Protein AF-A0A9W6LNI1-F1 (afdb_monomer)

Secondary structure (DSSP, 8-state):
-PPPHHHHHHHHHHHHTT--STHHHHHHHHHHHHHHHHHHHS-SS-HHHHHHHHHHHHHHHHHS--PPPP-PPPHHHHHHHHTTSSSPPEEEE-S-SSGGGGSS--HHHHTS--EEES-GGGGTTSEEEEEE--TT--HHHHHHHHHHHHHHHHHHHHHTT--GGGEEEEEEE--TTS-TT-HHHHHHHHHHHHHHHHHHHHHHHHHH--SEEEEEEETTHHHHHHHHHHHHHHHHHTTS----EEEEEEES--SBTTTTS--TT-TT--TTGGGGEEEEEEEEETT-HIIIIIIHHHHSS-BHHHH--TTSSEEPPPTTT-SPEEEEEEE--TT---TT--SPEEE-HHHHHHS--S-SEEEEEEE-S--TT-

Foldseek 3Di:
DDPPPLLVLVLVVVLVVPPDDPVVVVVVLLVLLVVLVVVVVDDPPPVPVSVVSVVVSVVVLVVFPLAQADAADDLVLQCVLQVPAPARAKEWELAAHDSVVRPAQDLVRSLATDDIHDDLLLLAQAEEEEEFEAAQAHNNNLSVSQSSSVRSVVVSCVVVVHDCSRYHYYYYDWSRNSGDVPVVRNLSRLLSNLNRVLVVVVCSCVPRVRPAYEYEYEACSVLSLLSSLLVQLVCCLVVNDVAAHAEYEYALYLDALALLADDPVDDRRRVQSQQRYQKYKAKAFLPPSCQQRVSCVVVVGHGCNNLNHPDFQWRDDDPSRDDTKGKKKWASFPFPPPPDDSDTDIDGGPVDVVDDDTHTIMMMMIGHDPPPPD

Solvent-accessible surface area (backbone atoms only — not comparable to full-atom values): 19863 Å² total; per-residue (Å²): 136,79,80,50,68,66,61,56,48,53,50,47,53,58,49,66,77,59,68,73,75,64,58,62,63,49,46,54,58,45,53,54,49,48,54,48,51,53,42,67,77,59,56,100,82,50,72,75,56,53,54,51,52,51,49,49,51,53,52,54,57,65,67,47,72,83,38,62,16,50,36,50,73,54,65,68,61,52,51,62,66,29,68,78,44,96,72,60,58,32,40,37,19,19,23,26,89,44,58,78,64,30,73,54,77,42,57,90,48,22,32,31,70,72,48,72,46,69,68,69,74,68,37,41,71,12,36,37,39,35,40,27,54,31,63,64,33,41,49,68,54,42,50,51,53,43,48,54,53,51,54,54,48,53,49,48,39,49,77,69,74,44,68,68,85,51,47,34,45,30,38,46,47,50,44,25,19,44,27,91,89,33,57,75,54,29,54,49,29,25,51,23,30,2,47,14,50,35,57,49,51,55,48,43,40,72,77,39,46,37,63,42,39,31,42,38,18,29,24,38,16,30,48,18,52,36,43,17,23,31,54,41,22,59,33,41,69,66,68,77,42,92,75,59,36,47,37,37,36,26,39,44,20,59,42,54,24,56,31,54,51,86,52,96,86,52,95,80,50,32,49,46,16,64,67,19,22,47,30,40,36,40,34,23,27,62,74,38,58,61,40,64,45,55,45,23,69,75,70,72,44,56,20,24,10,34,70,38,69,60,84,46,48,53,59,76,70,51,90,89,72,63,76,77,39,50,50,43,32,34,47,72,45,91,73,65,82,64,88,78,63,95,59,72,54,77,43,62,49,61,67,51,77,76,69,79,80,80,77,48,40,36,36,39,39,35,41,16,84,81,73,85,81,121

Radius of gyration: 20.65 Å; Cα contacts (8 Å, |Δi|>4): 738; chains: 1; bounding box: 55×48×66 Å

Nearest PDB structures (foldseek):
  3dea-assembly1_A  TM=6.936E-01  e=1.189E-02  Colletotrichum gloeosporioides
  3dd5-assembly1_A  TM=6.945E-01  e=2.404E-02  Colletotrichum gloeosporioides
  1cub-assembly1_A  TM=6.805E-01  e=2.703E-02  Fusarium vanettenii
  3dea-assembly2_B  TM=6.935E-01  e=4.582E-02  Colletotrichum gloeosporioides
  3qpd-assembly1_A  TM=6.472E-01  e=1.766E-01  Aspergillus oryzae

Mean predicted aligned error: 11.46 Å

pLDDT: mean 75.14, std 22.09, range [25.56, 98.81]

Organism: NCBI:txid1123000

InterPro domains:
  IPR010297 Protein of unknown function DUF900, hydrolase-like [PF05990] (116-305)
  IPR029058 Alpha/Beta hydrolase fold [G3DSA:3.40.50.1820] (69-240)
  IPR029058 Alpha/Beta hydrolase fold [SSF53474] (125-259)

Structure (mmCIF, N/CA/C/O backbone):
data_AF-A0A9W6LNI1-F1
#
_entry.id   AF-A0A9W6LNI1-F1
#
loop_
_atom_site.group_PDB
_atom_site.id
_atom_site.type_symbol
_atom_site.label_atom_id
_atom_site.label_alt_id
_atom_site.label_comp_id
_atom_site.label_asym_id
_atom_site.label_entity_id
_atom_site.label_seq_id
_atom_site.pdbx_PDB_ins_code
_atom_site.Cartn_x
_atom_site.Cartn_y
_atom_site.Cartn_z
_atom_site.occupancy
_atom_site.B_iso_or_equiv
_atom_site.auth_seq_id
_atom_site.auth_comp_id
_atom_site.auth_asym_id
_atom_site.auth_atom_id
_atom_site.pdbx_PDB_model_num
ATOM 1 N N . MET A 1 1 ? -19.158 -0.347 11.476 1.00 26.20 1 MET A N 1
ATOM 2 C CA . MET A 1 1 ? -19.691 0.850 10.803 1.00 26.20 1 MET A CA 1
ATOM 3 C C . MET A 1 1 ? -19.011 0.878 9.448 1.00 26.20 1 MET A C 1
ATOM 5 O O . MET A 1 1 ? -17.801 1.024 9.400 1.00 26.20 1 MET A O 1
ATOM 9 N N . VAL A 1 2 ? -19.739 0.483 8.408 1.00 25.56 2 VAL A N 1
ATOM 10 C CA . VAL A 1 2 ? -19.204 0.206 7.067 1.00 25.56 2 VAL A CA 1
ATOM 11 C C . VAL A 1 2 ? -19.043 1.550 6.361 1.00 25.56 2 VAL A C 1
ATOM 13 O O . VAL A 1 2 ? -20.018 2.292 6.275 1.00 25.56 2 VAL A O 1
ATOM 16 N N . VAL A 1 3 ? -17.831 1.894 5.918 1.00 33.31 3 VAL A N 1
ATOM 17 C CA . VAL A 1 3 ? -17.644 2.990 4.955 1.00 33.31 3 VAL A CA 1
ATOM 18 C C . VAL A 1 3 ? -18.510 2.639 3.751 1.00 33.31 3 VAL A C 1
ATOM 20 O O . VAL A 1 3 ? -18.363 1.560 3.180 1.00 33.31 3 VAL A O 1
ATOM 23 N N . ASN A 1 4 ? -19.493 3.483 3.450 1.00 42.66 4 ASN A N 1
ATOM 24 C CA . ASN A 1 4 ? -20.468 3.195 2.410 1.00 42.66 4 ASN A CA 1
ATOM 25 C C . ASN A 1 4 ? -19.714 3.092 1.076 1.00 42.66 4 ASN A C 1
ATOM 27 O O . ASN A 1 4 ? -18.913 3.964 0.754 1.00 42.66 4 ASN A O 1
ATOM 31 N N . LEU A 1 5 ? -19.951 2.023 0.312 1.00 37.00 5 LEU A N 1
ATOM 32 C CA . LEU A 1 5 ? -19.319 1.766 -0.986 1.00 37.00 5 LEU A CA 1
ATOM 33 C C . LEU A 1 5 ? -19.382 2.997 -1.912 1.00 37.00 5 LEU A C 1
ATOM 35 O O . LEU A 1 5 ? -18.454 3.249 -2.670 1.00 37.00 5 LEU A O 1
ATOM 39 N N . VAL A 1 6 ? -20.442 3.803 -1.792 1.00 38.72 6 VAL A N 1
ATOM 40 C CA . VAL A 1 6 ? -20.607 5.076 -2.509 1.00 38.72 6 VAL A CA 1
ATOM 41 C C . VAL A 1 6 ? -19.551 6.117 -2.102 1.00 38.72 6 VAL A C 1
ATOM 43 O O . VAL A 1 6 ? -18.940 6.723 -2.976 1.00 38.72 6 VAL A O 1
ATOM 46 N N . GLU A 1 7 ? -19.266 6.264 -0.804 1.00 45.53 7 GLU A N 1
ATOM 47 C CA . GLU A 1 7 ? -18.254 7.195 -0.266 1.00 45.53 7 GLU A CA 1
ATOM 48 C C . GLU A 1 7 ? -16.845 6.810 -0.751 1.00 45.53 7 GLU A C 1
ATOM 50 O O . GLU A 1 7 ? -16.066 7.663 -1.174 1.00 45.53 7 GLU A O 1
ATOM 55 N N . LEU A 1 8 ? -16.539 5.505 -0.764 1.00 42.41 8 LEU A N 1
ATOM 56 C CA . LEU A 1 8 ? -15.265 4.984 -1.264 1.00 42.41 8 LEU A CA 1
ATOM 57 C C . LEU A 1 8 ? -15.125 5.163 -2.784 1.00 42.41 8 LEU A C 1
ATOM 59 O O . LEU A 1 8 ? -14.048 5.482 -3.283 1.00 42.41 8 LEU A O 1
ATOM 63 N N . ILE A 1 9 ? -16.214 4.977 -3.530 1.00 42.62 9 ILE A N 1
ATOM 64 C CA . ILE A 1 9 ? -16.241 5.136 -4.985 1.00 42.62 9 ILE A CA 1
ATOM 65 C C . ILE A 1 9 ? -16.054 6.597 -5.395 1.00 42.62 9 ILE A C 1
ATOM 67 O O . ILE A 1 9 ? -15.298 6.864 -6.330 1.00 42.62 9 ILE A O 1
ATOM 71 N N . ASP A 1 10 ? -16.695 7.546 -4.716 1.00 44.91 10 ASP A N 1
ATOM 72 C CA . ASP A 1 10 ? -16.545 8.968 -5.039 1.00 44.91 10 ASP A CA 1
ATOM 73 C C . ASP A 1 10 ? -15.133 9.473 -4.693 1.00 44.91 10 ASP A C 1
ATOM 75 O O . ASP A 1 10 ? -14.497 10.157 -5.498 1.00 44.91 10 ASP A O 1
ATOM 79 N N . MET A 1 11 ? -14.559 8.984 -3.591 1.00 47.72 11 MET A N 1
ATOM 80 C CA . MET A 1 11 ? -13.149 9.167 -3.235 1.00 47.72 11 MET A CA 1
ATOM 81 C C . MET A 1 11 ? -12.182 8.603 -4.297 1.00 47.72 11 MET A C 1
ATOM 83 O O . MET A 1 11 ? -11.193 9.255 -4.652 1.00 47.72 11 MET A O 1
ATOM 87 N N . ILE A 1 12 ? -12.458 7.410 -4.838 1.00 43.66 12 ILE A N 1
ATOM 88 C CA . ILE A 1 12 ? -11.678 6.808 -5.932 1.00 43.66 12 ILE A CA 1
ATOM 89 C C . ILE A 1 12 ? -11.806 7.641 -7.211 1.00 43.66 12 ILE A C 1
ATOM 91 O O . ILE A 1 12 ? -10.791 7.931 -7.842 1.00 43.66 12 ILE A O 1
ATOM 95 N N . LYS A 1 13 ? -13.015 8.077 -7.585 1.00 42.38 13 LYS A N 1
ATOM 96 C CA . LYS A 1 13 ? -13.241 8.906 -8.782 1.00 42.38 13 LYS A CA 1
ATOM 97 C C . LYS A 1 13 ? -12.460 10.215 -8.726 1.00 42.38 13 LYS A C 1
ATOM 99 O O . LYS A 1 13 ? -11.850 10.597 -9.725 1.00 42.38 13 LYS A O 1
ATOM 104 N N . ASP A 1 14 ? -12.450 10.882 -7.578 1.00 42.53 14 ASP A N 1
ATOM 105 C CA . ASP A 1 14 ? -11.740 12.151 -7.419 1.00 42.53 14 ASP A CA 1
ATOM 106 C C . ASP A 1 14 ? -10.224 11.957 -7.365 1.00 42.53 14 ASP A C 1
ATOM 108 O O . ASP A 1 14 ? -9.484 12.761 -7.935 1.00 42.53 14 ASP A O 1
ATOM 112 N N . THR A 1 15 ? -9.750 10.853 -6.780 1.00 39.81 15 THR A N 1
ATOM 113 C CA . THR A 1 15 ? -8.327 10.478 -6.769 1.00 39.81 15 THR A CA 1
ATOM 114 C C . THR A 1 15 ? -7.826 10.126 -8.172 1.00 39.81 15 THR A C 1
ATOM 116 O O . THR A 1 15 ? -6.800 10.650 -8.597 1.00 39.81 15 THR A O 1
ATOM 119 N N . VAL A 1 16 ? -8.575 9.321 -8.936 1.00 39.25 16 VAL A N 1
ATOM 120 C CA . VAL A 1 16 ? -8.236 8.926 -10.318 1.00 39.25 16 VAL A CA 1
ATOM 121 C C . VAL A 1 16 ? -8.189 10.134 -11.257 1.00 39.25 16 VAL A C 1
ATOM 123 O O . VAL A 1 16 ? -7.257 10.258 -12.048 1.00 39.25 16 VAL A O 1
ATOM 126 N N . LYS A 1 17 ? -9.136 11.075 -11.144 1.00 38.41 17 LYS A N 1
ATOM 127 C CA . LYS A 1 17 ? -9.161 12.308 -11.960 1.00 38.41 17 LYS A CA 1
ATOM 128 C C . LYS A 1 17 ? -7.988 13.256 -11.702 1.00 38.41 17 LYS A C 1
ATOM 130 O O . LYS A 1 17 ? -7.781 14.190 -12.472 1.00 38.41 17 LYS A O 1
ATOM 135 N N . SER A 1 18 ? -7.264 13.068 -10.605 1.00 34.09 18 SER A N 1
ATOM 136 C CA . SER A 1 18 ? -6.296 14.034 -10.090 1.00 34.09 18 SER A CA 1
ATOM 137 C C . SER A 1 18 ? -4.874 13.477 -9.964 1.00 34.09 18 SER A C 1
ATOM 139 O O . SER A 1 18 ? -4.024 14.157 -9.387 1.00 34.09 18 SER A O 1
ATOM 141 N N . ILE A 1 19 ? -4.604 12.288 -10.523 1.00 35.25 19 ILE A N 1
ATOM 142 C CA . ILE A 1 19 ? -3.254 11.726 -10.685 1.00 35.25 19 ILE A CA 1
ATOM 143 C C . ILE A 1 19 ? -2.446 12.662 -11.614 1.00 35.25 19 ILE A C 1
ATOM 145 O O . ILE A 1 19 ? -2.776 12.782 -12.798 1.00 35.25 19 ILE A O 1
ATOM 149 N N . PRO A 1 20 ? -1.412 13.376 -11.123 1.00 29.78 20 PRO A N 1
ATOM 150 C CA . PRO A 1 20 ? -0.719 14.395 -11.907 1.00 29.78 20 PRO A CA 1
ATOM 151 C C . PRO A 1 20 ? 0.357 13.794 -12.822 1.00 29.78 20 PRO A C 1
ATOM 153 O O . PRO A 1 20 ? 1.243 13.106 -12.339 1.00 29.78 20 PRO A O 1
ATOM 156 N N . MET A 1 21 ? 0.314 14.152 -14.115 1.00 32.00 21 MET A N 1
ATOM 157 C CA . MET A 1 21 ? 1.396 14.435 -15.095 1.00 32.00 21 MET A CA 1
ATOM 158 C C . MET A 1 21 ? 2.729 13.637 -15.161 1.00 32.00 21 MET A C 1
ATOM 160 O O . MET A 1 21 ? 3.480 13.871 -16.109 1.00 32.00 21 MET A O 1
ATOM 164 N N . SER A 1 22 ? 3.045 12.687 -14.276 1.00 34.94 22 SER A N 1
ATOM 165 C CA . SER A 1 22 ? 4.176 11.747 -14.429 1.00 34.94 22 SER A CA 1
ATOM 166 C C . SER A 1 22 ? 3.947 10.751 -15.576 1.00 34.94 22 SER A C 1
ATOM 168 O O . SER A 1 22 ? 4.901 10.206 -16.135 1.00 34.94 22 SER A O 1
ATOM 170 N N . ILE A 1 23 ? 2.687 10.626 -16.005 1.00 37.28 23 ILE A N 1
ATOM 171 C CA . ILE A 1 23 ? 2.227 9.879 -17.177 1.00 37.28 23 ILE A CA 1
ATOM 172 C C . ILE A 1 23 ? 2.869 10.402 -18.471 1.00 37.28 23 ILE A C 1
ATOM 174 O O . ILE A 1 23 ? 3.239 9.586 -19.296 1.00 37.28 23 ILE A O 1
ATOM 178 N N . LYS A 1 24 ? 3.143 11.708 -18.639 1.00 32.41 24 LYS A N 1
ATOM 179 C CA . LYS A 1 24 ? 3.722 12.239 -19.900 1.00 32.41 24 LYS A CA 1
ATOM 180 C C . LYS A 1 24 ? 5.131 11.727 -20.219 1.00 32.41 24 LYS A C 1
ATOM 182 O O . LYS A 1 24 ? 5.530 11.657 -21.378 1.00 32.41 24 LYS A O 1
ATOM 187 N N . ILE A 1 25 ? 5.912 11.395 -19.190 1.00 35.72 25 ILE A N 1
ATOM 188 C CA . ILE A 1 25 ? 7.268 10.845 -19.354 1.00 35.72 25 ILE A CA 1
ATOM 189 C C . ILE A 1 25 ? 7.190 9.348 -19.670 1.00 35.72 25 ILE A C 1
ATOM 191 O O . ILE A 1 25 ? 7.970 8.852 -20.482 1.00 35.72 25 ILE A O 1
ATOM 195 N N . GLN A 1 26 ? 6.222 8.645 -19.074 1.00 35.78 26 GLN A N 1
ATOM 196 C CA . GLN A 1 26 ? 5.916 7.263 -19.423 1.00 35.78 26 GLN A CA 1
ATOM 197 C C . GLN A 1 26 ? 5.317 7.175 -20.833 1.00 35.78 26 GLN A C 1
ATOM 199 O O . GLN A 1 26 ? 5.770 6.338 -21.596 1.00 35.78 26 GLN A O 1
ATOM 204 N N . GLU A 1 27 ? 4.410 8.071 -21.227 1.00 37.44 27 GLU A N 1
ATOM 205 C CA . GLU A 1 27 ? 3.806 8.157 -22.564 1.00 37.44 27 GLU A CA 1
ATOM 206 C C . GLU A 1 27 ? 4.868 8.201 -23.656 1.00 37.44 27 GLU A C 1
ATOM 208 O O . GLU A 1 27 ? 4.798 7.384 -24.556 1.00 37.44 27 GLU A O 1
ATOM 213 N N . LYS A 1 28 ? 5.906 9.041 -23.543 1.00 37.19 28 LYS A N 1
ATOM 214 C CA . LYS A 1 28 ? 6.973 9.094 -24.558 1.00 37.19 28 LYS A CA 1
ATOM 215 C C . LYS A 1 28 ? 7.783 7.792 -24.637 1.00 37.19 28 LYS A C 1
ATOM 217 O O . LYS A 1 28 ? 8.030 7.276 -25.721 1.00 37.19 28 LYS A O 1
ATOM 222 N N . VAL A 1 29 ? 8.176 7.232 -23.488 1.00 38.41 29 VAL A N 1
ATOM 223 C CA . VAL A 1 29 ? 8.900 5.946 -23.436 1.00 38.41 29 VAL A CA 1
ATOM 224 C C . VAL A 1 29 ? 8.027 4.811 -23.976 1.00 38.41 29 VAL A C 1
ATOM 226 O O . VAL A 1 29 ? 8.526 3.896 -24.623 1.00 38.41 29 VAL A O 1
ATOM 229 N N . ILE A 1 30 ? 6.721 4.868 -23.735 1.00 38.88 30 ILE A N 1
ATOM 230 C CA . ILE A 1 30 ? 5.769 3.858 -24.173 1.00 38.88 30 ILE A CA 1
ATOM 231 C C . ILE A 1 30 ? 5.412 4.031 -25.649 1.00 38.88 30 ILE A C 1
ATOM 233 O O . ILE A 1 30 ? 5.334 3.024 -26.335 1.00 38.88 30 ILE A O 1
ATOM 237 N N . GLU A 1 31 ? 5.265 5.249 -26.167 1.00 40.62 31 GLU A N 1
ATOM 238 C CA . GLU A 1 31 ? 5.138 5.543 -27.601 1.00 40.62 31 GLU A CA 1
ATOM 239 C C . GLU A 1 31 ? 6.331 4.960 -28.364 1.00 40.62 31 GLU A C 1
ATOM 241 O O . GLU A 1 31 ? 6.144 4.210 -29.322 1.00 40.62 31 GLU A O 1
ATOM 246 N N . ASP A 1 32 ? 7.550 5.177 -27.864 1.00 39.34 32 ASP A N 1
ATOM 247 C CA . ASP A 1 32 ? 8.754 4.641 -28.495 1.00 39.34 32 ASP A CA 1
ATOM 248 C C . ASP A 1 32 ? 8.854 3.092 -28.385 1.00 39.34 32 ASP A C 1
ATOM 250 O O . ASP A 1 32 ? 9.387 2.423 -29.278 1.00 39.34 32 ASP A O 1
ATOM 254 N N . VAL A 1 33 ? 8.312 2.484 -27.318 1.00 38.66 33 VAL A N 1
ATOM 255 C CA . VAL A 1 33 ? 8.235 1.016 -27.132 1.00 38.66 33 VAL A CA 1
ATOM 256 C C . VAL A 1 33 ? 7.093 0.379 -27.947 1.00 38.66 33 VAL A C 1
ATOM 258 O O . VAL A 1 33 ? 7.228 -0.750 -28.433 1.00 38.66 33 VAL A O 1
ATOM 261 N N . ILE A 1 34 ? 5.977 1.086 -28.144 1.00 39.78 34 ILE A N 1
ATOM 262 C CA . ILE A 1 34 ? 4.875 0.693 -29.033 1.00 39.78 34 ILE A CA 1
ATOM 263 C C . ILE A 1 34 ? 5.377 0.663 -30.475 1.00 39.78 34 ILE A C 1
ATOM 265 O O . ILE A 1 34 ? 5.198 -0.356 -31.147 1.00 39.78 34 ILE A O 1
ATOM 269 N N . ASP A 1 35 ? 6.054 1.723 -30.924 1.00 38.62 35 ASP A N 1
ATOM 270 C CA . ASP A 1 35 ? 6.670 1.785 -32.254 1.00 38.62 35 ASP A CA 1
ATOM 271 C C . ASP A 1 35 ? 7.650 0.623 -32.459 1.00 38.62 35 ASP A C 1
ATOM 273 O O . ASP A 1 35 ? 7.667 -0.016 -33.516 1.00 38.62 35 ASP A O 1
ATOM 277 N N . PHE A 1 36 ? 8.410 0.259 -31.424 1.00 40.31 36 PHE A N 1
ATOM 278 C CA . PHE A 1 36 ? 9.285 -0.911 -31.443 1.00 40.31 36 PHE A CA 1
ATOM 279 C C . PHE A 1 36 ? 8.525 -2.240 -31.630 1.00 40.31 36 PHE A C 1
ATOM 281 O O . PHE A 1 36 ? 8.922 -3.050 -32.474 1.00 40.31 36 PHE A O 1
ATOM 288 N N . LYS A 1 37 ? 7.419 -2.474 -30.905 1.00 36.69 37 LYS A N 1
ATOM 289 C CA . LYS A 1 37 ? 6.613 -3.707 -31.033 1.00 36.69 37 LYS A CA 1
ATOM 290 C C . LYS A 1 37 ? 5.966 -3.811 -32.416 1.00 36.69 37 LYS A C 1
ATOM 292 O O . LYS A 1 37 ? 6.070 -4.871 -33.030 1.00 36.69 37 LYS A O 1
ATOM 297 N N . TYR A 1 38 ? 5.394 -2.722 -32.940 1.00 39.41 38 TYR A N 1
ATOM 298 C CA . TYR A 1 38 ? 4.815 -2.693 -34.291 1.00 39.41 38 TYR A CA 1
ATOM 299 C C . TYR A 1 38 ? 5.867 -2.948 -35.377 1.00 39.41 38 TYR A C 1
ATOM 301 O O . TYR A 1 38 ? 5.614 -3.733 -36.294 1.00 39.41 38 TYR A O 1
ATOM 309 N N . THR A 1 39 ? 7.072 -2.390 -35.222 1.00 38.78 39 THR A N 1
ATOM 310 C CA . THR A 1 39 ? 8.198 -2.617 -36.143 1.00 38.78 39 THR A CA 1
ATOM 311 C C . THR A 1 39 ? 8.737 -4.056 -36.079 1.00 38.78 39 THR A C 1
ATOM 313 O O . THR A 1 39 ? 9.192 -4.597 -37.083 1.00 38.78 39 THR A O 1
ATOM 316 N N . MET A 1 40 ? 8.666 -4.715 -34.919 1.00 33.97 40 MET A N 1
ATOM 317 C CA . MET A 1 40 ? 9.058 -6.123 -34.753 1.00 33.97 40 MET A CA 1
ATOM 318 C C . MET A 1 40 ? 8.008 -7.101 -35.300 1.00 33.97 40 MET A C 1
ATOM 320 O O . MET A 1 40 ? 8.370 -8.119 -35.889 1.00 33.97 40 MET A O 1
ATOM 324 N N . THR A 1 41 ? 6.713 -6.807 -35.132 1.00 40.00 41 THR A N 1
ATOM 325 C CA . THR A 1 41 ? 5.622 -7.646 -35.667 1.00 40.00 41 THR A CA 1
ATOM 326 C C . THR A 1 41 ? 5.388 -7.452 -37.160 1.00 40.00 41 THR A C 1
ATOM 328 O O . THR A 1 41 ? 4.885 -8.356 -37.822 1.00 40.00 41 THR A O 1
ATOM 331 N N . GLY A 1 42 ? 5.785 -6.311 -37.715 1.00 43.22 42 GLY A N 1
ATOM 332 C CA . GLY A 1 42 ? 5.776 -6.079 -39.147 1.00 43.22 42 GLY A CA 1
ATOM 333 C C . GLY A 1 42 ? 7.094 -5.483 -39.582 1.00 43.22 42 GLY A C 1
ATOM 334 O O . GLY A 1 42 ? 7.162 -4.270 -39.674 1.00 43.22 42 GLY A O 1
ATOM 335 N N . VAL A 1 43 ? 8.108 -6.321 -39.859 1.00 39.56 43 VAL A N 1
ATOM 336 C CA . VAL A 1 43 ? 9.166 -6.038 -40.847 1.00 39.56 43 VAL A CA 1
ATOM 337 C C . VAL A 1 43 ? 10.195 -7.184 -40.944 1.00 39.56 43 VAL A C 1
ATOM 339 O O . VAL A 1 43 ? 11.116 -7.339 -40.145 1.00 39.56 43 VAL A O 1
ATOM 342 N N . LEU A 1 44 ? 10.097 -7.919 -42.056 1.00 36.47 44 LEU A N 1
ATOM 343 C CA . LEU A 1 44 ? 11.243 -8.479 -42.784 1.00 36.47 44 LEU A CA 1
ATOM 344 C C . LEU A 1 44 ? 11.799 -7.475 -43.829 1.00 36.47 44 LEU A C 1
ATOM 346 O O . LEU A 1 44 ? 12.662 -7.838 -44.620 1.00 36.47 44 LEU A O 1
ATOM 350 N N . SER A 1 45 ? 11.365 -6.205 -43.840 1.00 40.31 45 SER A N 1
ATOM 351 C CA . SER A 1 45 ? 11.674 -5.231 -44.910 1.00 40.31 45 SER A CA 1
ATOM 352 C C . SER A 1 45 ? 12.235 -3.855 -44.480 1.00 40.31 45 SER A C 1
ATOM 354 O O . SER A 1 45 ? 12.207 -2.920 -45.269 1.00 40.31 45 SER A O 1
ATOM 356 N N . GLY A 1 46 ? 12.788 -3.689 -43.273 1.00 45.28 46 GLY A N 1
ATOM 357 C CA . GLY A 1 46 ? 13.098 -2.355 -42.717 1.00 45.28 46 GLY A CA 1
ATOM 358 C C . GLY A 1 46 ? 14.044 -2.344 -41.509 1.00 45.28 46 GLY A C 1
ATOM 359 O O . GLY A 1 46 ? 13.894 -1.538 -40.594 1.00 45.28 46 GLY A O 1
ATOM 360 N N . ARG A 1 47 ? 15.052 -3.230 -41.496 1.00 44.53 47 ARG A N 1
ATOM 361 C CA . ARG A 1 47 ? 16.034 -3.372 -40.395 1.00 44.53 47 ARG A CA 1
ATOM 362 C C . ARG A 1 47 ? 16.704 -2.055 -39.954 1.00 44.53 47 ARG A C 1
ATOM 364 O O . ARG A 1 47 ? 17.085 -1.942 -38.797 1.00 44.53 47 ARG A O 1
ATOM 371 N N . GLY A 1 48 ? 16.858 -1.066 -40.837 1.00 40.97 48 GLY A N 1
ATOM 372 C CA . GLY A 1 48 ? 17.582 0.180 -40.537 1.00 40.97 48 GLY A CA 1
ATOM 373 C C . GLY A 1 48 ? 16.796 1.244 -39.759 1.00 40.97 48 GLY A C 1
ATOM 374 O O . GLY A 1 48 ? 17.403 2.155 -39.196 1.00 40.97 48 GLY A O 1
ATOM 375 N N . GLU A 1 49 ? 15.467 1.168 -39.735 1.00 44.38 49 GLU A N 1
ATOM 376 C CA . GLU A 1 49 ? 14.617 2.130 -39.018 1.00 44.38 49 GLU A CA 1
ATOM 377 C C . GLU A 1 49 ? 14.298 1.616 -37.611 1.00 44.38 49 GLU A C 1
ATOM 379 O O . GLU A 1 49 ? 14.528 2.330 -36.636 1.00 44.38 49 GLU A O 1
ATOM 384 N N . ALA A 1 50 ? 14.000 0.316 -37.500 1.00 42.00 50 ALA A N 1
ATOM 385 C CA . ALA A 1 50 ? 13.916 -0.418 -36.236 1.00 42.00 50 ALA A CA 1
ATOM 386 C C . ALA A 1 50 ? 15.158 -0.204 -35.353 1.00 42.00 50 ALA A C 1
ATOM 388 O O . ALA A 1 50 ? 15.047 0.182 -34.195 1.00 42.00 50 ALA A O 1
ATOM 389 N N . LEU A 1 51 ? 16.361 -0.378 -35.917 1.00 41.50 51 LEU A N 1
ATOM 390 C CA . LEU A 1 51 ? 17.623 -0.196 -35.189 1.00 41.50 51 LEU A CA 1
ATOM 391 C C . LEU A 1 51 ? 17.856 1.254 -34.730 1.00 41.50 51 LEU A C 1
ATOM 393 O O . LEU A 1 51 ? 18.513 1.469 -33.713 1.00 41.50 51 LEU A O 1
ATOM 397 N N . ARG A 1 52 ? 17.303 2.251 -35.433 1.00 47.97 52 ARG A N 1
ATOM 398 C CA . ARG A 1 52 ? 17.403 3.670 -35.049 1.00 47.97 52 ARG A CA 1
ATOM 399 C C . ARG A 1 52 ? 16.413 4.054 -33.953 1.00 47.97 52 ARG A C 1
ATOM 401 O O . ARG A 1 52 ? 16.767 4.869 -33.103 1.00 47.97 52 ARG A O 1
ATOM 408 N N . THR A 1 53 ? 15.216 3.473 -33.948 1.00 46.88 53 THR A N 1
ATOM 409 C CA . THR A 1 53 ? 14.251 3.622 -32.845 1.00 46.88 53 THR A CA 1
ATOM 410 C C . THR A 1 53 ? 14.757 2.910 -31.592 1.00 46.88 53 THR A C 1
ATOM 412 O O . THR A 1 53 ? 14.803 3.524 -30.534 1.00 46.88 53 THR A O 1
ATOM 415 N N . ILE A 1 54 ? 15.295 1.689 -31.728 1.00 44.12 54 ILE A N 1
ATOM 416 C CA . ILE A 1 54 ? 15.997 0.976 -30.643 1.00 44.12 54 ILE A CA 1
ATOM 417 C C . ILE A 1 54 ? 17.150 1.823 -30.097 1.00 44.12 54 ILE A C 1
ATOM 419 O O . ILE A 1 54 ? 17.279 1.973 -28.888 1.00 44.12 54 ILE A O 1
ATOM 423 N N . GLY A 1 55 ? 17.970 2.412 -30.974 1.00 45.25 55 GLY A N 1
ATOM 424 C CA . GLY A 1 55 ? 19.059 3.299 -30.568 1.00 45.25 55 GLY A CA 1
ATOM 425 C C . GLY A 1 55 ? 18.573 4.498 -29.750 1.00 45.25 55 GLY A C 1
ATOM 426 O O . GLY A 1 55 ? 19.141 4.777 -28.701 1.00 45.25 55 GLY A O 1
ATOM 427 N N . ARG A 1 56 ? 17.483 5.154 -30.173 1.00 49.38 56 ARG A N 1
ATOM 428 C CA . ARG A 1 56 ? 16.888 6.296 -29.458 1.00 49.38 56 ARG A CA 1
ATOM 429 C C . ARG A 1 56 ? 16.257 5.914 -28.123 1.00 49.38 56 ARG A C 1
ATOM 431 O O . ARG A 1 56 ? 16.519 6.602 -27.145 1.00 49.38 56 ARG A O 1
ATOM 438 N N . VAL A 1 57 ? 15.507 4.814 -28.065 1.00 47.56 57 VAL A N 1
ATOM 439 C CA . VAL A 1 57 ? 14.944 4.271 -26.817 1.00 47.56 57 VAL A CA 1
ATOM 440 C C . VAL A 1 57 ? 16.059 3.933 -25.844 1.00 47.56 57 VAL A C 1
ATOM 442 O O . VAL A 1 57 ? 16.029 4.371 -24.702 1.00 47.56 57 VAL A O 1
ATOM 445 N N . LEU A 1 58 ? 17.089 3.216 -26.298 1.00 44.72 58 LEU A N 1
ATOM 446 C CA . LEU A 1 58 ? 18.234 2.874 -25.461 1.00 44.72 58 LEU A CA 1
ATOM 447 C C . LEU A 1 58 ? 19.014 4.117 -25.021 1.00 44.72 58 LEU A C 1
ATOM 449 O O . LEU A 1 58 ? 19.498 4.146 -23.895 1.00 44.72 58 LEU A O 1
ATOM 453 N N . ASP A 1 59 ? 19.138 5.145 -25.859 1.00 49.16 59 ASP A N 1
ATOM 454 C CA . ASP A 1 59 ? 19.818 6.391 -25.498 1.00 49.16 59 ASP A CA 1
ATOM 455 C C . ASP A 1 59 ? 18.991 7.272 -24.550 1.00 49.16 59 ASP A C 1
ATOM 457 O O . ASP A 1 59 ? 19.564 7.895 -23.658 1.00 49.16 59 ASP A O 1
ATOM 461 N N . ASP A 1 60 ? 17.662 7.292 -24.670 1.00 48.38 60 ASP A N 1
ATOM 462 C CA . ASP A 1 60 ? 16.779 7.952 -23.704 1.00 48.38 60 ASP A CA 1
ATOM 463 C C . ASP A 1 60 ? 16.732 7.158 -22.385 1.00 48.38 60 ASP A C 1
ATOM 465 O O . ASP A 1 60 ? 16.862 7.756 -21.319 1.00 48.38 60 ASP A O 1
ATOM 469 N N . MET A 1 61 ? 16.728 5.821 -22.429 1.00 45.06 61 MET A N 1
ATOM 470 C CA . MET A 1 61 ? 16.908 4.943 -21.262 1.00 45.06 61 MET A CA 1
ATOM 471 C C . MET A 1 61 ? 18.276 5.122 -20.589 1.00 45.06 61 MET A C 1
ATOM 473 O O . MET A 1 61 ? 18.358 5.054 -19.368 1.00 45.06 61 MET A O 1
ATOM 477 N N . LYS A 1 62 ? 19.344 5.415 -21.346 1.00 41.34 62 LYS A N 1
ATOM 478 C CA . LYS A 1 62 ? 20.669 5.759 -20.793 1.00 41.34 62 LYS A CA 1
ATOM 479 C C . LYS A 1 62 ? 20.710 7.126 -20.106 1.00 41.34 62 LYS A C 1
ATOM 481 O O . LYS A 1 62 ? 21.598 7.352 -19.287 1.00 41.34 62 LYS A O 1
ATOM 486 N N . LYS A 1 63 ? 19.798 8.046 -20.448 1.00 44.19 63 LYS A N 1
ATOM 487 C CA . LYS A 1 63 ? 19.666 9.357 -19.784 1.00 44.19 63 LYS A CA 1
ATOM 488 C C . LYS A 1 63 ? 18.891 9.269 -18.471 1.00 44.19 63 LYS A C 1
ATOM 490 O O . LYS A 1 63 ? 19.034 10.165 -17.638 1.00 44.19 63 LYS A O 1
ATOM 495 N N . PHE A 1 64 ? 18.096 8.217 -18.260 1.00 49.09 64 PHE A N 1
ATOM 496 C CA . PHE A 1 64 ? 17.545 7.936 -16.940 1.00 49.09 64 PHE A CA 1
ATOM 497 C C . PHE A 1 64 ? 18.695 7.560 -16.011 1.00 49.09 64 PHE A C 1
ATOM 499 O O . PHE A 1 64 ? 19.515 6.700 -16.331 1.00 49.09 64 PHE A O 1
ATOM 506 N N . LYS A 1 65 ? 18.782 8.226 -14.853 1.00 44.75 65 LYS A N 1
ATOM 507 C CA . LYS A 1 65 ? 19.724 7.816 -13.813 1.00 44.75 65 LYS A CA 1
ATOM 508 C C . LYS A 1 65 ? 19.458 6.341 -13.519 1.00 44.75 65 LYS A C 1
ATOM 510 O O . LYS A 1 65 ? 18.396 5.999 -13.004 1.00 44.75 65 LYS A O 1
ATOM 515 N N . PHE A 1 66 ? 20.436 5.489 -13.812 1.00 51.28 66 PHE A N 1
ATOM 516 C CA . PHE A 1 66 ? 20.558 4.162 -13.217 1.00 51.28 66 PHE A CA 1
ATOM 517 C C . PHE A 1 66 ? 20.877 4.367 -11.733 1.00 51.28 66 PHE A C 1
ATOM 519 O O . PHE A 1 66 ? 22.025 4.278 -11.298 1.00 51.28 66 PHE A O 1
ATOM 526 N N . GLY A 1 67 ? 19.872 4.821 -10.992 1.00 57.06 67 GLY A N 1
ATOM 527 C CA . GLY A 1 67 ? 19.976 5.131 -9.583 1.00 57.06 67 GLY A CA 1
ATOM 528 C C . GLY A 1 67 ? 19.932 3.845 -8.784 1.00 57.06 67 GLY A C 1
ATOM 529 O O . GLY A 1 67 ? 19.111 2.970 -9.042 1.00 57.06 67 GLY A O 1
ATOM 530 N N . LYS A 1 68 ? 20.830 3.734 -7.812 1.00 74.00 68 LYS A N 1
ATOM 531 C CA . LYS A 1 68 ? 20.606 2.847 -6.674 1.00 74.00 68 LYS A CA 1
ATOM 532 C C . LYS A 1 68 ? 19.364 3.370 -5.939 1.00 74.00 68 LYS A C 1
ATOM 534 O O . LYS A 1 68 ? 19.279 4.596 -5.810 1.00 74.00 68 LYS A O 1
ATOM 539 N N . PRO A 1 69 ? 18.450 2.501 -5.473 1.00 84.81 69 PRO A N 1
ATOM 540 C CA . PRO A 1 69 ? 17.318 2.934 -4.673 1.00 84.81 69 PRO A CA 1
ATOM 541 C C . PRO A 1 69 ? 17.754 3.874 -3.549 1.00 84.81 69 PRO A C 1
ATOM 543 O O . PRO A 1 69 ? 18.730 3.608 -2.836 1.00 84.81 69 PRO A O 1
ATOM 546 N N . ASP A 1 70 ? 17.035 4.979 -3.391 1.00 89.00 70 ASP A N 1
ATOM 547 C CA . ASP A 1 70 ? 17.336 5.965 -2.362 1.00 89.00 70 ASP A CA 1
ATOM 548 C C . ASP A 1 70 ? 17.087 5.396 -0.955 1.00 89.00 70 ASP A C 1
ATOM 550 O O . ASP A 1 70 ? 16.288 4.468 -0.781 1.00 89.00 70 ASP A O 1
ATOM 554 N N . THR A 1 71 ? 17.739 5.956 0.059 1.00 92.81 71 THR A N 1
ATOM 555 C CA . THR A 1 71 ? 17.558 5.550 1.459 1.00 92.81 71 THR A CA 1
ATOM 556 C C . THR A 1 71 ? 16.185 5.955 1.997 1.00 92.81 71 THR A C 1
ATOM 558 O O . THR A 1 71 ? 15.395 6.640 1.339 1.00 92.81 71 THR A O 1
ATOM 561 N N . SER A 1 72 ? 15.898 5.542 3.230 1.00 94.19 72 SER A N 1
ATOM 562 C CA . SER A 1 72 ? 14.746 6.011 4.003 1.00 94.19 72 SER A CA 1
ATOM 563 C C . SER A 1 72 ? 14.619 7.553 3.998 1.00 94.19 72 SER A C 1
ATOM 565 O O . SER A 1 72 ? 15.642 8.235 4.104 1.00 94.19 72 SER A O 1
ATOM 567 N N . PRO A 1 73 ? 13.393 8.117 3.898 1.00 94.44 73 PRO A N 1
ATOM 568 C CA . PRO A 1 73 ? 13.172 9.559 4.024 1.00 94.44 73 PRO A CA 1
ATOM 569 C C . PRO A 1 73 ? 13.745 10.121 5.333 1.00 94.44 73 PRO A C 1
ATOM 571 O O . PRO A 1 73 ? 13.723 9.435 6.358 1.00 94.44 73 PRO A O 1
ATOM 574 N N . THR A 1 74 ? 14.209 11.375 5.324 1.00 95.88 74 THR A N 1
ATOM 575 C CA . THR A 1 74 ? 14.648 12.055 6.554 1.00 95.88 74 THR A CA 1
ATOM 576 C C . THR A 1 74 ? 13.467 12.650 7.315 1.00 95.88 74 THR A C 1
ATOM 578 O O . THR A 1 74 ? 12.394 12.892 6.755 1.00 95.88 74 THR A O 1
ATOM 581 N N . ARG A 1 75 ? 13.666 12.916 8.610 1.00 96.94 75 ARG A N 1
ATOM 582 C CA . ARG A 1 75 ? 12.656 13.555 9.460 1.00 96.94 75 ARG A CA 1
ATOM 583 C C . ARG A 1 75 ? 12.254 14.924 8.920 1.00 96.94 75 ARG A C 1
ATOM 585 O O . ARG A 1 75 ? 11.068 15.214 8.848 1.00 96.94 75 ARG A O 1
ATOM 592 N N . GLU A 1 76 ? 13.231 15.715 8.497 1.00 97.56 76 GLU A N 1
ATOM 593 C CA . GLU A 1 76 ? 13.036 17.073 7.994 1.00 97.56 76 GLU A CA 1
ATOM 594 C C . GLU A 1 76 ? 12.167 17.068 6.733 1.00 97.56 76 GLU A C 1
ATOM 596 O O . GLU A 1 76 ? 11.236 17.861 6.635 1.00 97.56 76 GLU A O 1
ATOM 601 N N . ALA A 1 77 ? 12.402 16.130 5.807 1.00 96.69 77 ALA A N 1
ATOM 602 C CA . ALA A 1 77 ? 11.603 16.001 4.590 1.00 96.69 77 ALA A CA 1
ATOM 603 C C . ALA A 1 77 ? 10.143 15.608 4.888 1.00 96.69 77 ALA A C 1
ATOM 605 O O . ALA A 1 77 ? 9.212 16.135 4.274 1.00 96.69 77 ALA A O 1
ATOM 606 N N . VAL A 1 78 ? 9.928 14.698 5.847 1.00 97.75 78 VAL A N 1
ATOM 607 C CA . VAL A 1 78 ? 8.579 14.302 6.285 1.00 97.75 78 VAL A CA 1
ATOM 608 C C . VAL A 1 78 ? 7.870 15.462 6.988 1.00 97.75 78 VAL A C 1
ATOM 610 O O . VAL A 1 78 ? 6.699 15.725 6.720 1.00 97.75 78 VAL A O 1
ATOM 613 N N . GLU A 1 79 ? 8.553 16.180 7.876 1.00 97.06 79 GLU A N 1
ATOM 614 C CA . GLU A 1 79 ? 7.984 17.326 8.593 1.00 97.06 79 GLU A CA 1
ATOM 615 C C . GLU A 1 79 ? 7.653 18.475 7.632 1.00 97.06 79 GLU A C 1
ATOM 617 O O . GLU A 1 79 ? 6.557 19.031 7.697 1.00 97.06 79 GLU A O 1
ATOM 622 N N . GLU A 1 80 ? 8.536 18.773 6.674 1.00 97.00 80 GLU A N 1
ATOM 623 C CA . GLU A 1 80 ? 8.295 19.772 5.634 1.00 97.00 80 GLU A CA 1
ATOM 624 C C . GLU A 1 80 ? 7.022 19.447 4.846 1.00 97.00 80 GLU A C 1
ATOM 626 O O . GLU A 1 80 ? 6.125 20.291 4.735 1.00 97.00 80 GLU A O 1
ATOM 631 N N . ILE A 1 81 ? 6.905 18.216 4.338 1.00 96.50 81 ILE A N 1
ATOM 632 C CA . ILE A 1 81 ? 5.788 17.857 3.466 1.00 96.50 81 ILE A CA 1
ATOM 633 C C . ILE A 1 81 ? 4.464 17.727 4.225 1.00 96.50 81 ILE A C 1
ATOM 635 O O . ILE A 1 81 ? 3.404 18.075 3.703 1.00 96.50 81 ILE A O 1
ATOM 639 N N . THR A 1 82 ? 4.500 17.276 5.477 1.00 96.75 82 THR A N 1
ATOM 640 C CA . THR A 1 82 ? 3.283 17.092 6.277 1.00 96.75 82 THR A CA 1
ATOM 641 C C . THR A 1 82 ? 2.819 18.370 6.975 1.00 96.75 82 THR A C 1
ATOM 643 O O . THR A 1 82 ? 1.651 18.450 7.348 1.00 96.75 82 THR A O 1
ATOM 646 N N . SER A 1 83 ? 3.668 19.401 7.080 1.00 95.06 83 SER A N 1
ATOM 647 C CA . SER A 1 83 ? 3.368 20.668 7.776 1.00 95.06 83 SER A CA 1
ATOM 648 C C . SER A 1 83 ? 2.120 21.410 7.279 1.00 95.06 83 SER A C 1
ATOM 650 O O . SER A 1 83 ? 1.529 22.192 8.021 1.00 95.06 83 SER A O 1
ATOM 652 N N . ARG A 1 84 ? 1.720 21.186 6.022 1.00 90.38 84 ARG A N 1
ATOM 653 C CA . ARG A 1 84 ? 0.569 21.850 5.383 1.00 90.38 84 ARG A CA 1
ATOM 654 C C . ARG A 1 84 ? -0.698 20.999 5.366 1.00 90.38 84 ARG A C 1
ATOM 656 O O . ARG A 1 84 ? -1.717 21.441 4.843 1.00 90.38 84 ARG A O 1
ATOM 663 N N . MET A 1 85 ? -0.624 19.772 5.870 1.00 96.00 85 MET A N 1
ATOM 664 C CA . MET A 1 85 ? -1.757 18.856 5.889 1.00 96.00 85 MET A CA 1
ATOM 665 C C . MET A 1 85 ? -2.640 19.122 7.103 1.00 96.00 85 MET A C 1
ATOM 667 O O . MET A 1 85 ? -2.142 19.484 8.166 1.00 96.00 85 MET A O 1
ATOM 671 N N . VAL A 1 86 ? -3.946 18.885 6.955 1.00 95.88 86 VAL A N 1
ATOM 672 C CA . VAL A 1 86 ? -4.897 18.982 8.075 1.00 95.88 86 VAL A CA 1
ATOM 673 C C . VAL A 1 86 ? -4.511 17.987 9.167 1.00 95.88 86 VAL A C 1
ATOM 675 O O . VAL A 1 86 ? -4.399 18.357 10.333 1.00 95.88 86 VAL A O 1
ATOM 678 N N . LYS A 1 87 ? -4.231 16.737 8.776 1.00 97.00 87 LYS A N 1
ATOM 679 C CA . LYS A 1 87 ? -3.651 15.723 9.656 1.00 97.00 87 LYS A CA 1
ATOM 680 C C . LYS A 1 87 ? -2.348 15.175 9.053 1.00 97.00 87 LYS A C 1
ATOM 682 O O . LYS A 1 87 ? -2.388 14.601 7.963 1.00 97.00 87 LYS A O 1
ATOM 687 N N . PRO A 1 88 ? -1.189 15.325 9.722 1.00 97.69 88 PRO A N 1
ATOM 688 C CA . PRO A 1 88 ? 0.082 14.809 9.217 1.00 97.69 88 PRO A CA 1
ATOM 689 C C . PRO A 1 88 ? 0.116 13.276 9.273 1.00 97.69 88 PRO A C 1
ATOM 691 O O . PRO A 1 88 ? -0.423 12.681 10.214 1.00 97.69 88 PRO A O 1
ATOM 694 N N . PHE A 1 89 ? 0.779 12.639 8.305 1.00 98.31 89 PHE A N 1
ATOM 695 C CA . PHE A 1 89 ? 0.946 11.182 8.254 1.00 98.31 89 PHE A CA 1
ATOM 696 C C . PHE A 1 89 ? 2.256 10.710 8.901 1.00 98.31 89 PHE A C 1
ATOM 698 O O . PHE A 1 89 ? 3.234 11.450 8.997 1.00 98.31 89 PHE A O 1
ATOM 705 N N . ILE A 1 90 ? 2.271 9.452 9.336 1.00 98.62 90 ILE A N 1
ATOM 706 C CA . ILE A 1 90 ? 3.460 8.740 9.819 1.00 98.62 90 ILE A CA 1
ATOM 707 C C . ILE A 1 90 ? 4.182 8.129 8.616 1.00 98.62 90 ILE A C 1
ATOM 709 O O . ILE A 1 90 ? 3.540 7.635 7.696 1.00 98.62 90 ILE A O 1
ATOM 713 N N . THR A 1 91 ? 5.510 8.117 8.612 1.00 98.56 91 THR A N 1
ATOM 714 C CA . THR A 1 91 ? 6.285 7.408 7.585 1.00 98.56 91 THR A CA 1
ATOM 715 C C . THR A 1 91 ? 6.960 6.188 8.188 1.00 98.56 91 THR A C 1
ATOM 717 O O . THR A 1 91 ? 7.597 6.285 9.235 1.00 98.56 91 THR A O 1
ATOM 720 N N . VAL A 1 92 ? 6.833 5.046 7.522 1.00 98.44 92 VAL A N 1
ATOM 721 C CA . VAL A 1 92 ? 7.479 3.780 7.872 1.00 98.44 92 VAL A CA 1
ATOM 722 C C . VAL A 1 92 ? 8.260 3.308 6.656 1.00 98.44 92 VAL A C 1
ATOM 724 O O . VAL A 1 92 ? 7.724 3.296 5.554 1.00 98.44 92 VAL A O 1
ATOM 727 N N . SER A 1 93 ? 9.522 2.939 6.837 1.00 97.88 93 SER A N 1
ATOM 728 C CA . SER A 1 93 ? 10.421 2.590 5.737 1.00 97.88 93 SER A CA 1
ATOM 729 C C . SER A 1 93 ? 11.093 1.244 5.969 1.00 97.88 93 SER A C 1
ATOM 731 O O . SER A 1 93 ? 11.443 0.906 7.102 1.00 97.88 93 SER A O 1
ATOM 733 N N . CYS A 1 94 ? 11.278 0.501 4.880 1.00 97.06 94 CYS A N 1
ATOM 734 C CA . CYS A 1 94 ? 12.158 -0.670 4.783 1.00 97.06 94 CYS A CA 1
ATOM 735 C C . CYS A 1 94 ? 13.232 -0.477 3.690 1.00 97.06 94 CYS A C 1
ATOM 737 O O . CYS A 1 94 ? 13.726 -1.429 3.076 1.00 97.06 94 CYS A O 1
ATOM 739 N N . ARG A 1 95 ? 13.556 0.786 3.390 1.00 93.69 95 ARG A N 1
ATOM 740 C CA . ARG A 1 95 ? 14.453 1.179 2.302 1.00 93.69 95 ARG A CA 1
ATOM 741 C C . ARG A 1 95 ? 15.926 1.011 2.619 1.00 93.69 95 ARG A C 1
ATOM 743 O O . ARG A 1 95 ? 16.715 1.289 1.738 1.00 93.69 95 ARG A O 1
ATOM 750 N N . GLY A 1 96 ? 16.304 0.592 3.823 1.00 89.31 96 GLY A N 1
ATOM 751 C CA . GLY A 1 96 ? 17.707 0.602 4.232 1.00 89.31 96 GLY A CA 1
ATOM 752 C C . GLY A 1 96 ? 18.168 2.005 4.632 1.00 89.31 96 GLY A C 1
ATOM 753 O O . GLY A 1 96 ? 17.679 3.031 4.143 1.00 89.31 96 GLY A O 1
ATOM 754 N N . SER A 1 97 ? 19.119 2.047 5.560 1.00 87.50 97 SER A N 1
ATOM 755 C CA . SER A 1 97 ? 19.570 3.300 6.167 1.00 87.50 97 SER A CA 1
ATOM 756 C C . SER A 1 97 ? 20.788 3.885 5.449 1.00 87.50 97 SER A C 1
ATOM 758 O O . SER A 1 97 ? 21.103 5.057 5.642 1.00 87.50 97 SER A O 1
ATOM 760 N N . LEU A 1 98 ? 21.480 3.092 4.622 1.00 88.06 98 LEU A N 1
ATOM 761 C CA . LEU A 1 98 ? 22.676 3.506 3.883 1.00 88.06 98 LEU A CA 1
ATOM 762 C C . LEU A 1 98 ? 22.544 3.172 2.393 1.00 88.06 98 LEU A C 1
ATOM 764 O O . LEU A 1 98 ? 22.089 2.095 2.037 1.00 88.06 98 LEU A O 1
ATOM 768 N N . HIS A 1 99 ? 23.033 4.038 1.500 1.00 85.38 99 HIS A N 1
ATOM 769 C CA . HIS A 1 99 ? 22.881 3.825 0.049 1.00 85.38 99 HIS A CA 1
ATOM 770 C C . HIS A 1 99 ? 23.430 2.483 -0.462 1.00 85.38 99 HIS A C 1
ATOM 772 O O . HIS A 1 99 ? 22.855 1.901 -1.372 1.00 85.38 99 HIS A O 1
ATOM 778 N N . HIS A 1 100 ? 24.534 1.980 0.103 1.00 86.88 100 HIS A N 1
ATOM 779 C CA . HIS A 1 100 ? 25.129 0.713 -0.344 1.00 86.88 100 HIS A CA 1
ATOM 780 C C . HIS A 1 100 ? 24.311 -0.518 0.075 1.00 86.88 100 HIS A C 1
ATOM 782 O O . HIS A 1 100 ? 24.458 -1.585 -0.515 1.00 86.88 100 HIS A O 1
ATOM 788 N N . GLU A 1 101 ? 23.443 -0.383 1.082 1.00 88.38 101 GLU A N 1
ATOM 789 C CA . GLU A 1 101 ? 22.499 -1.434 1.474 1.00 88.38 101 GLU A CA 1
ATOM 790 C C . GLU A 1 101 ? 21.451 -1.686 0.385 1.00 88.38 101 GLU A C 1
ATOM 792 O O . GLU A 1 101 ? 20.856 -2.760 0.341 1.00 88.38 101 GLU A O 1
ATOM 797 N N . ASN A 1 102 ? 21.290 -0.722 -0.524 1.00 89.81 102 ASN A N 1
ATOM 798 C CA . ASN A 1 102 ? 20.328 -0.745 -1.614 1.00 89.81 102 ASN A CA 1
ATOM 799 C C . ASN A 1 102 ? 20.952 -1.139 -2.948 1.00 89.81 102 ASN A C 1
ATOM 801 O O . ASN A 1 102 ? 20.286 -1.053 -3.970 1.00 89.81 102 ASN A O 1
ATOM 805 N N . ASP A 1 103 ? 22.206 -1.589 -2.970 1.00 87.75 103 ASP A N 1
ATOM 806 C CA . ASP A 1 103 ? 22.858 -1.990 -4.219 1.00 87.75 103 ASP A CA 1
ATOM 807 C C . ASP A 1 103 ? 22.150 -3.187 -4.874 1.00 87.75 103 ASP A C 1
ATOM 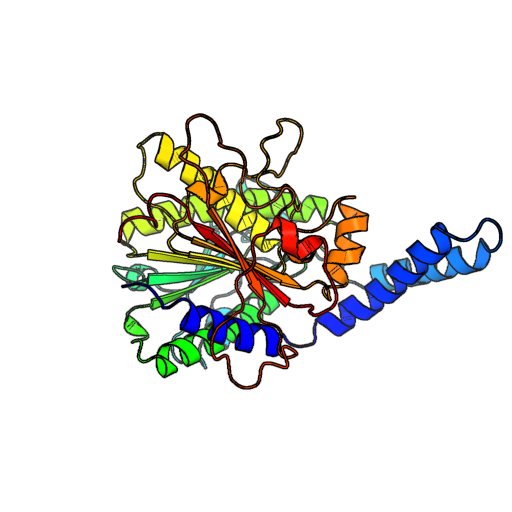809 O O . ASP A 1 103 ? 22.103 -3.277 -6.104 1.00 87.75 103 ASP A O 1
ATOM 813 N N . HIS A 1 104 ? 21.574 -4.076 -4.053 1.00 90.19 104 HIS A N 1
ATOM 814 C CA . HIS A 1 104 ? 20.823 -5.257 -4.476 1.00 90.19 104 HIS A CA 1
ATOM 815 C C . HIS A 1 104 ? 19.704 -5.604 -3.479 1.00 90.19 104 HIS A C 1
ATOM 817 O O . HIS A 1 104 ? 19.854 -5.333 -2.285 1.00 90.19 104 HIS A O 1
ATOM 823 N N . PRO A 1 105 ? 18.623 -6.284 -3.913 1.00 92.25 105 PRO A N 1
ATOM 824 C CA . PRO A 1 105 ? 17.591 -6.765 -3.002 1.00 92.25 105 PRO A CA 1
ATOM 825 C C . PRO A 1 105 ? 18.157 -7.707 -1.933 1.00 92.25 105 PRO A C 1
ATOM 827 O O . PRO A 1 105 ? 18.646 -8.799 -2.230 1.00 92.25 105 PRO A O 1
ATOM 830 N N . SER A 1 106 ? 18.023 -7.322 -0.667 1.00 95.38 106 SER A N 1
ATOM 831 C CA . SER A 1 106 ? 18.429 -8.120 0.490 1.00 95.38 106 SER A CA 1
ATOM 832 C C . SER A 1 106 ? 17.281 -8.320 1.475 1.00 95.38 106 SER A C 1
ATOM 834 O O . SER A 1 106 ? 16.791 -7.365 2.075 1.00 95.38 106 SER A O 1
ATOM 836 N N . PHE A 1 107 ? 16.896 -9.576 1.725 1.00 95.88 107 PHE A N 1
ATOM 837 C CA . PHE A 1 107 ? 15.878 -9.897 2.732 1.00 95.88 107 PHE A CA 1
ATOM 838 C C . PHE A 1 107 ? 16.284 -9.418 4.132 1.00 95.88 107 PHE A C 1
ATOM 840 O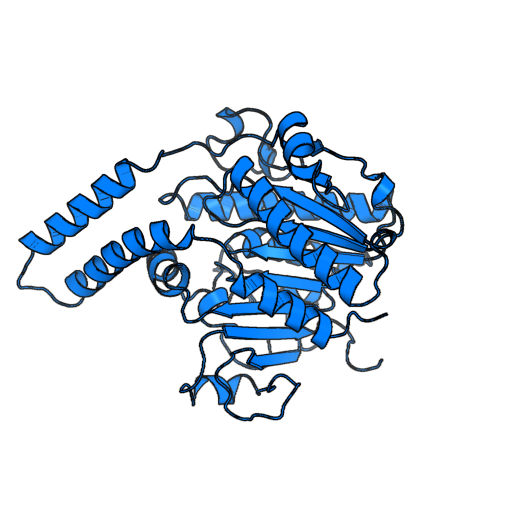 O . PHE A 1 107 ? 15.457 -8.934 4.895 1.00 95.88 107 PHE A O 1
ATOM 847 N N . LYS A 1 108 ? 17.580 -9.490 4.465 1.00 96.00 108 LYS A N 1
ATOM 848 C CA . LYS A 1 108 ? 18.098 -9.021 5.759 1.00 96.00 108 LYS A CA 1
ATOM 849 C C . LYS A 1 108 ? 17.876 -7.519 5.962 1.00 96.00 108 LYS A C 1
ATOM 851 O O . LYS A 1 108 ? 17.827 -7.078 7.105 1.00 96.00 108 LYS A O 1
ATOM 856 N N . ILE A 1 109 ? 17.797 -6.748 4.881 1.00 94.75 109 ILE A N 1
ATOM 857 C CA . ILE A 1 109 ? 17.705 -5.288 4.918 1.00 94.75 109 ILE A CA 1
ATOM 858 C C . ILE A 1 109 ? 16.251 -4.874 4.706 1.00 94.75 109 ILE A C 1
ATOM 860 O O . ILE A 1 109 ? 15.647 -4.336 5.625 1.00 94.75 109 ILE A O 1
ATOM 864 N N . HIS A 1 110 ? 15.665 -5.212 3.557 1.00 97.06 110 HIS A N 1
ATOM 865 C CA . HIS A 1 110 ? 14.325 -4.753 3.163 1.00 97.06 110 HIS A CA 1
ATOM 866 C C . HIS A 1 110 ? 13.194 -5.648 3.668 1.00 97.06 110 HIS A C 1
ATOM 868 O O . HIS A 1 110 ? 12.031 -5.298 3.521 1.00 97.06 110 HIS A O 1
ATOM 874 N N . GLY A 1 111 ? 13.520 -6.797 4.268 1.00 97.31 111 GLY A N 1
ATOM 875 C CA . GLY A 1 111 ? 12.560 -7.674 4.944 1.00 97.31 111 GLY A CA 1
ATOM 876 C C . GLY A 1 111 ? 12.148 -7.194 6.334 1.00 97.31 111 GLY A C 1
ATOM 877 O O . GLY A 1 111 ? 11.430 -7.907 7.024 1.00 97.31 111 GLY A O 1
ATOM 878 N N . ARG A 1 112 ? 12.601 -6.010 6.764 1.00 96.88 112 ARG A N 1
ATOM 879 C CA . ARG A 1 112 ? 12.274 -5.404 8.058 1.00 96.88 112 ARG A CA 1
ATOM 880 C C . ARG A 1 112 ? 12.172 -3.887 7.942 1.00 96.88 112 ARG A C 1
ATOM 882 O O . ARG A 1 112 ? 12.817 -3.283 7.093 1.00 96.88 112 ARG A O 1
ATOM 889 N N . VAL A 1 113 ? 11.391 -3.282 8.829 1.00 97.62 113 VAL A N 1
ATOM 890 C CA . VAL A 1 113 ? 11.340 -1.822 8.978 1.00 97.62 113 VAL A CA 1
ATOM 891 C C . VAL A 1 113 ? 12.653 -1.315 9.577 1.00 97.62 113 VAL A C 1
ATOM 893 O O . VAL A 1 113 ? 13.091 -1.825 10.611 1.00 97.62 113 VAL A O 1
ATOM 896 N N . ASP A 1 114 ? 13.265 -0.317 8.939 1.00 94.69 114 ASP A N 1
ATOM 897 C CA . ASP A 1 114 ? 14.515 0.319 9.373 1.00 94.69 114 ASP A CA 1
ATOM 898 C C . ASP A 1 114 ? 14.315 1.745 9.910 1.00 94.69 114 ASP A C 1
ATOM 900 O O . ASP A 1 114 ? 15.094 2.195 10.748 1.00 94.69 114 ASP A O 1
ATOM 904 N N . SER A 1 115 ? 13.249 2.438 9.495 1.00 96.75 115 SER A N 1
ATOM 905 C CA . SER A 1 115 ? 12.961 3.805 9.943 1.00 96.75 115 SER A CA 1
ATOM 906 C C . SER A 1 115 ? 11.468 4.038 10.160 1.00 96.75 115 SER A C 1
ATOM 908 O O . SER A 1 115 ? 10.630 3.577 9.384 1.00 96.75 115 SER A O 1
ATOM 910 N N . ILE A 1 116 ? 11.141 4.767 11.229 1.00 98.00 116 ILE A N 1
ATOM 911 C CA . ILE A 1 116 ? 9.792 5.242 11.547 1.00 98.00 116 ILE A CA 1
ATOM 912 C C . ILE A 1 116 ? 9.896 6.723 11.919 1.00 98.00 116 ILE A C 1
ATOM 914 O O . ILE A 1 116 ? 10.603 7.087 12.860 1.00 98.00 116 ILE A O 1
ATOM 918 N N . ILE A 1 117 ? 9.167 7.577 11.204 1.00 98.12 117 ILE A N 1
ATOM 919 C CA . ILE A 1 117 ? 9.078 9.016 11.460 1.00 98.12 117 ILE A CA 1
ATOM 920 C C . ILE A 1 117 ? 7.624 9.360 11.773 1.00 98.12 117 ILE A C 1
ATOM 922 O O . ILE A 1 117 ? 6.752 9.299 10.909 1.00 98.12 117 ILE A O 1
ATOM 926 N N . GLY A 1 118 ? 7.372 9.709 13.033 1.00 96.50 118 GLY A N 1
ATOM 927 C CA . GLY A 1 118 ? 6.043 9.968 13.585 1.00 96.50 118 GLY A CA 1
ATOM 928 C C . GLY A 1 118 ? 5.844 9.234 14.912 1.00 96.50 118 GLY A C 1
ATOM 929 O O . GLY A 1 118 ? 6.716 8.481 15.346 1.00 96.50 118 GLY A O 1
ATOM 930 N N . ASP A 1 119 ? 4.710 9.467 15.573 1.00 96.25 119 ASP A N 1
ATOM 931 C CA . ASP A 1 119 ? 4.374 8.811 16.842 1.00 96.25 119 ASP A CA 1
ATOM 932 C C . ASP A 1 119 ? 3.350 7.688 16.628 1.00 96.25 119 ASP A C 1
ATOM 934 O O . ASP A 1 119 ? 2.171 7.949 16.386 1.00 96.25 119 ASP A O 1
ATOM 938 N N . LEU A 1 120 ? 3.793 6.432 16.759 1.00 96.94 120 LEU A N 1
ATOM 939 C CA . LEU A 1 120 ? 2.929 5.254 16.624 1.00 96.94 120 LEU A CA 1
ATOM 940 C C . LEU A 1 120 ? 1.839 5.172 17.702 1.00 96.94 120 LEU A C 1
ATOM 942 O O . LEU A 1 120 ? 0.828 4.511 17.473 1.00 96.94 120 LEU A O 1
ATOM 946 N N . LYS A 1 121 ? 1.980 5.873 18.839 1.00 95.81 121 LYS A N 1
ATOM 947 C CA . LYS A 1 121 ? 0.928 5.937 19.871 1.00 95.81 121 LYS A CA 1
ATOM 948 C C . LYS A 1 121 ? -0.385 6.477 19.324 1.00 95.81 121 LYS A C 1
ATOM 950 O O . LYS A 1 121 ? -1.441 6.080 19.807 1.00 95.81 121 LYS A O 1
ATOM 955 N N . ARG A 1 122 ? -0.318 7.338 18.304 1.00 95.31 122 ARG A N 1
ATOM 956 C CA . ARG A 1 122 ? -1.492 7.893 17.623 1.00 95.31 122 ARG A CA 1
ATOM 957 C C . ARG A 1 122 ? -2.374 6.816 16.990 1.00 95.31 122 ARG A C 1
ATOM 959 O O . ARG A 1 122 ? -3.572 7.019 16.883 1.00 95.31 122 ARG A O 1
ATOM 966 N N . CYS A 1 123 ? -1.803 5.669 16.614 1.00 96.19 123 CYS A N 1
ATOM 967 C CA . CYS A 1 123 ? -2.535 4.576 15.966 1.00 96.19 123 CYS A CA 1
ATOM 968 C C . CYS A 1 123 ? -3.441 3.792 16.931 1.00 96.19 123 CYS A C 1
ATOM 970 O O . CYS A 1 123 ? -4.217 2.948 16.484 1.00 96.19 123 CYS A O 1
ATOM 972 N N . ARG A 1 124 ? -3.334 4.025 18.245 1.00 96.50 124 ARG A N 1
ATOM 973 C CA . ARG A 1 124 ? -4.086 3.279 19.256 1.00 96.50 124 ARG A CA 1
ATOM 974 C C . ARG A 1 124 ? -5.585 3.520 19.131 1.00 96.50 124 ARG A C 1
ATOM 976 O O . ARG A 1 124 ? -6.020 4.666 19.152 1.00 96.50 124 ARG A O 1
ATOM 983 N N . ASP A 1 125 ? -6.346 2.432 19.020 1.00 95.12 125 ASP A N 1
ATOM 984 C CA . ASP A 1 125 ? -7.808 2.433 18.884 1.00 95.12 125 ASP A CA 1
ATOM 985 C C . ASP A 1 125 ? -8.332 3.236 17.668 1.00 95.12 125 ASP A C 1
ATOM 987 O O . ASP A 1 125 ? -9.517 3.562 17.596 1.00 95.12 125 ASP A O 1
ATOM 991 N N . ARG A 1 126 ? -7.465 3.537 16.687 1.00 95.94 126 ARG A N 1
ATOM 992 C CA . ARG A 1 126 ? -7.802 4.261 15.447 1.00 95.94 126 ARG A CA 1
ATOM 993 C C . ARG A 1 126 ? -7.838 3.338 14.236 1.00 95.94 126 ARG A C 1
ATOM 995 O O . ARG A 1 126 ? -7.239 2.260 14.242 1.00 95.94 126 ARG A O 1
ATOM 1002 N N . GLU A 1 127 ? -8.532 3.770 13.190 1.00 96.25 127 GLU A N 1
ATOM 1003 C CA . GLU A 1 127 ? -8.477 3.148 11.869 1.00 96.25 127 GLU A CA 1
ATOM 1004 C C . GLU A 1 127 ? -7.221 3.624 11.140 1.00 96.25 127 GLU A C 1
ATOM 1006 O O . GLU A 1 127 ? -7.012 4.814 10.925 1.00 96.25 127 GLU A O 1
ATOM 1011 N N . LEU A 1 128 ? -6.348 2.700 10.766 1.00 98.25 128 LEU A N 1
ATOM 1012 C CA . LEU A 1 128 ? -5.109 3.024 10.081 1.00 98.25 128 LEU A CA 1
ATOM 1013 C C . LEU A 1 128 ? -5.310 2.949 8.570 1.00 98.25 128 LEU A C 1
ATOM 1015 O O . LEU A 1 128 ? -5.803 1.948 8.057 1.00 98.25 128 LEU A O 1
ATOM 1019 N N . ILE A 1 129 ? -4.890 3.989 7.859 1.00 98.38 129 ILE A N 1
ATOM 1020 C CA . ILE A 1 129 ? -4.897 4.063 6.403 1.00 98.38 129 ILE A CA 1
ATOM 1021 C C . ILE A 1 129 ? -3.458 4.157 5.912 1.00 98.38 129 ILE A C 1
ATOM 1023 O O . ILE A 1 129 ? -2.758 5.130 6.197 1.00 98.38 129 ILE A O 1
ATOM 1027 N N . ILE A 1 130 ? -3.022 3.150 5.161 1.00 98.81 130 ILE A N 1
ATOM 1028 C CA . ILE A 1 130 ? -1.637 3.021 4.713 1.00 98.81 130 ILE A CA 1
ATOM 1029 C C . ILE A 1 130 ? -1.562 3.148 3.202 1.00 98.81 130 ILE A C 1
ATOM 1031 O O . ILE A 1 130 ? -2.241 2.408 2.498 1.00 98.81 130 ILE A O 1
ATOM 1035 N N . TYR A 1 131 ? -0.705 4.035 2.707 1.00 98.69 131 TYR A N 1
ATOM 1036 C CA . TYR A 1 131 ? -0.365 4.121 1.291 1.00 98.69 131 TYR A CA 1
ATOM 1037 C C . TYR A 1 131 ? 0.977 3.434 1.015 1.00 98.69 131 TYR A C 1
ATOM 1039 O O . TYR A 1 131 ? 1.966 3.686 1.708 1.00 98.69 131 TYR A O 1
ATOM 1047 N N . VAL A 1 132 ? 1.001 2.584 -0.011 1.00 98.69 132 VAL A N 1
ATOM 1048 C CA . VAL A 1 132 ? 2.179 1.888 -0.532 1.00 98.69 132 VAL A CA 1
ATOM 1049 C C . VAL A 1 132 ? 2.396 2.316 -1.982 1.00 98.69 132 VAL A C 1
ATOM 1051 O O . VAL A 1 132 ? 1.584 2.022 -2.863 1.00 98.69 132 VAL A O 1
ATOM 1054 N N . HIS A 1 133 ? 3.498 3.023 -2.227 1.00 96.75 133 HIS A N 1
ATOM 1055 C CA . HIS A 1 133 ? 3.813 3.575 -3.544 1.00 96.75 133 HIS A CA 1
ATOM 1056 C C . HIS A 1 133 ? 4.220 2.504 -4.570 1.00 96.75 133 HIS A C 1
ATOM 1058 O O . HIS A 1 133 ? 4.491 1.350 -4.226 1.00 96.75 133 HIS A O 1
ATOM 1064 N N . GLY A 1 134 ? 4.293 2.911 -5.839 1.00 92.88 134 GLY A N 1
ATOM 1065 C CA . GLY A 1 134 ? 4.598 2.042 -6.974 1.00 92.88 134 GLY A CA 1
ATOM 1066 C C . GLY A 1 134 ? 6.082 1.883 -7.314 1.00 92.88 134 GLY A C 1
ATOM 1067 O O . GLY A 1 134 ? 6.976 2.211 -6.531 1.00 92.88 134 GLY A O 1
ATOM 1068 N N . TYR A 1 135 ? 6.318 1.359 -8.519 1.00 87.81 135 TYR A N 1
ATOM 1069 C CA . TYR A 1 135 ? 7.639 1.192 -9.126 1.00 87.81 135 TYR A CA 1
ATOM 1070 C C . TYR A 1 135 ? 8.193 2.512 -9.672 1.00 87.81 135 TYR A C 1
ATOM 1072 O O . TYR A 1 135 ? 7.451 3.361 -10.158 1.00 87.81 135 TYR A O 1
ATOM 1080 N N . ASN A 1 136 ? 9.517 2.634 -9.651 1.00 87.62 136 ASN A N 1
ATOM 1081 C CA . ASN A 1 136 ? 10.290 3.797 -10.060 1.00 87.62 136 ASN A CA 1
ATOM 1082 C C . ASN A 1 136 ? 9.947 5.068 -9.260 1.00 87.62 136 ASN A C 1
ATOM 1084 O O . ASN A 1 136 ? 9.919 6.169 -9.810 1.00 87.62 136 ASN A O 1
ATOM 1088 N N . VAL A 1 137 ? 9.685 4.890 -7.961 1.00 88.06 137 VAL A N 1
ATOM 1089 C CA . VAL A 1 137 ? 9.339 5.955 -7.013 1.00 88.06 137 VAL A CA 1
ATOM 1090 C C . VAL A 1 137 ? 10.410 6.051 -5.922 1.00 88.06 137 VAL A C 1
ATOM 1092 O O . VAL A 1 137 ? 10.583 5.138 -5.106 1.00 88.06 137 VAL A O 1
ATOM 1095 N N . ASP A 1 138 ? 11.150 7.162 -5.934 1.00 91.12 138 ASP A N 1
ATOM 1096 C CA . ASP A 1 138 ? 12.121 7.506 -4.891 1.00 91.12 138 ASP A CA 1
ATOM 1097 C C . ASP A 1 138 ? 11.426 8.003 -3.613 1.00 91.12 138 ASP A C 1
ATOM 1099 O O . ASP A 1 138 ? 10.203 8.164 -3.559 1.00 91.12 138 ASP A O 1
ATOM 1103 N N . ASN A 1 139 ? 12.199 8.225 -2.549 1.00 91.44 139 ASN A N 1
ATOM 1104 C CA . ASN A 1 139 ? 11.639 8.595 -1.251 1.00 91.44 139 ASN A CA 1
ATOM 1105 C C . ASN A 1 139 ? 10.871 9.936 -1.282 1.00 91.44 139 ASN A C 1
ATOM 1107 O O . ASN A 1 139 ? 9.851 10.076 -0.609 1.00 91.44 139 ASN A O 1
ATOM 1111 N N . HIS A 1 140 ? 11.296 10.898 -2.097 1.00 92.75 140 HIS A N 1
ATOM 1112 C CA . HIS A 1 140 ? 10.707 12.228 -2.171 1.00 92.75 140 HIS A CA 1
ATOM 1113 C C . HIS A 1 140 ? 9.425 12.202 -3.007 1.00 92.75 140 HIS A C 1
ATOM 1115 O O . HIS A 1 140 ? 8.432 12.838 -2.643 1.00 92.75 140 HIS A O 1
ATOM 1121 N N . LEU A 1 141 ? 9.408 11.438 -4.101 1.00 91.12 141 LEU A N 1
ATOM 1122 C CA . LEU A 1 141 ? 8.196 11.208 -4.872 1.00 91.12 141 LEU A CA 1
ATOM 1123 C C . LEU A 1 141 ? 7.175 10.403 -4.059 1.00 91.12 141 LEU A C 1
ATOM 1125 O O . LEU A 1 141 ? 6.008 10.786 -4.043 1.00 91.12 141 LEU A O 1
ATOM 1129 N N . ALA A 1 142 ? 7.605 9.387 -3.301 1.00 95.19 142 ALA A N 1
ATOM 1130 C CA . ALA A 1 142 ? 6.730 8.642 -2.393 1.00 95.19 142 ALA A CA 1
ATOM 1131 C C . ALA A 1 142 ? 6.051 9.568 -1.371 1.00 95.19 142 ALA A C 1
ATOM 1133 O O . ALA A 1 142 ? 4.845 9.465 -1.145 1.00 95.19 142 ALA A O 1
ATOM 1134 N N . LEU A 1 143 ? 6.807 10.506 -0.788 1.00 97.12 143 LEU A N 1
ATOM 1135 C CA . LEU A 1 143 ? 6.264 11.517 0.118 1.00 97.12 143 LEU A CA 1
ATOM 1136 C C . LEU A 1 143 ? 5.219 12.404 -0.575 1.00 97.12 143 LEU A C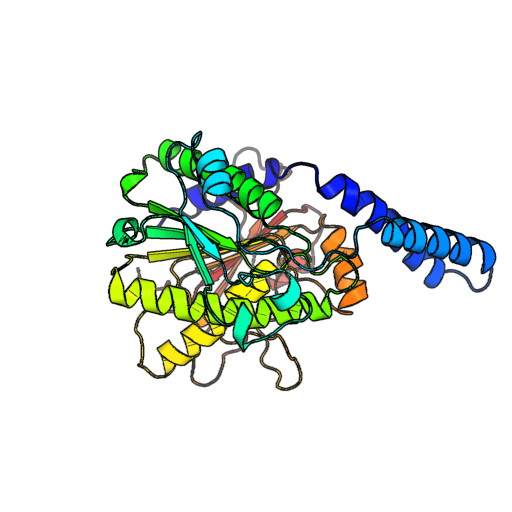 1
ATOM 1138 O O . LEU A 1 143 ? 4.150 12.640 -0.009 1.00 97.12 143 LEU A O 1
ATOM 1142 N N . LYS A 1 144 ? 5.502 12.884 -1.793 1.00 94.50 144 LYS A N 1
ATOM 1143 C CA . LYS A 1 144 ? 4.573 13.728 -2.565 1.00 94.50 144 LYS A CA 1
ATOM 1144 C C . LYS A 1 144 ? 3.288 13.002 -2.941 1.00 94.50 144 LYS A C 1
ATOM 1146 O O . LYS A 1 144 ? 2.212 13.567 -2.771 1.00 94.50 144 LYS A O 1
ATOM 1151 N N . GLU A 1 145 ? 3.391 11.765 -3.413 1.00 92.38 145 GLU A N 1
ATOM 1152 C CA . GLU A 1 145 ? 2.225 10.932 -3.720 1.00 92.38 145 GLU A CA 1
ATOM 1153 C C . GLU A 1 145 ? 1.371 10.698 -2.469 1.00 92.38 145 GLU A C 1
ATOM 1155 O O . GLU A 1 145 ? 0.153 10.869 -2.513 1.00 92.38 145 GLU A O 1
ATOM 1160 N N . ALA A 1 146 ? 2.002 10.386 -1.332 1.00 95.94 146 ALA A N 1
ATOM 1161 C CA . ALA A 1 146 ? 1.298 10.207 -0.067 1.00 95.94 146 ALA A CA 1
ATOM 1162 C C . ALA A 1 146 ? 0.584 11.487 0.385 1.00 95.94 146 ALA A C 1
ATOM 1164 O O . ALA A 1 146 ? -0.580 11.432 0.778 1.00 95.94 146 ALA A O 1
ATOM 1165 N N . GLN A 1 147 ? 1.252 12.644 0.306 1.00 96.56 147 GLN A N 1
ATOM 1166 C CA . GLN A 1 147 ? 0.650 13.937 0.635 1.00 96.56 147 GLN A CA 1
ATOM 1167 C C . GLN A 1 147 ? -0.599 14.194 -0.215 1.00 96.56 147 GLN A C 1
ATOM 1169 O O . GLN A 1 147 ? -1.636 14.585 0.323 1.00 96.56 147 GLN A O 1
ATOM 1174 N N . ASP A 1 148 ? -0.506 13.973 -1.523 1.00 89.81 148 ASP A N 1
ATOM 1175 C CA . ASP A 1 148 ? -1.593 14.210 -2.468 1.00 89.81 148 ASP A CA 1
ATOM 1176 C C . ASP A 1 148 ? -2.794 13.286 -2.203 1.00 89.81 148 ASP A C 1
ATOM 1178 O O . ASP A 1 148 ? -3.918 13.761 -2.010 1.00 89.81 148 ASP A O 1
ATOM 1182 N N . ILE A 1 149 ? -2.547 11.977 -2.083 1.00 88.62 149 ILE A N 1
ATOM 1183 C CA . ILE A 1 149 ? -3.577 10.972 -1.787 1.00 88.62 149 ILE A CA 1
ATOM 1184 C C . ILE A 1 149 ? -4.241 11.254 -0.439 1.00 88.62 149 ILE A C 1
ATOM 1186 O O . ILE A 1 149 ? -5.467 11.326 -0.354 1.00 88.62 149 ILE A O 1
ATOM 1190 N N . PHE A 1 150 ? -3.460 11.463 0.623 1.00 94.44 150 PHE A N 1
ATOM 1191 C CA . PHE A 1 150 ? -4.019 11.688 1.953 1.00 94.44 150 PHE A CA 1
ATOM 1192 C C . PHE A 1 150 ? -4.736 13.029 2.080 1.00 94.44 150 PHE A C 1
ATOM 1194 O O . PHE A 1 150 ? -5.731 13.101 2.792 1.00 94.44 150 PHE A O 1
ATOM 1201 N N . THR A 1 151 ? -4.307 14.077 1.373 1.00 89.75 151 THR A N 1
ATOM 1202 C CA . THR A 1 151 ? -5.032 15.359 1.366 1.00 89.75 151 THR A CA 1
ATOM 1203 C C . THR A 1 151 ? -6.421 15.206 0.747 1.00 89.75 151 THR A C 1
ATOM 1205 O O . THR A 1 151 ? -7.402 15.719 1.289 1.00 89.75 151 THR A O 1
ATOM 1208 N N . LYS A 1 152 ? -6.522 14.481 -0.373 1.00 86.00 152 LYS A N 1
ATOM 1209 C CA . LYS A 1 152 ? -7.805 14.190 -1.033 1.00 86.00 152 LYS A CA 1
ATOM 1210 C C . LYS A 1 152 ? -8.685 13.303 -0.160 1.00 86.00 152 LYS A C 1
ATOM 1212 O O . LYS A 1 152 ? -9.866 13.589 0.013 1.00 86.00 152 LYS A O 1
ATOM 1217 N N . LEU A 1 153 ? -8.087 12.289 0.457 1.00 85.56 153 LEU A N 1
ATOM 1218 C CA . LEU A 1 153 ? -8.783 11.381 1.356 1.00 85.56 153 LEU A CA 1
ATOM 1219 C C . LEU A 1 153 ? -9.327 12.088 2.600 1.00 85.56 153 LEU A C 1
ATOM 1221 O O . LEU A 1 153 ? -10.493 11.925 2.933 1.00 85.56 153 LEU A O 1
ATOM 1225 N N . GLN A 1 154 ? -8.511 12.908 3.264 1.00 91.62 154 GLN A N 1
ATOM 1226 C CA . GLN A 1 154 ? -8.934 13.686 4.430 1.00 91.62 154 GLN A CA 1
ATOM 1227 C C . GLN A 1 154 ? -10.099 14.610 4.087 1.00 91.62 154 GLN A C 1
ATOM 1229 O O . GLN A 1 154 ? -11.061 14.686 4.844 1.00 91.62 154 GLN A O 1
ATOM 1234 N N . ARG A 1 155 ? -10.040 15.272 2.925 1.00 87.38 155 ARG A N 1
ATOM 1235 C CA . ARG A 1 155 ? -11.142 16.103 2.438 1.00 87.38 155 ARG A CA 1
ATOM 1236 C C . ARG A 1 155 ? -12.416 15.286 2.242 1.00 87.38 155 ARG A C 1
ATOM 1238 O O . ARG A 1 155 ? -13.446 15.666 2.779 1.00 87.38 155 ARG A O 1
ATOM 1245 N N . SER A 1 156 ? -12.320 14.156 1.545 1.00 81.75 156 SER A N 1
ATOM 1246 C CA . SER A 1 156 ? -13.460 13.269 1.313 1.00 81.75 156 SER A CA 1
ATOM 1247 C C . SER A 1 156 ? -14.060 12.754 2.629 1.00 81.75 156 SER A C 1
ATOM 1249 O O . SER A 1 156 ? -15.276 12.767 2.795 1.00 81.75 156 SER A O 1
ATOM 1251 N N . LEU A 1 157 ? -13.232 12.372 3.606 1.00 84.56 157 LEU A N 1
ATOM 1252 C CA . LEU A 1 157 ? -13.694 11.947 4.932 1.00 84.56 157 LEU A CA 1
ATOM 1253 C C . LEU A 1 157 ? -14.459 13.065 5.657 1.00 84.56 157 LEU A C 1
ATOM 1255 O O . LEU A 1 157 ? -15.558 12.817 6.151 1.00 84.56 157 LEU A O 1
ATOM 1259 N N . ILE A 1 158 ? -13.921 14.290 5.666 1.00 89.06 158 ILE A N 1
ATOM 1260 C CA . ILE A 1 158 ? -14.581 15.460 6.270 1.00 89.06 158 ILE A CA 1
ATOM 1261 C C . ILE A 1 158 ? -15.914 15.758 5.570 1.00 89.06 158 ILE A C 1
ATOM 1263 O O . ILE A 1 158 ? -16.930 15.957 6.233 1.00 89.06 158 ILE A O 1
ATOM 1267 N N . GLU A 1 159 ? -15.930 15.776 4.236 1.00 85.00 159 GLU A N 1
ATOM 1268 C CA . GLU A 1 159 ? -17.133 16.048 3.437 1.00 85.00 159 GLU A CA 1
ATOM 1269 C C . GLU A 1 159 ? -18.233 14.999 3.665 1.00 85.00 159 GLU A C 1
ATOM 1271 O O . GLU A 1 159 ? -19.417 15.327 3.608 1.00 85.00 159 GLU A O 1
ATOM 1276 N N . ASN A 1 160 ? -17.852 13.766 4.012 1.00 79.56 160 ASN A N 1
ATOM 1277 C CA . ASN A 1 160 ? -18.763 12.681 4.381 1.00 79.56 160 ASN A CA 1
ATOM 1278 C C . ASN A 1 160 ? -19.050 12.600 5.895 1.00 79.56 160 ASN A C 1
ATOM 1280 O O . ASN A 1 160 ? -19.531 11.576 6.389 1.00 79.56 160 ASN A O 1
ATOM 1284 N N . GLY A 1 161 ? -18.759 13.666 6.649 1.00 89.25 161 GLY A N 1
ATOM 1285 C CA . GLY A 1 161 ? -19.088 13.779 8.071 1.00 89.25 161 GLY A CA 1
ATOM 1286 C C . GLY A 1 161 ? -18.322 12.811 8.975 1.00 89.25 161 GLY A C 1
ATOM 1287 O O . GLY A 1 161 ? -18.842 12.419 10.019 1.00 89.25 161 GLY A O 1
ATOM 1288 N N . LYS A 1 162 ? -17.123 12.372 8.568 1.00 90.19 162 LYS A N 1
ATOM 1289 C CA . LYS A 1 162 ? -16.229 11.572 9.413 1.00 90.19 162 LYS A CA 1
ATOM 1290 C C . LYS A 1 162 ? -15.266 12.481 10.177 1.00 90.19 162 LYS A C 1
ATOM 1292 O O . LYS A 1 162 ? -14.716 13.425 9.613 1.00 90.19 162 LYS A O 1
ATOM 1297 N N . GLU A 1 163 ? -14.991 12.124 11.425 1.00 94.19 163 GLU A N 1
ATOM 1298 C CA . GLU A 1 163 ? -13.995 12.799 12.261 1.00 94.19 163 GLU A CA 1
ATOM 1299 C C . GLU A 1 163 ? -12.588 12.289 11.912 1.00 94.19 163 GLU A C 1
ATOM 1301 O O . GLU A 1 163 ? -12.327 11.084 11.947 1.00 94.19 163 GLU A O 1
ATOM 1306 N N . LEU A 1 164 ? -11.653 13.184 11.573 1.00 95.12 164 LEU A N 1
ATOM 1307 C CA . LEU A 1 164 ? -10.285 12.784 11.206 1.00 95.12 164 LEU A CA 1
ATOM 1308 C C . LEU A 1 164 ? -9.514 12.173 12.380 1.00 95.12 164 LEU A C 1
ATOM 1310 O O . LEU A 1 164 ? -8.529 11.460 12.181 1.00 95.12 164 LEU A O 1
ATOM 1314 N N . GLU A 1 165 ? -9.941 12.446 13.605 1.00 95.50 165 GLU A N 1
ATOM 1315 C CA . GLU A 1 165 ? -9.409 11.899 14.844 1.00 95.50 165 GLU A CA 1
ATOM 1316 C C . GLU A 1 165 ? -9.506 10.376 14.864 1.00 95.50 165 GLU A C 1
ATOM 1318 O O . GLU A 1 165 ? -8.604 9.744 15.405 1.00 95.50 165 GLU A O 1
ATOM 1323 N N . ASP A 1 166 ? -10.523 9.792 14.225 1.00 96.00 166 ASP A N 1
ATOM 1324 C CA . ASP A 1 166 ? -10.738 8.344 14.164 1.00 96.00 166 ASP A CA 1
ATOM 1325 C C . ASP A 1 166 ? -9.757 7.609 13.247 1.00 96.00 166 ASP A C 1
ATOM 1327 O O . ASP A 1 166 ? -9.642 6.385 13.342 1.00 96.00 166 ASP A O 1
ATOM 1331 N N . TYR A 1 167 ? -9.006 8.343 12.421 1.00 97.06 167 TYR A N 1
ATOM 1332 C CA . TYR A 1 167 ? -8.111 7.782 11.414 1.00 97.06 167 TYR A CA 1
ATOM 1333 C C . TYR A 1 167 ? -6.664 8.185 11.642 1.00 97.06 167 TYR A C 1
ATOM 1335 O O . TYR A 1 167 ? -6.368 9.341 11.917 1.00 97.06 167 TYR A O 1
ATOM 1343 N N . GLU A 1 168 ? -5.726 7.278 11.416 1.00 98.31 168 GLU A N 1
ATOM 1344 C CA . GLU A 1 168 ? -4.316 7.621 11.259 1.00 98.31 168 GLU A CA 1
ATOM 1345 C C . GLU A 1 168 ? -3.851 7.318 9.841 1.00 98.31 168 GLU A C 1
ATOM 1347 O O . GLU A 1 168 ? -4.247 6.322 9.244 1.00 98.31 168 GLU A O 1
ATOM 1352 N N . PHE A 1 169 ? -2.997 8.184 9.299 1.00 98.56 169 PHE A N 1
ATOM 1353 C CA . PHE A 1 169 ? -2.475 8.064 7.939 1.00 98.56 169 PHE A CA 1
ATOM 1354 C C . PHE A 1 169 ? -1.009 7.661 7.987 1.00 98.56 169 PHE A C 1
ATOM 1356 O O . PHE A 1 169 ? -0.243 8.196 8.796 1.00 98.56 169 PHE A O 1
ATOM 1363 N N . MET A 1 170 ? -0.609 6.741 7.116 1.00 98.75 170 MET A N 1
ATOM 1364 C CA . MET A 1 170 ? 0.747 6.215 7.100 1.00 98.75 170 MET A CA 1
ATOM 1365 C C . MET A 1 170 ? 1.260 5.961 5.687 1.00 98.75 170 MET A C 1
ATOM 1367 O O . MET A 1 170 ? 0.653 5.235 4.913 1.00 98.75 170 MET A O 1
ATOM 1371 N N . LEU A 1 171 ? 2.427 6.497 5.361 1.00 98.75 171 LEU A N 1
ATOM 1372 C CA . LEU A 1 171 ? 3.170 6.099 4.174 1.00 98.75 171 LEU A CA 1
ATOM 1373 C C . LEU A 1 171 ? 4.089 4.926 4.524 1.00 98.75 171 LEU A C 1
ATOM 1375 O O . LEU A 1 171 ? 4.928 5.054 5.416 1.00 98.75 171 LEU A O 1
ATOM 1379 N N . PHE A 1 172 ? 3.972 3.817 3.797 1.00 98.75 172 PHE A N 1
ATOM 1380 C CA . PHE A 1 172 ? 4.966 2.748 3.808 1.00 98.75 172 PHE A CA 1
ATOM 1381 C C . PHE A 1 172 ? 5.872 2.870 2.579 1.00 98.75 172 PHE A C 1
ATOM 1383 O O . PHE A 1 172 ? 5.419 2.708 1.442 1.00 98.75 172 PHE A O 1
ATOM 1390 N N . THR A 1 173 ? 7.154 3.163 2.797 1.00 97.56 173 THR A N 1
ATOM 1391 C CA . THR A 1 173 ? 8.143 3.302 1.725 1.00 97.56 173 THR A CA 1
ATOM 1392 C C . THR A 1 173 ? 9.031 2.068 1.606 1.00 97.56 173 THR A C 1
ATOM 1394 O O . THR A 1 173 ? 9.447 1.444 2.588 1.00 97.56 173 THR A O 1
ATOM 1397 N N . TRP A 1 174 ? 9.329 1.712 0.362 1.00 97.62 174 TRP A N 1
ATOM 1398 C CA . TRP A 1 174 ? 10.133 0.550 -0.004 1.00 97.62 174 TRP A CA 1
ATOM 1399 C C . TRP A 1 174 ? 11.057 0.892 -1.184 1.00 97.62 174 TRP A C 1
ATOM 1401 O O . TRP A 1 174 ? 10.838 1.933 -1.801 1.00 97.62 174 TRP A O 1
ATOM 1411 N N . PRO A 1 175 ? 12.105 0.100 -1.496 1.00 95.06 175 PRO A N 1
ATOM 1412 C CA . PRO A 1 175 ? 13.070 0.393 -2.572 1.00 95.06 175 PRO A CA 1
ATOM 1413 C C . PRO A 1 175 ? 12.486 0.247 -3.997 1.00 95.06 175 PRO A C 1
ATOM 1415 O O . PRO A 1 175 ? 12.964 -0.537 -4.816 1.00 95.06 175 PRO A O 1
ATOM 1418 N N . GLY A 1 176 ? 11.412 0.977 -4.301 1.00 89.19 176 GLY A N 1
ATOM 1419 C CA . GLY A 1 176 ? 10.689 0.896 -5.573 1.00 89.19 176 GLY A CA 1
ATOM 1420 C C . GLY A 1 176 ? 11.423 1.519 -6.760 1.00 89.19 176 GLY A C 1
ATOM 1421 O O . GLY A 1 176 ? 11.054 1.276 -7.900 1.00 89.19 176 GLY A O 1
ATOM 1422 N N . ASP A 1 177 ? 12.476 2.287 -6.524 1.00 88.69 177 ASP A N 1
ATOM 1423 C CA . ASP A 1 177 ? 13.291 3.047 -7.477 1.00 88.69 177 ASP A CA 1
ATOM 1424 C C . ASP A 1 177 ? 14.588 2.338 -7.889 1.00 88.69 177 ASP A C 1
ATOM 1426 O O . ASP A 1 177 ? 15.610 2.975 -8.125 1.00 88.69 177 ASP A O 1
ATOM 1430 N N . ALA A 1 178 ? 14.540 1.015 -8.069 1.00 80.44 178 ALA A N 1
ATOM 1431 C CA . ALA A 1 178 ? 15.650 0.235 -8.636 1.00 80.44 178 ALA A CA 1
ATOM 1432 C C . ALA A 1 178 ? 16.025 0.628 -10.086 1.00 80.44 178 ALA A C 1
ATOM 1434 O O . ALA A 1 178 ? 17.019 0.141 -10.628 1.00 80.44 178 ALA A O 1
ATOM 1435 N N . GLY A 1 179 ? 15.246 1.516 -10.711 1.00 70.06 179 GLY A N 1
ATOM 1436 C CA . GLY A 1 179 ? 15.444 2.030 -12.061 1.00 70.06 179 GLY A CA 1
ATOM 1437 C C . GLY A 1 179 ? 14.728 1.201 -13.126 1.00 70.06 179 GLY A C 1
ATOM 1438 O O . GLY A 1 179 ? 14.619 -0.015 -13.019 1.00 70.06 179 GLY A O 1
ATOM 1439 N N . VAL A 1 180 ? 14.284 1.875 -14.191 1.00 63.22 180 VAL A N 1
ATOM 1440 C CA . VAL A 1 180 ? 13.300 1.397 -15.189 1.00 63.22 180 VAL A CA 1
ATOM 1441 C C . VAL A 1 180 ? 13.625 0.036 -15.830 1.00 63.22 180 VAL A C 1
ATOM 1443 O O . VAL A 1 180 ? 12.704 -0.704 -16.164 1.00 63.22 180 VAL A O 1
ATOM 1446 N N . VAL A 1 181 ? 14.901 -0.339 -15.958 1.00 62.91 181 VAL A N 1
ATOM 1447 C CA . VAL A 1 181 ? 15.332 -1.614 -16.576 1.00 62.91 181 VAL A CA 1
ATOM 1448 C C . VAL A 1 181 ? 15.401 -2.803 -15.617 1.00 62.91 181 VAL A C 1
ATOM 1450 O O . VAL A 1 181 ? 15.625 -3.925 -16.063 1.00 62.91 181 VAL A O 1
ATOM 1453 N N . LYS A 1 182 ? 15.230 -2.583 -14.310 1.00 77.50 182 LYS A N 1
ATOM 1454 C CA . LYS A 1 182 ? 15.457 -3.585 -13.258 1.00 77.50 182 LYS A CA 1
ATOM 1455 C C . LYS A 1 182 ? 14.151 -4.081 -12.638 1.00 77.50 182 LYS A C 1
ATOM 1457 O O . LYS A 1 182 ? 14.068 -4.288 -11.430 1.00 77.50 182 LYS A O 1
ATOM 1462 N N . PHE A 1 183 ? 13.129 -4.301 -13.461 1.00 82.31 183 PHE A N 1
ATOM 1463 C CA . PHE A 1 183 ? 11.798 -4.675 -12.978 1.00 82.31 183 PHE A CA 1
ATOM 1464 C C . PHE A 1 183 ? 11.797 -5.977 -12.159 1.00 82.31 183 PHE A C 1
ATOM 1466 O O . PHE A 1 183 ? 11.222 -6.015 -11.075 1.00 82.31 183 PHE A O 1
ATOM 1473 N N . SER A 1 184 ? 12.554 -6.996 -12.577 1.00 84.62 184 SER A N 1
ATOM 1474 C CA . SER A 1 184 ? 12.695 -8.242 -11.810 1.00 84.62 184 SER A CA 1
ATOM 1475 C C . SER A 1 184 ? 13.378 -8.048 -10.447 1.00 84.62 184 SER A C 1
ATOM 1477 O O . SER A 1 184 ? 13.069 -8.753 -9.486 1.00 84.62 184 SER A O 1
ATOM 1479 N N . GLU A 1 185 ? 14.324 -7.103 -10.337 1.00 88.50 185 GLU A N 1
ATOM 1480 C CA . GLU A 1 185 ? 14.910 -6.737 -9.039 1.00 88.50 185 GLU A CA 1
ATOM 1481 C C . GLU A 1 185 ? 13.886 -5.979 -8.188 1.00 88.50 185 GLU A C 1
ATOM 1483 O O . GLU A 1 185 ? 13.784 -6.241 -6.992 1.00 88.50 185 GLU A O 1
ATOM 1488 N N . ALA A 1 186 ? 13.086 -5.096 -8.792 1.00 90.56 186 ALA A N 1
ATOM 1489 C CA . ALA A 1 186 ? 12.018 -4.379 -8.103 1.00 90.56 186 ALA A CA 1
ATOM 1490 C C . ALA A 1 186 ? 10.923 -5.311 -7.569 1.00 90.56 186 ALA A C 1
ATOM 1492 O O . ALA A 1 186 ? 10.488 -5.124 -6.437 1.00 90.56 186 ALA A O 1
ATOM 1493 N N . GLN A 1 187 ? 10.539 -6.359 -8.304 1.00 92.50 187 GLN A N 1
ATOM 1494 C CA . GLN A 1 187 ? 9.660 -7.416 -7.785 1.00 92.50 187 GLN A CA 1
ATOM 1495 C C . GLN A 1 187 ? 10.276 -8.111 -6.562 1.00 92.50 187 GLN A C 1
ATOM 1497 O O . GLN A 1 187 ? 9.580 -8.425 -5.598 1.00 92.50 187 GLN A O 1
ATOM 1502 N N . LEU A 1 188 ? 11.596 -8.329 -6.559 1.00 93.94 188 LEU A N 1
ATOM 1503 C CA . LEU A 1 188 ? 12.278 -8.946 -5.422 1.00 93.94 188 LEU A CA 1
ATOM 1504 C C . LEU A 1 188 ? 12.369 -8.002 -4.212 1.00 93.94 188 LEU A C 1
ATOM 1506 O O . LEU A 1 188 ? 12.177 -8.449 -3.080 1.00 93.94 188 LEU A O 1
ATOM 1510 N N . TYR A 1 189 ? 12.605 -6.704 -4.432 1.00 95.62 189 TYR A N 1
ATOM 1511 C CA . TYR A 1 189 ? 12.455 -5.689 -3.387 1.00 95.62 189 TYR A CA 1
ATOM 1512 C C . TYR A 1 189 ? 11.032 -5.694 -2.831 1.00 95.62 189 TYR A C 1
ATOM 1514 O O . TYR A 1 189 ? 10.871 -5.822 -1.623 1.00 95.62 189 TYR A O 1
ATOM 1522 N N . ALA A 1 190 ? 10.015 -5.650 -3.695 1.00 96.88 190 ALA A N 1
ATOM 1523 C CA . ALA A 1 190 ? 8.612 -5.661 -3.294 1.00 96.88 190 ALA A CA 1
ATOM 1524 C C . ALA A 1 190 ? 8.260 -6.909 -2.469 1.00 96.88 190 ALA A C 1
ATOM 1526 O O . ALA A 1 190 ? 7.605 -6.814 -1.430 1.00 96.88 190 ALA A O 1
ATOM 1527 N N . GLN A 1 191 ? 8.768 -8.075 -2.877 1.00 96.38 191 GLN A N 1
ATOM 1528 C CA . GLN A 1 191 ? 8.615 -9.331 -2.151 1.00 96.38 191 GLN A CA 1
ATOM 1529 C C . GLN A 1 191 ? 9.180 -9.250 -0.726 1.00 96.38 191 GLN A C 1
ATOM 1531 O O . GLN A 1 191 ? 8.532 -9.694 0.223 1.00 96.38 191 GLN A O 1
ATOM 1536 N N . TYR A 1 192 ? 10.388 -8.709 -0.552 1.00 97.69 192 TYR A N 1
ATOM 1537 C CA . TYR A 1 192 ? 10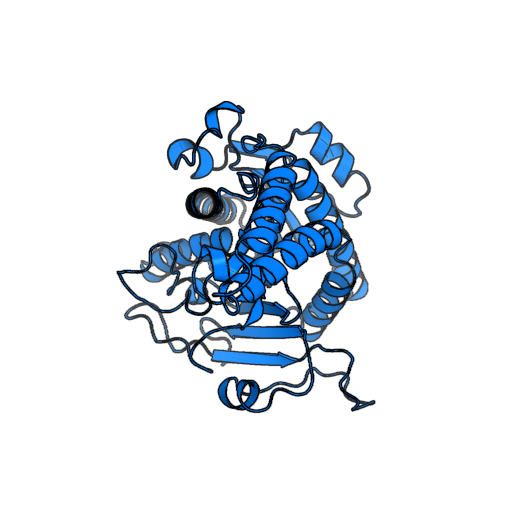.989 -8.554 0.776 1.00 97.69 192 TYR A CA 1
ATOM 1538 C C . TYR A 1 192 ? 10.276 -7.474 1.591 1.00 97.69 192 TYR A C 1
ATOM 1540 O O . TYR A 1 192 ? 9.956 -7.692 2.754 1.00 97.69 192 TYR A O 1
ATOM 1548 N N . SER A 1 193 ? 9.924 -6.355 0.974 1.00 98.44 193 SER A N 1
ATOM 1549 C CA . SER A 1 193 ? 9.185 -5.278 1.626 1.00 98.44 193 SER A CA 1
ATOM 1550 C C . SER A 1 193 ? 7.787 -5.705 2.075 1.00 98.44 193 SER A C 1
ATOM 1552 O O . SER A 1 193 ? 7.317 -5.240 3.109 1.00 98.44 193 SER A O 1
ATOM 1554 N N . GLY A 1 194 ? 7.141 -6.647 1.380 1.00 98.31 194 GLY A N 1
ATOM 1555 C CA . GLY A 1 194 ? 5.879 -7.240 1.831 1.00 98.31 194 GLY A CA 1
ATOM 1556 C C . GLY A 1 194 ? 6.026 -8.044 3.127 1.00 98.31 194 GLY A C 1
ATOM 1557 O O . GLY A 1 194 ? 5.138 -8.017 3.974 1.00 98.31 194 GLY A O 1
ATOM 1558 N N . ASN A 1 195 ? 7.174 -8.701 3.333 1.00 97.81 195 ASN A N 1
ATOM 1559 C CA . ASN A 1 195 ? 7.511 -9.312 4.621 1.00 97.81 195 ASN A CA 1
ATOM 1560 C C . ASN A 1 195 ? 7.690 -8.250 5.723 1.00 97.81 195 ASN A C 1
ATOM 1562 O O . ASN A 1 195 ? 7.155 -8.420 6.816 1.00 97.81 195 ASN A O 1
ATOM 1566 N N . ALA A 1 196 ? 8.378 -7.142 5.425 1.00 98.44 196 ALA A N 1
ATOM 1567 C CA . ALA A 1 196 ? 8.561 -6.046 6.378 1.00 98.44 196 ALA A CA 1
ATOM 1568 C C . ALA A 1 196 ? 7.231 -5.398 6.787 1.00 98.44 196 ALA A C 1
ATOM 1570 O O . ALA A 1 196 ? 7.014 -5.133 7.970 1.00 98.44 196 ALA A O 1
ATOM 1571 N N . LEU A 1 197 ? 6.348 -5.157 5.811 1.00 98.62 197 LEU A N 1
ATOM 1572 C CA . LEU A 1 197 ? 5.010 -4.622 6.041 1.00 98.62 197 LEU A CA 1
ATOM 1573 C C . LEU A 1 197 ? 4.213 -5.562 6.947 1.00 98.62 197 LEU A C 1
ATOM 1575 O O . LEU A 1 197 ? 3.675 -5.119 7.957 1.00 98.62 197 LEU A O 1
ATOM 1579 N N . TYR A 1 198 ? 4.200 -6.858 6.638 1.00 97.56 198 TYR A N 1
ATOM 1580 C CA . TYR A 1 198 ? 3.513 -7.863 7.443 1.00 97.56 198 TYR A CA 1
ATOM 1581 C C . TYR A 1 198 ? 3.969 -7.850 8.910 1.00 97.56 198 TYR A C 1
ATOM 1583 O O . TYR A 1 198 ? 3.142 -7.667 9.810 1.00 97.56 198 TYR A O 1
ATOM 1591 N N . ASP A 1 199 ? 5.277 -7.980 9.152 1.00 96.75 199 ASP A N 1
ATOM 1592 C CA . ASP A 1 199 ? 5.835 -8.026 10.507 1.00 96.75 199 ASP A CA 1
ATOM 1593 C C . ASP A 1 199 ? 5.547 -6.726 11.274 1.00 96.75 199 ASP A C 1
ATOM 1595 O O . ASP A 1 199 ? 5.214 -6.747 12.465 1.00 96.75 199 ASP A O 1
ATOM 1599 N N . PHE A 1 200 ? 5.626 -5.584 10.585 1.00 97.88 200 PHE A N 1
ATOM 1600 C CA . PHE A 1 200 ? 5.318 -4.283 11.163 1.00 97.88 200 PHE A CA 1
ATOM 1601 C C . PHE A 1 200 ? 3.845 -4.150 11.557 1.00 97.88 200 PHE A C 1
ATOM 1603 O O . PHE A 1 200 ? 3.559 -3.744 12.682 1.00 97.88 200 PHE A O 1
ATOM 1610 N N . LEU A 1 201 ? 2.908 -4.510 10.677 1.00 97.00 201 LEU A N 1
ATOM 1611 C CA . LEU A 1 201 ? 1.474 -4.397 10.963 1.00 97.00 201 LEU A CA 1
ATOM 1612 C C . LEU A 1 201 ? 1.033 -5.355 12.063 1.00 97.00 201 LEU A C 1
ATOM 1614 O O . LEU A 1 201 ? 0.234 -4.976 12.921 1.00 97.00 201 LEU A O 1
ATOM 1618 N N . LEU A 1 202 ? 1.599 -6.562 12.088 1.00 94.19 202 LEU A N 1
ATOM 1619 C CA . LEU A 1 202 ? 1.361 -7.514 13.163 1.00 94.19 202 LEU A CA 1
ATOM 1620 C C . LEU A 1 202 ? 1.821 -6.950 14.513 1.00 94.19 202 LEU A C 1
ATOM 1622 O O . LEU A 1 202 ? 1.080 -6.989 15.499 1.00 94.19 202 LEU A O 1
ATOM 1626 N N . LYS A 1 203 ? 3.030 -6.377 14.555 1.00 94.00 203 LYS A N 1
ATOM 1627 C CA . LYS A 1 203 ? 3.553 -5.698 15.744 1.00 94.00 203 LYS A CA 1
ATOM 1628 C C . LYS A 1 203 ? 2.661 -4.525 16.149 1.00 94.00 203 LYS A C 1
ATOM 1630 O O . LYS A 1 203 ? 2.318 -4.394 17.321 1.00 94.00 203 LYS A O 1
ATOM 1635 N N . LEU A 1 204 ? 2.250 -3.705 15.185 1.00 94.25 204 LEU A N 1
ATOM 1636 C CA . LEU A 1 204 ? 1.431 -2.525 15.426 1.00 94.25 204 LEU A CA 1
ATOM 1637 C C . LEU A 1 204 ? 0.070 -2.898 16.031 1.00 94.25 204 LEU A C 1
ATOM 1639 O O . LEU A 1 204 ? -0.336 -2.305 17.029 1.00 94.25 204 LEU A O 1
ATOM 1643 N N . LYS A 1 205 ? -0.599 -3.929 15.498 1.00 92.75 205 LYS A N 1
ATOM 1644 C CA . LYS A 1 205 ? -1.857 -4.452 16.049 1.00 92.75 205 LYS A CA 1
ATOM 1645 C C . LYS A 1 205 ? -1.680 -4.949 17.487 1.00 92.75 205 LYS A C 1
ATOM 1647 O O . LYS A 1 205 ? -2.485 -4.600 18.346 1.00 92.75 205 LYS A O 1
ATOM 1652 N N . ARG A 1 206 ? -0.618 -5.716 17.761 1.00 91.81 206 ARG A N 1
ATOM 1653 C CA . ARG A 1 206 ? -0.353 -6.316 19.082 1.00 91.81 206 ARG A CA 1
ATOM 1654 C C . ARG A 1 206 ? 0.049 -5.294 20.150 1.00 91.81 206 ARG A C 1
ATOM 1656 O O . ARG A 1 206 ? -0.380 -5.415 21.291 1.00 91.81 206 ARG A O 1
ATOM 1663 N N . GLU A 1 207 ? 0.866 -4.301 19.805 1.00 93.31 207 GLU A N 1
ATOM 1664 C CA . GLU A 1 207 ? 1.389 -3.320 20.771 1.00 93.31 207 GLU A CA 1
ATOM 1665 C C . GLU A 1 207 ? 0.460 -2.114 20.965 1.00 93.31 207 GLU A C 1
ATOM 1667 O O . GLU A 1 207 ? 0.322 -1.586 22.076 1.00 93.31 207 GLU A O 1
ATOM 1672 N N . TRP A 1 208 ? -0.182 -1.666 19.884 1.00 93.31 208 TRP A N 1
ATOM 1673 C CA . TRP A 1 208 ? -0.952 -0.425 19.875 1.00 93.31 208 TRP A CA 1
ATOM 1674 C C . TRP A 1 208 ? -2.455 -0.637 19.787 1.00 93.31 208 TRP A C 1
ATOM 1676 O O . TRP A 1 208 ? -3.175 0.320 20.020 1.00 93.31 208 TRP A O 1
ATOM 1686 N N . GLY A 1 209 ? -2.949 -1.851 19.530 1.00 92.69 209 GLY A N 1
ATOM 1687 C CA . GLY A 1 209 ? -4.392 -2.100 19.490 1.00 92.69 209 GLY A CA 1
ATOM 1688 C C . GLY A 1 209 ? -5.091 -1.315 18.379 1.00 92.69 209 GLY A C 1
ATOM 1689 O O . GLY A 1 209 ? -6.195 -0.824 18.574 1.00 92.69 209 GLY A O 1
ATOM 1690 N N . VAL A 1 210 ? -4.434 -1.150 17.223 1.00 95.06 210 VAL A N 1
ATOM 1691 C CA . VAL A 1 210 ? -5.035 -0.498 16.045 1.00 95.06 210 VAL A CA 1
ATOM 1692 C C . VAL A 1 210 ? -6.388 -1.138 15.755 1.00 95.06 210 VAL A C 1
ATOM 1694 O O . VAL A 1 210 ? -6.484 -2.367 15.739 1.00 95.06 210 VAL A O 1
ATOM 1697 N N . LYS A 1 211 ? -7.430 -0.335 15.539 1.00 94.00 211 LYS A N 1
ATOM 1698 C CA . LYS A 1 211 ? -8.800 -0.833 15.381 1.00 94.00 211 LYS A CA 1
ATOM 1699 C C . LYS A 1 211 ? -8.929 -1.639 14.090 1.00 94.00 211 LYS A C 1
ATOM 1701 O O . LYS A 1 211 ? -9.110 -2.854 14.146 1.00 94.00 211 LYS A O 1
ATOM 1706 N N . ASP A 1 212 ? -8.700 -0.977 12.961 1.00 94.62 212 ASP A N 1
ATOM 1707 C CA . ASP A 1 212 ? -8.795 -1.527 11.608 1.00 94.62 212 ASP A CA 1
ATOM 1708 C C . ASP A 1 212 ? -7.585 -1.082 10.775 1.00 94.62 212 ASP A C 1
ATOM 1710 O O . ASP A 1 212 ? -7.019 -0.018 11.032 1.00 94.62 212 ASP A O 1
ATOM 1714 N N . ILE A 1 213 ? -7.175 -1.880 9.783 1.00 96.94 213 ILE A N 1
ATOM 1715 C CA . ILE A 1 213 ? -6.096 -1.516 8.847 1.00 96.94 213 ILE A CA 1
ATOM 1716 C C . ILE A 1 213 ? -6.632 -1.529 7.419 1.00 96.94 213 ILE A C 1
ATOM 1718 O O . ILE A 1 213 ? -7.111 -2.555 6.938 1.00 96.94 213 ILE A O 1
ATOM 1722 N N . ASN A 1 214 ? -6.506 -0.389 6.749 1.00 97.00 214 ASN A N 1
ATOM 1723 C CA . ASN A 1 214 ? -6.876 -0.159 5.364 1.00 97.00 214 ASN A CA 1
ATOM 1724 C C . ASN A 1 214 ? -5.604 0.089 4.545 1.00 97.00 214 ASN A C 1
ATOM 1726 O O . ASN A 1 214 ? -4.789 0.936 4.911 1.00 97.00 214 ASN A O 1
ATOM 1730 N N . LEU A 1 215 ? -5.425 -0.637 3.445 1.00 98.19 215 LEU A N 1
ATOM 1731 C CA . LEU A 1 215 ? -4.241 -0.550 2.591 1.00 98.19 215 LEU A CA 1
ATOM 1732 C C . LEU A 1 215 ? -4.621 0.025 1.228 1.00 98.19 215 LEU A C 1
ATOM 1734 O O . LEU A 1 215 ? -5.563 -0.442 0.599 1.00 98.19 215 LEU A O 1
ATOM 1738 N N . LEU A 1 216 ? -3.860 1.004 0.756 1.00 97.12 216 LEU A N 1
ATOM 1739 C CA . LEU A 1 216 ? -3.918 1.544 -0.595 1.00 97.12 216 LEU A CA 1
ATO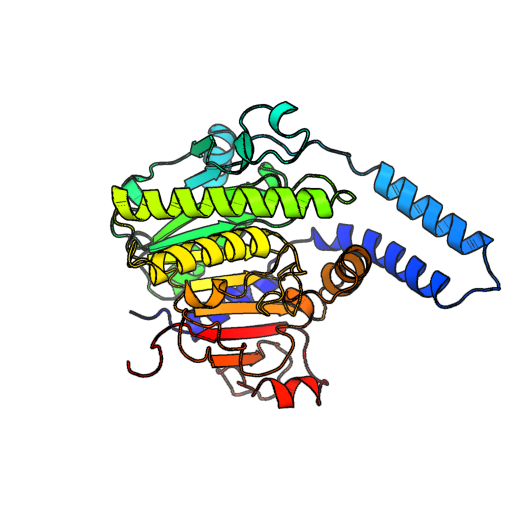M 1740 C C . LEU A 1 216 ? -2.571 1.280 -1.252 1.00 97.12 216 LEU A C 1
ATOM 1742 O O . LEU A 1 216 ? -1.538 1.690 -0.730 1.00 97.12 216 LEU A O 1
ATOM 1746 N N . ALA A 1 217 ? -2.573 0.618 -2.398 1.00 97.69 217 ALA A N 1
ATOM 1747 C CA . ALA A 1 217 ? -1.361 0.273 -3.117 1.00 97.69 217 ALA A CA 1
ATOM 1748 C C . ALA A 1 217 ? -1.447 0.731 -4.565 1.00 97.69 217 ALA A C 1
ATOM 1750 O O . ALA A 1 217 ? -2.435 0.458 -5.242 1.00 97.69 217 ALA A O 1
ATOM 1751 N N . HIS A 1 218 ? -0.403 1.393 -5.049 1.00 94.25 218 HIS A N 1
ATOM 1752 C CA . HIS A 1 218 ? -0.300 1.812 -6.443 1.00 94.25 218 HIS A CA 1
ATOM 1753 C C . HIS A 1 218 ? 0.684 0.924 -7.212 1.00 94.25 218 HIS A C 1
ATOM 1755 O O . HIS A 1 218 ? 1.771 0.632 -6.711 1.00 94.25 218 HIS A O 1
ATOM 1761 N N . SER A 1 219 ? 0.349 0.535 -8.447 1.00 93.62 219 SER A N 1
ATOM 1762 C CA . SER A 1 219 ? 1.267 -0.160 -9.360 1.00 93.62 219 SER A CA 1
ATOM 1763 C C . SER A 1 219 ? 1.919 -1.392 -8.711 1.00 93.62 219 SER A C 1
ATOM 1765 O O . SER A 1 219 ? 1.211 -2.251 -8.182 1.00 93.62 219 SER A O 1
ATOM 1767 N N . LEU A 1 220 ? 3.252 -1.504 -8.730 1.00 94.50 220 LEU A N 1
ATOM 1768 C CA . LEU A 1 220 ? 3.993 -2.622 -8.132 1.00 94.50 220 LEU A CA 1
ATOM 1769 C C . LEU A 1 220 ? 3.923 -2.645 -6.592 1.00 94.50 220 LEU A C 1
ATOM 1771 O O . LEU A 1 220 ? 4.201 -3.671 -5.979 1.00 94.50 220 LEU A O 1
ATOM 1775 N N . GLY A 1 221 ? 3.465 -1.567 -5.946 1.00 97.56 221 GLY A N 1
ATOM 1776 C CA . GLY A 1 221 ? 3.119 -1.581 -4.522 1.00 97.56 221 GLY A CA 1
ATOM 1777 C C . GLY A 1 221 ? 2.030 -2.609 -4.192 1.00 97.56 221 GLY A C 1
ATOM 1778 O O . GLY A 1 221 ? 1.958 -3.091 -3.061 1.00 97.56 221 GLY A O 1
ATOM 1779 N N . ALA A 1 222 ? 1.219 -3.013 -5.180 1.00 97.38 222 ALA A N 1
ATOM 1780 C CA . ALA A 1 222 ? 0.265 -4.108 -5.029 1.00 97.38 222 ALA A CA 1
ATOM 1781 C C . ALA A 1 222 ? 0.962 -5.424 -4.652 1.00 97.38 222 ALA A C 1
ATOM 1783 O O . ALA A 1 222 ? 0.464 -6.146 -3.794 1.00 97.38 222 ALA A O 1
ATOM 1784 N N . HIS A 1 223 ? 2.145 -5.702 -5.207 1.00 97.44 223 HIS A N 1
ATOM 1785 C CA . HIS A 1 223 ? 2.950 -6.877 -4.855 1.00 97.44 223 HIS A CA 1
ATOM 1786 C C . HIS A 1 223 ? 3.321 -6.858 -3.368 1.00 97.44 223 HIS A C 1
ATOM 1788 O O . HIS A 1 223 ? 3.108 -7.850 -2.675 1.00 97.44 223 HIS A O 1
ATOM 1794 N N . VAL A 1 224 ? 3.790 -5.720 -2.842 1.00 98.56 224 VAL A N 1
ATOM 1795 C CA . VAL A 1 224 ? 4.123 -5.550 -1.411 1.00 98.56 224 VAL A CA 1
ATOM 1796 C C . VAL A 1 224 ? 2.924 -5.906 -0.527 1.00 98.56 224 VAL A C 1
ATOM 1798 O O . VAL A 1 224 ? 3.045 -6.704 0.407 1.00 98.56 224 VAL A O 1
ATOM 1801 N N . VAL A 1 225 ? 1.753 -5.344 -0.838 1.00 98.50 225 VAL A N 1
ATOM 1802 C CA . VAL A 1 225 ? 0.525 -5.561 -0.063 1.00 98.50 225 VAL A CA 1
ATOM 1803 C C . VAL A 1 225 ? 0.017 -6.996 -0.179 1.00 98.50 225 VAL A C 1
ATOM 1805 O O . VAL A 1 225 ? -0.288 -7.614 0.840 1.00 98.50 225 VAL A O 1
ATOM 1808 N N . LEU A 1 226 ? -0.036 -7.558 -1.387 1.00 97.12 226 LEU A N 1
ATOM 1809 C CA . LEU A 1 226 ? -0.501 -8.928 -1.605 1.00 97.12 226 LEU A CA 1
ATOM 1810 C C . LEU A 1 226 ? 0.433 -9.953 -0.958 1.00 97.12 226 LEU A C 1
ATOM 1812 O O . LEU A 1 226 ? -0.035 -10.915 -0.349 1.00 97.12 226 LEU A O 1
ATOM 1816 N N . ARG A 1 227 ? 1.746 -9.713 -0.980 1.00 97.12 227 ARG A N 1
ATOM 1817 C CA . ARG A 1 227 ? 2.707 -10.524 -0.233 1.00 97.12 227 ARG A CA 1
ATOM 1818 C C . ARG A 1 227 ? 2.451 -10.465 1.274 1.00 97.12 227 ARG A C 1
ATOM 1820 O O . ARG A 1 227 ? 2.461 -11.504 1.933 1.00 97.12 227 ARG A O 1
ATOM 1827 N N . SER A 1 228 ? 2.221 -9.270 1.813 1.00 97.69 228 SER A N 1
ATOM 1828 C CA . SER A 1 228 ? 1.889 -9.081 3.229 1.00 97.69 228 SER A CA 1
ATOM 1829 C C . SER A 1 228 ? 0.599 -9.821 3.612 1.00 97.69 228 SER A C 1
ATOM 1831 O O . SER A 1 228 ? 0.545 -10.500 4.638 1.00 97.69 228 SER A O 1
ATOM 1833 N N . ALA A 1 229 ? -0.417 -9.764 2.748 1.00 95.31 229 ALA A N 1
ATOM 1834 C CA . ALA A 1 229 ? -1.688 -10.460 2.921 1.00 95.31 229 ALA A CA 1
ATOM 1835 C C . ALA A 1 229 ? -1.544 -11.992 2.856 1.00 95.31 229 ALA A C 1
ATOM 1837 O O . ALA A 1 229 ? -2.090 -12.689 3.705 1.00 95.31 229 ALA A O 1
ATOM 1838 N N . ASP A 1 230 ? -0.759 -12.536 1.921 1.00 92.81 230 ASP A N 1
ATOM 1839 C CA . ASP A 1 230 ? -0.490 -13.983 1.840 1.00 92.81 230 ASP A CA 1
ATOM 1840 C C . ASP A 1 230 ? 0.199 -14.524 3.108 1.00 92.81 230 ASP A C 1
ATOM 1842 O O . ASP A 1 230 ? -0.040 -15.658 3.528 1.00 92.81 230 ASP A O 1
ATOM 1846 N N . LEU A 1 231 ? 1.052 -13.716 3.750 1.00 93.38 231 LEU A N 1
ATOM 1847 C CA . LEU A 1 231 ? 1.660 -14.060 5.040 1.00 93.38 231 LEU A CA 1
ATOM 1848 C C . LEU A 1 231 ? 0.652 -13.987 6.192 1.00 93.38 231 LEU A C 1
ATOM 1850 O O . LEU A 1 231 ? 0.641 -14.884 7.039 1.00 93.38 231 LEU A O 1
ATOM 1854 N N . MET A 1 232 ? -0.200 -12.959 6.199 1.00 92.12 232 MET A N 1
ATOM 1855 C CA . MET A 1 232 ? -1.257 -12.794 7.195 1.00 92.12 232 MET A CA 1
ATOM 1856 C C . MET A 1 232 ? -2.251 -13.953 7.165 1.00 92.12 232 MET A C 1
ATOM 1858 O O . MET A 1 232 ? -2.548 -14.527 8.210 1.00 92.12 232 MET A O 1
ATOM 1862 N N . GLU A 1 233 ? -2.697 -14.373 5.979 1.00 89.75 233 GLU A N 1
ATOM 1863 C CA . GLU A 1 233 ? -3.594 -15.523 5.843 1.00 89.75 233 GLU A CA 1
ATOM 1864 C C . GLU A 1 233 ? -2.980 -16.781 6.468 1.00 89.75 233 GLU A C 1
ATOM 1866 O O . GLU A 1 233 ? -3.634 -17.454 7.266 1.00 89.75 233 GLU A O 1
ATOM 1871 N N . LYS A 1 234 ? -1.702 -17.074 6.190 1.00 85.19 234 LYS A N 1
ATOM 1872 C CA . LYS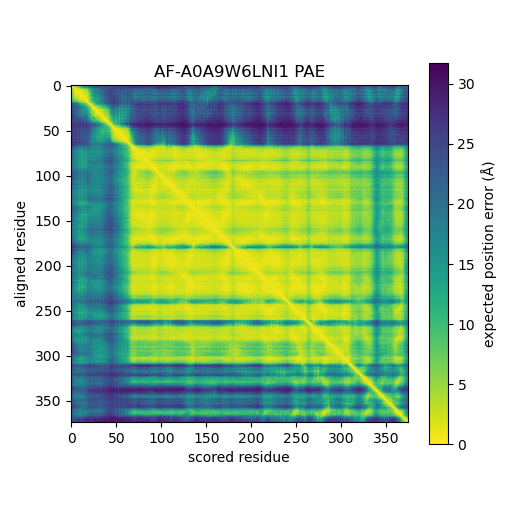 A 1 234 ? -1.033 -18.261 6.753 1.00 85.19 234 LYS A CA 1
ATOM 1873 C C . LYS A 1 234 ? -1.048 -18.255 8.277 1.00 85.19 234 LYS A C 1
ATOM 1875 O O . LYS A 1 234 ? -1.040 -19.317 8.902 1.00 85.19 234 LYS A O 1
ATOM 1880 N N . HIS A 1 235 ? -1.020 -17.073 8.882 1.00 83.44 235 HIS A N 1
ATOM 1881 C CA . HIS A 1 235 ? -1.129 -16.905 10.323 1.00 83.44 235 HIS A CA 1
ATOM 1882 C C . HIS A 1 235 ? -2.562 -17.079 10.827 1.00 83.44 235 HIS A C 1
ATOM 1884 O O . HIS A 1 235 ? -2.757 -17.858 11.768 1.00 83.44 235 HIS A O 1
ATOM 1890 N N . LEU A 1 236 ? -3.542 -16.467 10.157 1.00 83.81 236 LEU A N 1
ATOM 1891 C CA . LEU A 1 236 ? -4.972 -16.624 10.443 1.00 83.81 236 LEU A CA 1
ATOM 1892 C C . LEU A 1 236 ? -5.397 -18.098 10.422 1.00 83.81 236 LEU A C 1
ATOM 1894 O O . LEU A 1 236 ? -5.977 -18.600 11.382 1.00 83.81 236 LEU A O 1
ATOM 1898 N N . THR A 1 237 ? -5.046 -18.830 9.365 1.00 81.62 237 THR A N 1
ATOM 1899 C CA . THR A 1 237 ? -5.408 -20.249 9.208 1.00 81.62 237 THR A CA 1
ATOM 1900 C C . THR A 1 237 ? -4.688 -21.155 10.205 1.00 81.62 237 THR A C 1
ATOM 1902 O O . THR A 1 237 ? -5.216 -22.190 10.606 1.00 81.62 237 THR A O 1
ATOM 1905 N N . SER A 1 238 ? -3.505 -20.754 10.680 1.00 80.88 238 SER A N 1
ATOM 1906 C CA . SER A 1 238 ? -2.812 -21.463 11.764 1.00 80.88 238 SER A CA 1
ATOM 1907 C C . SER A 1 238 ? -3.363 -21.165 13.167 1.00 80.88 238 SER A C 1
ATOM 1909 O O . SER A 1 238 ? -2.851 -21.724 14.135 1.00 80.88 238 SER A O 1
ATOM 1911 N N . GLY A 1 239 ? -4.355 -20.272 13.298 1.00 76.75 239 GLY A N 1
ATOM 1912 C CA . GLY A 1 239 ? -4.914 -19.842 14.585 1.00 76.75 239 GLY A CA 1
ATOM 1913 C C . GLY A 1 239 ? -3.937 -19.046 15.455 1.00 76.75 239 GLY A C 1
ATOM 1914 O O . GLY A 1 239 ? -4.137 -18.935 16.661 1.00 76.75 239 GLY A O 1
ATOM 1915 N N . ARG A 1 240 ? -2.848 -18.526 14.870 1.00 75.12 240 ARG A N 1
ATOM 1916 C CA . ARG A 1 240 ? -1.831 -17.750 15.601 1.00 75.12 240 ARG A CA 1
ATOM 1917 C C . ARG A 1 240 ? -2.228 -16.291 15.797 1.00 75.12 240 ARG A C 1
ATOM 1919 O O . ARG A 1 240 ? -1.686 -15.646 16.688 1.00 75.12 240 ARG A O 1
ATOM 1926 N N . ASP A 1 241 ? -3.138 -15.799 14.964 1.00 75.81 241 ASP A N 1
ATOM 1927 C CA . ASP A 1 241 ? -3.615 -14.423 14.937 1.00 75.81 241 ASP A CA 1
ATOM 1928 C C . ASP A 1 241 ? -5.093 -14.405 14.512 1.00 75.81 241 ASP A C 1
ATOM 1930 O O . ASP A 1 241 ? -5.531 -15.273 13.760 1.00 75.81 241 ASP A O 1
ATOM 1934 N N . GLU A 1 242 ? -5.856 -13.414 14.979 1.00 78.69 242 GLU A N 1
ATOM 1935 C CA . GLU A 1 242 ? -7.272 -13.192 14.609 1.00 78.69 242 GLU A CA 1
ATOM 1936 C C . GLU A 1 242 ? -7.454 -11.929 13.747 1.00 78.69 242 GLU A C 1
ATOM 1938 O O . GLU A 1 242 ? -8.565 -11.473 13.491 1.00 78.69 242 GLU A O 1
ATOM 1943 N N . PHE A 1 243 ? -6.346 -11.322 13.327 1.00 84.38 243 PHE A N 1
ATOM 1944 C CA . PHE A 1 243 ? -6.325 -10.024 12.670 1.00 84.38 243 PHE A CA 1
ATOM 1945 C C . PHE A 1 243 ? -6.328 -10.151 11.137 1.00 84.38 243 PHE A C 1
ATOM 1947 O O . PHE A 1 243 ? -5.407 -10.728 10.565 1.00 84.38 243 PHE A O 1
ATOM 1954 N N . SER A 1 244 ? -7.334 -9.569 10.480 1.00 89.75 244 SER A N 1
ATOM 1955 C CA . SER A 1 244 ? -7.415 -9.378 9.025 1.00 89.75 244 SER A CA 1
ATOM 1956 C C . SER A 1 244 ? -7.269 -7.898 8.649 1.00 89.75 244 SER A C 1
ATOM 1958 O O . SER A 1 244 ? -7.452 -6.998 9.474 1.00 89.75 244 SER A O 1
ATOM 1960 N N . TYR A 1 245 ? -6.949 -7.624 7.386 1.00 93.94 245 TYR A N 1
ATOM 1961 C CA . TYR A 1 245 ? -7.064 -6.279 6.829 1.00 93.94 245 TYR A CA 1
ATOM 1962 C C . TYR A 1 245 ? -8.530 -5.935 6.574 1.00 93.94 245 TYR A C 1
ATOM 1964 O O . TYR A 1 245 ? -9.296 -6.751 6.071 1.00 93.94 245 TYR A O 1
ATOM 1972 N N . LYS A 1 246 ? -8.927 -4.701 6.882 1.00 92.00 246 LYS A N 1
ATOM 1973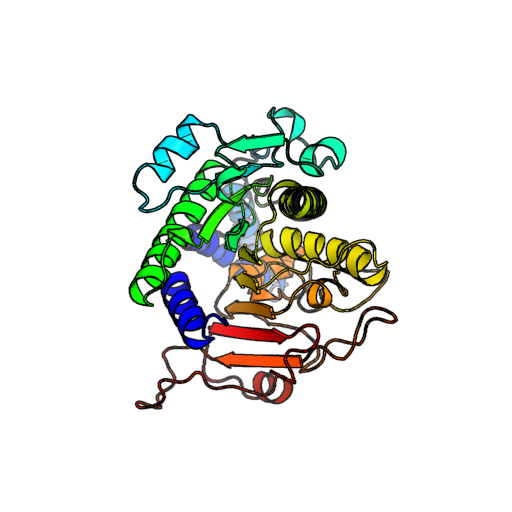 C CA . LYS A 1 246 ? -10.308 -4.260 6.694 1.00 92.00 246 LYS A CA 1
ATOM 1974 C C . LYS A 1 246 ? -10.612 -4.066 5.214 1.00 92.00 246 LYS A C 1
ATOM 1976 O O . LYS A 1 246 ? -11.483 -4.724 4.661 1.00 92.00 246 LYS A O 1
ATOM 1981 N N . ASN A 1 247 ? -9.865 -3.175 4.571 1.00 91.19 247 ASN A N 1
ATOM 1982 C CA . ASN A 1 247 ? -9.993 -2.897 3.147 1.00 91.19 247 ASN A CA 1
ATOM 1983 C C . ASN A 1 247 ? -8.609 -2.882 2.503 1.00 91.19 247 ASN A C 1
ATOM 1985 O O . ASN A 1 247 ? -7.674 -2.298 3.049 1.00 91.19 247 ASN A O 1
ATOM 1989 N N . VAL A 1 248 ? -8.486 -3.467 1.320 1.00 95.06 248 VAL A N 1
ATOM 1990 C CA . VAL A 1 248 ? -7.300 -3.339 0.472 1.00 95.06 248 VAL A CA 1
ATOM 1991 C C . VAL A 1 248 ? -7.727 -2.780 -0.870 1.00 95.06 248 VAL A C 1
ATOM 1993 O O . VAL A 1 248 ? -8.643 -3.302 -1.488 1.00 95.06 248 VAL A O 1
ATOM 1996 N N . ILE A 1 249 ? -7.065 -1.726 -1.326 1.00 90.81 249 ILE A N 1
ATOM 1997 C CA . ILE A 1 249 ? -7.361 -1.035 -2.576 1.00 90.81 249 ILE A CA 1
ATOM 1998 C C . ILE A 1 249 ? -6.106 -1.066 -3.438 1.00 90.81 249 ILE A C 1
ATOM 2000 O O . ILE A 1 249 ? -5.085 -0.478 -3.085 1.00 90.81 249 ILE A O 1
ATOM 2004 N N . LEU A 1 250 ? -6.179 -1.749 -4.574 1.00 94.12 250 LEU A N 1
ATOM 2005 C CA . LEU A 1 250 ? -5.112 -1.831 -5.561 1.00 94.12 250 LEU A CA 1
ATOM 2006 C C . LEU A 1 250 ? -5.440 -0.894 -6.725 1.00 94.12 250 LEU A C 1
ATOM 2008 O O . LEU A 1 250 ? -6.439 -1.081 -7.412 1.00 94.12 250 LEU A O 1
ATOM 2012 N N . MET A 1 251 ? -4.603 0.110 -6.951 1.00 89.19 251 MET A N 1
ATOM 2013 C CA . MET A 1 251 ? -4.744 1.105 -8.013 1.00 89.19 251 MET A CA 1
ATOM 2014 C C . MET A 1 251 ? -3.744 0.805 -9.122 1.00 89.19 251 MET A C 1
ATOM 2016 O O . MET A 1 251 ? -2.536 0.896 -8.894 1.00 89.19 251 MET A O 1
ATOM 2020 N N . GLY A 1 252 ? -4.231 0.433 -10.311 1.00 88.12 252 GLY A N 1
ATOM 2021 C CA . GLY A 1 252 ? -3.357 0.151 -11.454 1.00 88.12 252 GLY A CA 1
ATOM 2022 C C . GLY A 1 252 ? -2.324 -0.933 -11.137 1.00 88.12 252 GLY A C 1
ATOM 2023 O O . GLY A 1 252 ? -1.146 -0.765 -11.422 1.00 88.12 252 GLY A O 1
ATOM 2024 N N . ALA A 1 253 ? -2.745 -2.013 -10.472 1.00 93.56 253 ALA A N 1
ATOM 2025 C CA . ALA A 1 253 ? -1.860 -3.057 -9.962 1.00 93.56 253 ALA A CA 1
ATOM 2026 C C . ALA A 1 253 ? -0.938 -3.647 -11.051 1.00 93.56 253 ALA A C 1
ATOM 2028 O O . ALA A 1 253 ? -1.409 -4.274 -12.002 1.00 93.56 253 ALA A O 1
ATOM 2029 N N . ALA A 1 254 ? 0.378 -3.487 -10.881 1.00 92.19 254 ALA A N 1
ATOM 2030 C CA . ALA A 1 254 ? 1.401 -4.053 -11.764 1.00 92.19 254 ALA A CA 1
ATOM 2031 C C . ALA A 1 254 ? 1.817 -5.445 -11.267 1.00 92.19 254 ALA A C 1
ATOM 2033 O O . ALA A 1 254 ? 2.953 -5.659 -10.852 1.00 92.19 254 ALA A O 1
ATOM 2034 N N . VAL A 1 255 ? 0.845 -6.352 -11.247 1.00 92.50 255 VAL A N 1
ATOM 2035 C CA . VAL A 1 255 ? 0.990 -7.781 -10.940 1.00 92.50 255 VAL A CA 1
ATOM 2036 C C . VAL A 1 255 ? 0.210 -8.573 -11.984 1.00 92.50 255 VAL A C 1
ATOM 2038 O O . VAL A 1 255 ? -0.621 -8.004 -12.691 1.00 92.50 255 VAL A O 1
ATOM 2041 N N . GLU A 1 256 ? 0.477 -9.863 -12.086 1.00 90.25 256 GLU A N 1
ATOM 2042 C CA . GLU A 1 256 ? -0.132 -10.779 -13.043 1.00 90.25 256 GLU A CA 1
ATOM 2043 C C . GLU A 1 256 ? -1.668 -10.847 -12.874 1.00 90.25 256 GLU A C 1
ATOM 2045 O O . GLU A 1 256 ? -2.198 -10.786 -11.764 1.00 90.25 256 GLU A O 1
ATOM 2050 N N . GLU A 1 257 ? -2.434 -10.951 -13.965 1.00 86.75 257 GLU A N 1
ATOM 2051 C CA . GLU A 1 257 ? -3.908 -11.049 -13.899 1.00 86.75 257 GLU A CA 1
ATOM 2052 C C . GLU A 1 257 ? -4.414 -12.337 -13.226 1.00 86.75 257 GLU A C 1
ATOM 2054 O O . GLU A 1 257 ? -5.546 -12.384 -12.739 1.00 86.75 257 GLU A O 1
ATOM 2059 N N . ASP A 1 258 ? -3.572 -13.369 -13.161 1.00 85.81 258 ASP A N 1
ATOM 2060 C CA . ASP A 1 258 ? -3.833 -14.645 -12.499 1.00 85.81 258 ASP A CA 1
ATOM 2061 C C . ASP A 1 258 ? -3.095 -14.774 -11.153 1.00 85.81 258 ASP A C 1
ATOM 2063 O O . ASP A 1 258 ? -2.962 -15.874 -10.622 1.00 85.81 258 ASP A O 1
ATOM 2067 N N . ILE A 1 259 ? -2.669 -13.654 -10.549 1.00 88.94 259 ILE A N 1
ATOM 2068 C CA . ILE A 1 259 ? -1.913 -13.586 -9.281 1.00 88.94 259 ILE A CA 1
ATOM 2069 C C . ILE A 1 259 ? -2.508 -14.425 -8.139 1.00 88.94 259 ILE A C 1
ATOM 2071 O O . ILE A 1 259 ? -1.798 -14.860 -7.228 1.00 88.94 259 ILE A O 1
ATOM 2075 N N . PHE A 1 260 ? -3.822 -14.645 -8.162 1.00 87.12 260 PHE A N 1
ATOM 2076 C CA . PHE A 1 260 ? -4.556 -15.393 -7.146 1.00 87.12 260 PHE A CA 1
ATOM 2077 C C . PHE A 1 260 ? -4.711 -16.886 -7.465 1.00 87.12 260 PHE A C 1
ATOM 2079 O O . PHE A 1 260 ? -5.261 -17.640 -6.662 1.00 87.12 260 PHE A O 1
ATOM 2086 N N . GLU A 1 261 ? -4.225 -17.342 -8.614 1.00 82.88 261 GLU A N 1
ATOM 2087 C CA . GLU A 1 261 ? -4.226 -18.749 -8.983 1.00 82.88 261 GLU A CA 1
ATOM 2088 C C . GLU A 1 261 ? -3.047 -19.475 -8.324 1.00 82.88 261 GLU A C 1
ATOM 2090 O O . GLU A 1 261 ? -1.895 -19.032 -8.346 1.00 82.88 261 GLU A O 1
ATOM 2095 N N . GLY A 1 262 ? -3.335 -20.620 -7.701 1.00 67.31 262 GLY A N 1
ATOM 2096 C CA . GLY A 1 262 ? -2.326 -21.433 -7.034 1.00 67.31 262 GLY A CA 1
ATOM 2097 C C . GLY A 1 262 ? -1.562 -22.307 -8.022 1.00 67.31 262 GLY A C 1
ATOM 2098 O O . GLY A 1 262 ? -2.014 -23.407 -8.328 1.00 67.31 262 GLY A O 1
ATOM 2099 N N . SER A 1 263 ? -0.375 -21.872 -8.454 1.00 64.44 263 SER A N 1
ATOM 2100 C CA . SER A 1 263 ? 0.572 -22.732 -9.175 1.00 64.44 263 SER A CA 1
ATOM 2101 C C . SER A 1 263 ? 1.949 -22.752 -8.497 1.00 64.44 263 SER A C 1
ATOM 2103 O O . SER A 1 263 ? 2.537 -21.690 -8.287 1.00 64.44 263 SER A O 1
ATOM 2105 N N . PRO A 1 264 ? 2.526 -23.935 -8.198 1.00 55.34 264 PRO A N 1
ATOM 2106 C CA . PRO A 1 264 ? 3.872 -24.053 -7.630 1.00 55.34 264 PRO A CA 1
ATOM 2107 C C . PRO A 1 264 ? 4.985 -23.458 -8.506 1.00 55.34 264 PRO A C 1
ATOM 2109 O O . PRO A 1 264 ? 6.080 -23.207 -8.007 1.00 55.34 264 PRO A O 1
ATOM 2112 N N . SER A 1 265 ? 4.741 -23.271 -9.808 1.00 58.44 265 SER A N 1
ATOM 2113 C CA . SER A 1 265 ? 5.746 -22.779 -10.756 1.00 58.44 265 SER A CA 1
ATOM 2114 C C . SER A 1 265 ? 5.848 -21.255 -10.822 1.00 58.44 265 SER A C 1
ATOM 2116 O O . SER A 1 265 ? 6.794 -20.752 -11.427 1.00 58.44 265 SER A O 1
ATOM 2118 N N . LYS A 1 266 ? 4.902 -20.515 -10.230 1.00 72.88 266 LYS A N 1
ATOM 2119 C CA . LYS A 1 266 ? 4.844 -19.054 -10.338 1.00 72.88 266 LYS A CA 1
ATOM 2120 C C . LYS A 1 266 ? 5.368 -18.383 -9.066 1.00 72.88 266 LYS A C 1
ATOM 2122 O O . LYS A 1 266 ? 4.855 -18.582 -7.968 1.00 72.88 266 LYS A O 1
ATOM 2127 N N . ARG A 1 267 ? 6.454 -17.614 -9.218 1.00 70.50 267 ARG A N 1
ATOM 2128 C CA . ARG A 1 267 ? 7.306 -17.128 -8.113 1.00 70.50 267 ARG A CA 1
ATOM 2129 C C . ARG A 1 267 ? 6.678 -15.998 -7.288 1.00 70.50 267 ARG A C 1
ATOM 2131 O O . ARG A 1 267 ? 7.082 -15.817 -6.139 1.00 70.50 267 ARG A O 1
ATOM 2138 N N . TYR A 1 268 ? 5.697 -15.289 -7.841 1.00 85.12 268 TYR A N 1
ATOM 2139 C CA . TYR A 1 268 ? 5.077 -14.120 -7.213 1.00 85.12 268 TYR A CA 1
ATOM 2140 C C . TYR A 1 268 ? 3.561 -14.219 -7.079 1.00 85.12 268 TYR A C 1
ATOM 2142 O O . TYR A 1 268 ? 2.906 -13.209 -6.911 1.00 85.12 268 TYR A O 1
ATOM 2150 N N . HIS A 1 269 ? 3.003 -15.429 -7.068 1.00 89.44 269 HIS A N 1
ATOM 2151 C CA . HIS A 1 269 ? 1.571 -15.618 -6.847 1.00 89.44 269 HIS A CA 1
ATOM 2152 C C . HIS A 1 269 ? 1.191 -15.602 -5.367 1.00 89.44 269 HIS A C 1
ATOM 2154 O O . HIS A 1 269 ? 1.901 -16.136 -4.508 1.00 89.44 269 HIS A O 1
ATOM 2160 N N . PHE A 1 270 ? 0.022 -15.028 -5.089 1.00 90.88 270 PHE A N 1
ATOM 2161 C CA . PHE A 1 270 ? -0.529 -14.821 -3.752 1.00 90.88 270 PHE A CA 1
ATOM 2162 C C . PHE A 1 270 ? -1.958 -15.366 -3.646 1.00 90.88 270 PHE A C 1
ATOM 2164 O O . PHE A 1 270 ? -2.878 -14.624 -3.298 1.00 90.88 270 PHE A O 1
ATOM 2171 N N . PRO A 1 271 ? -2.178 -16.671 -3.898 1.00 86.94 271 PRO A N 1
ATOM 2172 C CA . PRO A 1 271 ? -3.521 -17.255 -3.939 1.00 86.94 271 PRO A CA 1
ATOM 2173 C C . PRO A 1 271 ? -4.287 -17.124 -2.621 1.00 86.94 271 PRO A C 1
ATOM 2175 O O . PRO A 1 271 ? -5.510 -17.228 -2.594 1.00 86.94 271 PRO A O 1
ATOM 2178 N N . ARG A 1 272 ? -3.579 -16.897 -1.510 1.00 87.25 272 ARG A N 1
ATOM 2179 C CA . ARG A 1 272 ? -4.179 -16.789 -0.179 1.00 87.25 272 ARG A CA 1
ATOM 2180 C C . ARG A 1 272 ? -4.430 -15.353 0.260 1.00 87.25 272 ARG A C 1
ATOM 2182 O O . ARG A 1 272 ? -5.186 -15.142 1.201 1.00 87.25 272 ARG A O 1
ATOM 2189 N N . ALA A 1 273 ? -3.848 -14.370 -0.427 1.00 90.88 273 ALA A N 1
ATOM 2190 C CA . ALA A 1 273 ? -3.981 -12.966 -0.058 1.00 90.88 273 ALA A CA 1
ATOM 2191 C C . ALA A 1 273 ? -5.441 -12.501 0.098 1.00 90.88 273 ALA A C 1
ATOM 2193 O O . ALA A 1 273 ? -5.719 -11.871 1.120 1.00 90.88 273 ALA A O 1
ATOM 2194 N N . PRO A 1 274 ? -6.392 -12.838 -0.805 1.00 89.00 274 PRO A N 1
ATOM 2195 C CA . PRO A 1 274 ? -7.786 -12.397 -0.670 1.00 89.00 274 PRO A CA 1
ATOM 2196 C C . PRO A 1 274 ? -8.465 -12.832 0.635 1.00 89.00 274 PRO A C 1
ATOM 2198 O O . PRO A 1 274 ? -9.406 -12.191 1.081 1.00 89.00 274 PRO A O 1
ATOM 2201 N N . TYR A 1 275 ? -7.980 -13.896 1.275 1.00 86.75 275 TYR A N 1
ATOM 2202 C CA . TYR A 1 275 ? -8.560 -14.434 2.506 1.00 86.75 275 TYR A CA 1
ATOM 2203 C C . TYR A 1 275 ? -8.018 -13.766 3.779 1.00 86.75 275 TYR A C 1
ATOM 2205 O O . TYR A 1 275 ? -8.516 -14.038 4.870 1.00 86.75 275 TYR A O 1
ATOM 2213 N N . ALA A 1 276 ? -7.015 -12.890 3.660 1.00 90.62 276 ALA A N 1
ATOM 2214 C CA . ALA A 1 276 ? -6.499 -12.084 4.766 1.00 90.62 276 ALA A CA 1
ATOM 2215 C C . ALA A 1 276 ? -7.202 -10.731 4.918 1.00 90.62 276 ALA A C 1
ATOM 2217 O O . ALA A 1 276 ? -6.744 -9.898 5.704 1.00 90.62 276 ALA A O 1
ATOM 2218 N N . MET A 1 277 ? -8.262 -10.475 4.152 1.00 90.62 277 MET A N 1
ATOM 2219 C CA . MET A 1 277 ? -8.941 -9.188 4.140 1.00 90.62 277 MET A CA 1
ATOM 2220 C C . MET A 1 277 ? -10.456 -9.331 4.032 1.00 90.62 277 MET A C 1
ATOM 2222 O O . MET A 1 277 ? -10.942 -10.274 3.413 1.00 90.62 277 MET A O 1
ATOM 2226 N N . ASP A 1 278 ? -11.197 -8.383 4.605 1.00 86.38 278 ASP A N 1
ATOM 2227 C CA . ASP A 1 278 ? -12.660 -8.381 4.503 1.00 86.38 278 ASP A CA 1
ATOM 2228 C C . ASP A 1 278 ? -13.099 -7.934 3.098 1.00 86.38 278 ASP A C 1
ATOM 2230 O O . ASP A 1 278 ? -14.073 -8.442 2.542 1.00 86.38 278 ASP A O 1
ATOM 2234 N N . SER A 1 279 ? -12.389 -6.969 2.503 1.00 83.69 279 SER A N 1
ATOM 2235 C CA . SER A 1 279 ? -12.695 -6.451 1.165 1.00 83.69 279 SER A CA 1
ATOM 2236 C C . SER A 1 279 ? -11.440 -6.089 0.371 1.00 83.69 279 SER A C 1
ATOM 2238 O O . SER A 1 279 ? -10.560 -5.382 0.867 1.00 83.69 279 SER A O 1
ATOM 2240 N N . LEU A 1 280 ? -11.391 -6.537 -0.884 1.00 88.75 280 LEU A N 1
ATOM 2241 C CA . LEU A 1 280 ? -10.363 -6.210 -1.872 1.00 88.75 280 LEU A CA 1
ATOM 2242 C C . LEU A 1 280 ? -10.989 -5.436 -3.030 1.00 88.75 280 LEU A C 1
ATOM 2244 O O . LEU A 1 280 ? -11.855 -5.954 -3.725 1.00 88.75 280 LEU A O 1
ATOM 2248 N N . TYR A 1 281 ? -10.510 -4.228 -3.278 1.00 85.69 281 TYR A N 1
ATOM 2249 C CA . TYR A 1 281 ? -10.898 -3.381 -4.395 1.00 85.69 281 TYR A CA 1
ATOM 2250 C C . TYR A 1 281 ? -9.737 -3.327 -5.384 1.00 85.69 281 TYR A C 1
ATOM 2252 O O . TYR A 1 281 ? -8.621 -2.976 -5.012 1.00 85.69 281 TYR A O 1
ATOM 2260 N N . ILE A 1 282 ? -9.983 -3.644 -6.647 1.00 87.19 282 ILE A N 1
ATOM 2261 C CA . ILE A 1 282 ? -8.988 -3.599 -7.719 1.00 87.19 282 ILE A CA 1
ATOM 2262 C C . ILE A 1 282 ? -9.477 -2.584 -8.739 1.00 87.19 282 ILE A C 1
ATOM 2264 O O . ILE A 1 282 ? -10.385 -2.851 -9.525 1.00 87.19 282 ILE A O 1
ATOM 2268 N N . ILE A 1 283 ? -8.882 -1.401 -8.697 1.00 83.25 283 ILE A N 1
ATOM 2269 C CA . ILE A 1 283 ? -9.164 -0.317 -9.623 1.00 83.25 283 ILE A CA 1
ATOM 2270 C C . ILE A 1 283 ? -8.308 -0.541 -10.863 1.00 83.25 283 ILE A C 1
ATOM 2272 O O . ILE A 1 283 ? -7.073 -0.534 -10.795 1.00 83.25 283 ILE A O 1
ATOM 2276 N N . THR A 1 284 ? -8.978 -0.737 -11.990 1.00 82.12 284 THR A N 1
ATOM 2277 C CA . THR A 1 284 ? -8.347 -1.019 -13.275 1.00 82.12 284 THR A CA 1
ATOM 2278 C C . THR A 1 284 ? -8.562 0.119 -14.259 1.00 82.12 284 THR A C 1
ATOM 2280 O O . THR A 1 284 ? -9.582 0.814 -14.220 1.00 82.12 284 THR A O 1
ATOM 2283 N N . SER A 1 285 ? -7.585 0.304 -15.145 1.00 79.56 285 SER A N 1
ATOM 2284 C CA . SER A 1 285 ? -7.659 1.232 -16.266 1.00 79.56 285 SER A CA 1
ATOM 2285 C C . SER A 1 285 ? -7.175 0.545 -17.541 1.00 79.56 285 SER A C 1
ATOM 2287 O O . SER A 1 285 ? -6.005 0.182 -17.666 1.00 79.56 285 SER A O 1
ATOM 2289 N N . ARG A 1 286 ? -8.058 0.379 -18.529 1.00 75.50 286 ARG A N 1
ATOM 2290 C CA . ARG A 1 286 ? -7.683 -0.169 -19.850 1.00 75.50 286 ARG A CA 1
ATOM 2291 C C . ARG A 1 286 ? -6.899 0.830 -20.700 1.00 75.50 286 ARG A C 1
ATOM 2293 O O . ARG A 1 286 ? -6.182 0.425 -21.618 1.00 75.50 286 ARG A O 1
ATOM 2300 N N . ALA A 1 287 ? -7.025 2.113 -20.370 1.00 73.50 287 ALA A N 1
ATOM 2301 C CA . ALA A 1 287 ? -6.234 3.194 -20.937 1.00 73.50 287 ALA A CA 1
ATOM 2302 C C . ALA A 1 287 ? -4.822 3.282 -20.325 1.00 73.50 287 ALA A C 1
ATOM 2304 O O . ALA A 1 287 ? -4.019 4.092 -20.783 1.00 73.50 287 ALA A O 1
ATOM 2305 N N . ASP A 1 288 ? -4.496 2.457 -19.320 1.00 73.75 288 ASP A N 1
ATOM 2306 C CA . ASP A 1 288 ? -3.157 2.383 -18.732 1.00 73.75 288 ASP A CA 1
ATOM 2307 C C . ASP A 1 288 ? -2.167 1.751 -19.721 1.00 73.75 288 ASP A C 1
ATOM 2309 O O . ASP A 1 288 ? -1.925 0.541 -19.758 1.00 73.75 288 ASP A O 1
ATOM 2313 N N . LEU A 1 289 ? -1.629 2.605 -20.589 1.00 70.56 289 LEU A N 1
ATOM 2314 C CA . LEU A 1 289 ? -0.640 2.260 -21.596 1.00 70.56 289 LEU A CA 1
ATOM 2315 C C . LEU A 1 289 ? 0.633 1.633 -20.986 1.00 70.56 289 LEU A C 1
ATOM 2317 O O . LEU A 1 289 ? 1.104 0.638 -21.554 1.00 70.56 289 LEU A O 1
ATOM 2321 N N . PRO A 1 290 ? 1.170 2.124 -19.840 1.00 73.75 290 PRO A N 1
ATOM 2322 C CA . PRO A 1 290 ? 2.285 1.463 -19.163 1.00 73.75 290 PRO A CA 1
ATOM 2323 C C . PRO A 1 290 ? 2.002 -0.004 -18.836 1.00 73.75 290 PRO A C 1
ATOM 2325 O O . PRO A 1 290 ? 2.790 -0.879 -19.200 1.00 73.75 290 PRO A O 1
ATOM 2328 N N . LEU A 1 291 ? 0.865 -0.302 -18.209 1.00 76.88 291 LEU A N 1
ATOM 2329 C CA . LEU A 1 291 ? 0.499 -1.677 -17.871 1.00 76.88 291 LEU A CA 1
ATOM 2330 C C . LEU A 1 291 ? 0.172 -2.515 -19.112 1.00 76.88 291 LEU A C 1
ATOM 2332 O O . LEU A 1 291 ? 0.522 -3.692 -19.188 1.00 76.88 291 LEU A O 1
ATOM 2336 N N . LYS A 1 292 ? -0.468 -1.919 -20.119 1.00 71.44 292 LYS A N 1
ATOM 2337 C CA . LYS A 1 292 ? -0.848 -2.624 -21.348 1.00 71.44 292 LYS A CA 1
ATOM 2338 C C . LYS A 1 292 ? 0.358 -3.073 -22.175 1.00 71.44 292 LYS A C 1
ATOM 2340 O O . LYS A 1 292 ? 0.293 -4.108 -22.838 1.00 71.44 292 LYS A O 1
ATOM 2345 N N . ILE A 1 293 ? 1.433 -2.285 -22.188 1.00 66.56 293 ILE A N 1
ATOM 2346 C CA . ILE A 1 293 ? 2.587 -2.521 -23.066 1.00 66.56 293 ILE A CA 1
ATOM 2347 C C . ILE A 1 293 ? 3.845 -2.859 -22.286 1.00 66.56 293 ILE A C 1
ATOM 2349 O O . ILE A 1 293 ? 4.421 -3.913 -22.538 1.00 66.56 293 ILE A O 1
ATOM 2353 N N . ALA A 1 294 ? 4.286 -2.002 -21.365 1.00 70.19 294 ALA A N 1
ATOM 2354 C CA . ALA A 1 294 ? 5.569 -2.192 -20.696 1.00 70.19 294 ALA A CA 1
ATOM 2355 C C . ALA A 1 294 ? 5.546 -3.440 -19.805 1.00 70.19 294 ALA A C 1
ATOM 2357 O O . ALA A 1 294 ? 6.411 -4.300 -19.954 1.00 70.19 294 ALA A O 1
ATOM 2358 N N . PHE A 1 295 ? 4.513 -3.595 -18.968 1.00 77.50 295 PHE A N 1
ATOM 2359 C CA . PHE A 1 295 ? 4.357 -4.798 -18.140 1.00 77.50 295 PHE A CA 1
ATOM 2360 C C . PHE A 1 295 ? 4.239 -6.058 -19.005 1.00 77.50 295 PHE A C 1
ATOM 2362 O O . PHE A 1 295 ? 4.947 -7.030 -18.774 1.00 77.50 295 PHE A O 1
ATOM 2369 N N . ASN A 1 296 ? 3.430 -6.018 -20.070 1.00 74.06 296 ASN A N 1
ATOM 2370 C CA . ASN A 1 296 ? 3.287 -7.155 -20.981 1.00 74.06 296 ASN A CA 1
ATOM 2371 C C . ASN A 1 296 ? 4.595 -7.548 -21.680 1.00 74.06 296 ASN A C 1
ATOM 2373 O O . ASN A 1 296 ? 4.829 -8.724 -21.925 1.00 74.06 296 ASN A O 1
ATOM 2377 N N . ILE A 1 297 ? 5.458 -6.588 -22.007 1.00 71.56 297 ILE A N 1
ATOM 2378 C CA . ILE A 1 297 ? 6.771 -6.883 -22.590 1.00 71.56 297 ILE A CA 1
ATOM 2379 C C . ILE A 1 297 ? 7.710 -7.499 -21.548 1.00 71.56 297 ILE A C 1
ATOM 2381 O O . ILE A 1 297 ? 8.462 -8.412 -21.885 1.00 71.56 297 ILE A O 1
ATOM 2385 N N . MET A 1 298 ? 7.682 -7.000 -20.310 1.00 75.12 298 MET A N 1
ATOM 2386 C CA . MET A 1 298 ? 8.578 -7.446 -19.239 1.00 75.12 298 MET A CA 1
ATOM 2387 C C . MET A 1 298 ? 8.191 -8.821 -18.691 1.00 75.12 298 MET A C 1
ATOM 2389 O O . MET A 1 298 ? 9.049 -9.694 -18.595 1.00 75.12 298 MET A O 1
ATOM 2393 N N . GLU A 1 299 ? 6.906 -9.030 -18.412 1.00 79.94 299 GLU A N 1
ATOM 2394 C CA . GLU A 1 299 ? 6.394 -10.238 -17.756 1.00 79.94 299 GLU A CA 1
ATOM 2395 C C . GLU A 1 299 ? 5.789 -11.250 -18.736 1.00 79.94 299 GLU A C 1
ATOM 2397 O O . GLU A 1 299 ? 5.536 -12.386 -18.360 1.00 79.94 299 GLU A O 1
ATOM 2402 N N . GLN A 1 300 ? 5.556 -10.871 -20.000 1.00 81.69 300 GLN A N 1
ATOM 2403 C CA . GLN A 1 300 ? 4.865 -11.705 -21.002 1.00 81.69 300 GLN A CA 1
ATOM 2404 C C . GLN A 1 300 ? 3.432 -12.103 -20.606 1.00 81.69 300 GLN A C 1
ATOM 2406 O O . GLN A 1 300 ? 2.834 -12.986 -21.218 1.00 81.69 300 GLN A O 1
ATOM 2411 N N . GLU A 1 301 ? 2.852 -11.392 -19.641 1.00 82.56 301 GLU A N 1
ATOM 2412 C CA . GLU A 1 301 ? 1.502 -11.597 -19.121 1.00 82.56 301 GLU A CA 1
ATOM 2413 C C . GLU A 1 301 ? 0.714 -10.279 -19.135 1.00 82.56 301 GLU A C 1
ATOM 2415 O O . GLU A 1 301 ? 1.232 -9.223 -19.509 1.00 82.56 301 GLU A O 1
ATOM 2420 N N . ASN A 1 302 ? -0.574 -10.319 -18.800 1.00 86.31 302 ASN A N 1
ATOM 2421 C CA . ASN A 1 302 ? -1.349 -9.091 -18.647 1.00 86.31 302 ASN A CA 1
ATOM 2422 C C . ASN A 1 302 ? -1.326 -8.628 -17.191 1.00 86.31 302 ASN A C 1
ATOM 2424 O O . ASN A 1 302 ? -1.340 -9.443 -16.271 1.00 86.31 302 ASN A O 1
ATOM 2428 N N . ALA A 1 303 ? -1.344 -7.312 -16.994 1.00 88.00 303 ALA A N 1
ATOM 2429 C CA . ALA A 1 303 ? -1.425 -6.735 -15.664 1.00 88.00 303 ALA A CA 1
ATOM 2430 C C . ALA A 1 303 ? -2.862 -6.765 -15.125 1.00 88.00 303 ALA A C 1
ATOM 2432 O O . ALA A 1 303 ? -3.798 -6.314 -15.800 1.00 88.00 303 ALA A O 1
ATOM 2433 N N . LEU A 1 304 ? -3.009 -7.163 -13.863 1.00 89.62 304 LEU A N 1
ATOM 2434 C CA . LEU A 1 304 ? -4.245 -7.103 -13.085 1.00 89.62 304 LEU A CA 1
ATOM 2435 C C . LEU A 1 304 ? -4.873 -5.701 -13.118 1.00 89.62 304 LEU A C 1
ATOM 2437 O O . LEU A 1 304 ? -6.074 -5.557 -13.321 1.00 89.62 304 LEU A O 1
ATOM 2441 N N . GLY A 1 305 ? -4.059 -4.651 -12.989 1.00 86.38 305 GLY A N 1
ATOM 2442 C CA . GLY A 1 305 ? -4.494 -3.253 -13.048 1.00 86.38 305 GLY A CA 1
ATOM 2443 C C . GLY A 1 305 ? -4.983 -2.777 -14.418 1.00 86.38 305 GLY A C 1
ATOM 2444 O O . GLY A 1 305 ? -5.550 -1.693 -14.509 1.00 86.38 305 GLY A O 1
ATOM 2445 N N . CYS A 1 306 ? -4.786 -3.564 -15.477 1.00 83.88 306 CYS A N 1
ATOM 2446 C CA . CYS A 1 306 ? -5.252 -3.245 -16.826 1.00 83.88 306 CYS A CA 1
ATOM 2447 C C . CYS A 1 306 ? -6.445 -4.117 -17.239 1.00 83.88 306 CYS A C 1
ATOM 2449 O O . CYS A 1 306 ? -7.418 -3.613 -17.804 1.00 83.88 306 CYS A O 1
ATOM 2451 N N . ARG A 1 307 ? -6.383 -5.425 -16.958 1.00 80.12 307 ARG A N 1
ATOM 2452 C CA . ARG A 1 307 ? -7.377 -6.406 -17.423 1.00 80.12 307 ARG A CA 1
ATOM 2453 C C . ARG A 1 307 ? -8.298 -6.955 -16.341 1.00 80.12 307 ARG A C 1
ATOM 2455 O O . ARG A 1 307 ? -9.251 -7.641 -16.689 1.00 80.12 307 ARG A O 1
ATOM 2462 N N . GLY A 1 308 ? -8.065 -6.641 -15.071 1.00 78.81 308 GLY A N 1
ATOM 2463 C CA . GLY A 1 308 ? -8.786 -7.288 -13.981 1.00 78.81 308 GLY A CA 1
ATOM 2464 C C . GLY A 1 308 ? -8.356 -8.743 -13.800 1.00 78.81 308 GLY A C 1
ATOM 2465 O O . GLY A 1 308 ? -7.319 -9.163 -14.309 1.00 78.81 308 GLY A O 1
ATOM 2466 N N . ILE A 1 309 ? -9.125 -9.491 -13.012 1.00 78.56 309 ILE A N 1
ATOM 2467 C CA . ILE A 1 309 ? -8.805 -10.875 -12.639 1.00 78.56 309 ILE A CA 1
ATOM 2468 C C . ILE A 1 309 ? -9.075 -11.810 -13.824 1.00 78.56 309 ILE A C 1
ATOM 2470 O O . ILE A 1 309 ? -10.137 -11.743 -14.447 1.00 78.56 309 ILE A O 1
ATOM 2474 N N . ASN A 1 310 ? -8.149 -12.720 -14.118 1.00 70.81 310 ASN A N 1
ATOM 2475 C CA . ASN A 1 310 ? -8.378 -13.778 -15.098 1.00 70.81 310 ASN A CA 1
ATOM 2476 C C . ASN A 1 310 ? -9.327 -14.859 -14.531 1.00 70.81 310 ASN A C 1
ATOM 2478 O O . ASN A 1 310 ? -9.251 -15.197 -13.355 1.00 70.81 310 ASN A O 1
ATOM 2482 N N . GLY A 1 311 ? -10.232 -15.414 -15.348 1.00 55.38 311 GLY A N 1
ATOM 2483 C CA . GLY A 1 311 ? -10.996 -16.620 -14.969 1.00 55.38 311 GLY A CA 1
ATOM 2484 C C . GLY A 1 311 ? -12.427 -16.459 -14.415 1.00 55.38 311 GLY A C 1
ATOM 2485 O O . GLY A 1 311 ? -13.074 -17.471 -14.151 1.00 55.38 311 GLY A O 1
ATOM 2486 N N . GLY A 1 312 ? -12.996 -15.251 -14.327 1.00 52.88 312 GLY A N 1
ATOM 2487 C CA . GLY A 1 312 ? -14.428 -15.066 -14.013 1.00 52.88 312 GLY A CA 1
ATOM 2488 C C . GLY A 1 312 ? -14.759 -14.829 -12.532 1.00 52.88 312 GLY A C 1
ATOM 2489 O O . GLY A 1 312 ? -13.890 -14.504 -11.736 1.00 52.88 312 GLY A O 1
ATOM 2490 N N . GLU A 1 313 ? -16.045 -14.950 -12.167 1.00 51.47 313 GLU A N 1
ATOM 2491 C CA . GLU A 1 313 ? -16.627 -14.457 -10.895 1.00 51.47 313 GLU A CA 1
ATOM 2492 C C . GLU A 1 313 ? -16.081 -15.108 -9.608 1.00 51.47 313 GLU A C 1
ATOM 2494 O O . GLU A 1 313 ? -16.376 -14.636 -8.507 1.00 51.47 313 GLU A O 1
ATOM 2499 N N . LYS A 1 314 ? -15.312 -16.196 -9.726 1.00 56.22 314 LYS A N 1
ATOM 2500 C CA . LYS A 1 314 ? -14.925 -17.079 -8.621 1.00 56.22 314 LYS A CA 1
ATOM 2501 C C . LYS A 1 314 ? -13.429 -17.358 -8.674 1.00 56.22 314 LYS A C 1
ATOM 2503 O O . LYS A 1 314 ? -12.953 -17.998 -9.608 1.00 56.22 314 LYS A O 1
ATOM 2508 N N . ILE A 1 315 ? -12.701 -16.937 -7.642 1.00 62.72 315 ILE A N 1
ATOM 2509 C CA . ILE A 1 315 ? -11.317 -17.383 -7.441 1.00 62.72 315 ILE A CA 1
ATOM 2510 C C . ILE A 1 315 ? -11.348 -18.796 -6.875 1.00 62.72 315 ILE A C 1
ATOM 2512 O O . ILE A 1 315 ? -12.106 -19.088 -5.948 1.00 62.72 315 ILE A O 1
ATOM 2516 N N . ALA A 1 316 ? -10.531 -19.679 -7.454 1.00 56.75 316 ALA A N 1
ATOM 2517 C CA . ALA A 1 316 ? -10.464 -21.074 -7.051 1.00 56.75 316 ALA A CA 1
ATOM 2518 C C . ALA A 1 316 ? -10.263 -21.204 -5.533 1.00 56.75 316 ALA A C 1
ATOM 2520 O O . ALA A 1 316 ? -9.424 -20.537 -4.922 1.00 56.75 316 ALA A O 1
ATOM 2521 N N . LYS A 1 317 ? -11.034 -22.108 -4.924 1.00 62.72 317 LYS A N 1
ATOM 2522 C CA . LYS A 1 317 ? -10.915 -22.435 -3.504 1.00 62.72 317 LYS A CA 1
ATOM 2523 C C . LYS A 1 317 ? -9.485 -22.875 -3.200 1.00 62.72 317 LYS A C 1
ATOM 2525 O O . LYS A 1 317 ? -9.006 -23.851 -3.779 1.00 62.72 317 LYS A O 1
ATOM 2530 N N . VAL A 1 318 ? -8.829 -22.217 -2.246 1.00 62.53 318 VAL A N 1
ATOM 2531 C CA . VAL A 1 318 ? -7.542 -22.697 -1.732 1.00 62.53 318 VAL A CA 1
ATOM 2532 C C . VAL A 1 318 ? -7.811 -23.730 -0.631 1.00 62.53 318 VAL A C 1
ATOM 2534 O O . VAL A 1 318 ? -8.453 -23.398 0.372 1.00 62.53 318 VAL A O 1
ATOM 2537 N N . PRO A 1 319 ? -7.355 -24.992 -0.778 1.00 58.25 319 PRO A N 1
ATOM 2538 C CA . PRO A 1 319 ? -7.568 -26.018 0.237 1.00 58.25 319 PRO A CA 1
ATOM 2539 C C . PRO A 1 319 ? -7.069 -25.567 1.617 1.00 58.25 319 PRO A C 1
ATOM 2541 O O . PRO A 1 319 ? -5.911 -25.180 1.765 1.00 58.25 319 PRO A O 1
ATOM 2544 N N . GLY A 1 320 ? -7.949 -25.635 2.620 1.00 56.41 320 GLY A N 1
ATOM 2545 C CA . GLY A 1 320 ? -7.631 -25.315 4.015 1.00 56.41 320 GLY A CA 1
ATOM 2546 C C . GLY A 1 32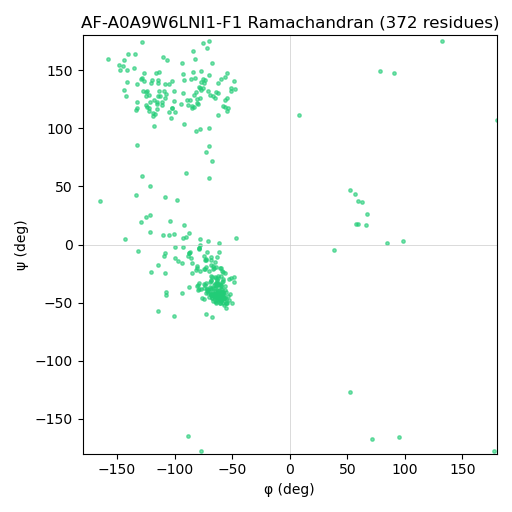0 ? -7.709 -23.836 4.414 1.00 56.41 320 GLY A C 1
ATOM 2547 O O . GLY A 1 320 ? -7.445 -23.556 5.573 1.00 56.41 320 GLY A O 1
ATOM 2548 N N . VAL A 1 321 ? -8.079 -22.917 3.512 1.00 57.72 321 VAL A N 1
ATOM 2549 C CA . VAL A 1 321 ? -8.010 -21.457 3.755 1.00 57.72 321 VAL A CA 1
ATOM 2550 C C . VAL A 1 321 ? -9.390 -20.796 3.949 1.00 57.72 321 VAL A C 1
ATOM 2552 O O . VAL A 1 321 ? -9.560 -19.967 4.844 1.00 57.72 321 VAL A O 1
ATOM 2555 N N . GLY A 1 322 ? -10.416 -21.177 3.176 1.00 56.56 322 GLY A N 1
ATOM 2556 C CA . GLY A 1 322 ? -11.749 -20.564 3.294 1.00 56.56 322 GLY A CA 1
ATOM 2557 C C . GLY A 1 322 ? -12.807 -21.063 2.302 1.00 56.56 322 GLY A C 1
ATOM 2558 O O . GLY A 1 322 ? -12.561 -21.989 1.522 1.00 56.56 322 GLY A O 1
ATOM 2559 N N . GLU A 1 323 ? -14.005 -20.470 2.381 1.00 58.50 323 GLU A N 1
ATOM 2560 C CA . GLU A 1 323 ? -15.093 -20.617 1.398 1.00 58.50 323 GLU A CA 1
ATOM 2561 C C . GLU A 1 323 ? -14.846 -19.779 0.130 1.00 58.50 323 GLU A C 1
ATOM 2563 O O . GLU A 1 323 ? -13.793 -19.173 -0.028 1.00 58.50 323 GLU A O 1
ATOM 2568 N N . GLU A 1 324 ? -15.785 -19.800 -0.812 1.00 62.31 324 GLU A N 1
ATOM 2569 C CA . GLU A 1 324 ? -15.678 -19.135 -2.112 1.00 62.31 324 GLU A CA 1
ATOM 2570 C C . GLU A 1 324 ? -15.586 -17.601 -1.969 1.00 62.31 324 GLU A C 1
ATOM 2572 O O . GLU A 1 324 ? -16.373 -16.990 -1.248 1.00 62.31 324 GLU A O 1
ATOM 2577 N N . VAL A 1 325 ? -14.620 -16.970 -2.649 1.00 65.75 325 VAL A N 1
ATOM 2578 C CA . VAL A 1 325 ? -14.506 -15.503 -2.695 1.00 65.75 325 VAL A CA 1
ATOM 2579 C C . VAL A 1 325 ? -15.454 -14.985 -3.772 1.00 65.75 325 VAL A C 1
ATOM 2581 O O . VAL A 1 325 ? -15.297 -15.319 -4.948 1.00 65.75 325 VAL A O 1
ATOM 2584 N N . HIS A 1 326 ? -16.426 -14.167 -3.374 1.00 65.94 326 HIS A N 1
ATOM 2585 C CA . HIS A 1 326 ? -17.335 -13.508 -4.310 1.00 65.94 326 HIS A CA 1
ATOM 2586 C C . HIS A 1 326 ? -16.633 -12.331 -4.978 1.00 65.94 326 HIS A C 1
ATOM 2588 O O . HIS A 1 326 ? -15.919 -11.593 -4.297 1.00 65.94 326 HIS A O 1
ATOM 2594 N N . SER A 1 327 ? -16.855 -12.140 -6.281 1.00 66.81 327 SER A N 1
ATOM 2595 C CA . SER A 1 327 ? -16.371 -10.963 -7.002 1.00 66.81 327 SER A CA 1
ATOM 2596 C C . SER A 1 327 ? -17.485 -10.232 -7.751 1.00 66.81 327 SER A C 1
ATOM 2598 O O . SER A 1 327 ? -18.372 -10.849 -8.340 1.00 66.81 327 SER A O 1
ATOM 2600 N N . GLU A 1 328 ? -17.419 -8.904 -7.733 1.00 70.62 328 GLU A N 1
ATOM 2601 C CA . GLU A 1 328 ? -18.313 -7.994 -8.446 1.00 70.62 328 GLU A CA 1
ATOM 2602 C C . GLU A 1 328 ? -17.493 -7.021 -9.291 1.00 70.62 328 GLU A C 1
ATOM 2604 O O . GLU A 1 328 ? -16.400 -6.618 -8.893 1.00 70.62 328 GLU A O 1
ATOM 2609 N N . LEU A 1 329 ? -18.024 -6.604 -10.442 1.00 68.06 329 LEU A N 1
ATOM 2610 C CA . LEU A 1 329 ? -17.402 -5.588 -11.286 1.00 68.06 329 LEU A CA 1
ATOM 2611 C C . LEU A 1 329 ? -18.283 -4.344 -11.368 1.00 68.06 329 LEU A C 1
ATOM 2613 O O . LEU A 1 329 ? -19.430 -4.419 -11.804 1.00 68.06 329 LEU A O 1
ATOM 2617 N N . HIS A 1 330 ? -17.722 -3.202 -10.985 1.00 67.00 330 HIS A N 1
ATOM 2618 C CA . HIS A 1 330 ? -18.387 -1.903 -10.977 1.00 67.00 330 HIS A CA 1
ATOM 2619 C C . HIS A 1 330 ? -17.774 -1.003 -12.056 1.00 67.00 330 HIS A C 1
ATOM 2621 O O . HIS A 1 330 ? -16.566 -0.753 -12.045 1.00 67.00 330 HIS A O 1
ATOM 2627 N N . ASP A 1 331 ? -18.593 -0.503 -12.984 1.00 66.44 331 ASP A N 1
ATOM 2628 C CA . ASP A 1 331 ? -18.161 0.477 -13.992 1.00 66.44 331 ASP A CA 1
ATOM 2629 C C . ASP A 1 331 ? -18.323 1.900 -13.446 1.00 66.44 331 ASP A C 1
ATOM 2631 O O . ASP A 1 331 ? -19.424 2.321 -13.076 1.00 66.44 331 ASP A O 1
ATOM 2635 N N . LEU A 1 332 ? -17.210 2.634 -13.368 1.00 64.31 332 LEU A N 1
ATOM 2636 C CA . LEU A 1 332 ? -17.164 3.993 -12.820 1.00 64.31 332 LEU A CA 1
ATOM 2637 C C . LEU A 1 332 ? -17.030 5.073 -13.894 1.00 64.31 332 LEU A C 1
ATOM 2639 O O . LEU A 1 332 ? -16.787 6.239 -13.568 1.00 64.31 332 LEU A O 1
ATOM 2643 N N . SER A 1 333 ? -17.141 4.716 -15.168 1.00 60.12 333 SER A N 1
ATOM 2644 C CA . SER A 1 333 ? -16.792 5.644 -16.230 1.00 60.12 333 SER A CA 1
ATOM 2645 C C . SER A 1 333 ? -17.852 6.731 -16.440 1.00 60.12 333 SER A C 1
ATOM 2647 O O . SER A 1 333 ? -19.054 6.468 -16.402 1.00 60.12 333 SER A O 1
ATOM 2649 N N . PRO A 1 334 ? -17.420 7.966 -16.740 1.00 52.31 334 PRO A N 1
ATOM 2650 C CA . PRO A 1 334 ? -18.311 9.120 -16.862 1.00 52.31 334 PRO A CA 1
ATOM 2651 C C . PRO A 1 334 ? -19.202 9.118 -18.120 1.00 52.31 334 PRO A C 1
ATOM 2653 O O . PRO A 1 334 ? -20.045 9.999 -18.248 1.00 52.31 334 PRO A O 1
ATOM 2656 N N . LEU A 1 335 ? -19.017 8.172 -19.051 1.00 50.19 335 LEU A N 1
ATOM 2657 C CA . LEU A 1 335 ? -19.704 8.128 -20.353 1.00 50.19 335 LEU A CA 1
ATOM 2658 C C . LEU A 1 335 ? -21.001 7.302 -20.364 1.00 50.19 335 LEU A C 1
ATOM 2660 O O . LEU A 1 335 ? -21.596 7.126 -21.425 1.00 50.19 335 LEU A O 1
ATOM 2664 N N . LEU A 1 336 ? -21.465 6.798 -19.217 1.00 51.56 336 LEU A N 1
ATOM 2665 C CA . LEU A 1 336 ? -22.775 6.154 -19.146 1.00 51.56 336 LEU A CA 1
ATOM 2666 C C . LEU A 1 336 ? -23.870 7.223 -19.309 1.00 51.56 336 LEU A C 1
ATOM 2668 O O . LEU A 1 336 ? -24.204 7.947 -18.376 1.00 51.56 336 LEU A O 1
ATOM 2672 N N . GLU A 1 337 ? -24.424 7.320 -20.520 1.00 43.66 337 GLU A N 1
ATOM 2673 C CA . GLU A 1 337 ? -25.497 8.248 -20.916 1.00 43.66 337 GLU A CA 1
ATOM 2674 C C . GLU A 1 337 ? -26.825 8.065 -20.152 1.00 43.66 337 GLU A C 1
ATOM 2676 O O . GLU A 1 337 ? -27.780 8.813 -20.389 1.00 43.66 337 GLU A O 1
ATOM 2681 N N . GLU A 1 338 ? -26.917 7.138 -19.193 1.00 48.06 338 GLU A N 1
ATOM 2682 C CA . GLU A 1 338 ? -28.052 7.067 -18.271 1.00 48.06 338 GLU A CA 1
ATOM 2683 C C . GLU A 1 338 ? -27.992 8.210 -17.250 1.00 48.06 338 GLU A C 1
ATOM 2685 O O . GLU A 1 338 ? -27.615 8.062 -16.088 1.00 48.06 338 GLU A O 1
ATOM 2690 N N . LYS A 1 339 ? -28.437 9.375 -17.728 1.00 40.75 339 LYS A N 1
ATOM 2691 C CA . LYS A 1 339 ? -28.586 10.688 -17.083 1.00 40.75 339 LYS A CA 1
ATOM 2692 C C . LYS A 1 339 ? -29.254 10.739 -15.698 1.00 40.75 339 LYS A C 1
ATOM 2694 O O . LYS A 1 339 ? -29.476 11.842 -15.218 1.00 40.75 339 LYS A O 1
ATOM 2699 N N . ASN A 1 340 ? -29.585 9.625 -15.047 1.00 41.56 340 ASN A N 1
ATOM 2700 C CA . ASN A 1 340 ? -30.288 9.614 -13.757 1.00 41.56 340 ASN A CA 1
ATOM 2701 C C . ASN A 1 340 ? -29.845 8.514 -12.775 1.00 41.56 340 ASN A C 1
ATOM 2703 O O . ASN A 1 340 ? -30.443 8.397 -11.705 1.00 41.56 340 ASN A O 1
ATOM 2707 N N . SER A 1 341 ? -28.816 7.720 -13.080 1.00 42.34 341 SER A N 1
ATOM 2708 C CA . SER A 1 341 ? -28.312 6.734 -12.122 1.00 42.34 341 SER A CA 1
ATOM 2709 C C . SER A 1 341 ? -27.185 7.332 -11.277 1.00 42.34 341 SER A C 1
ATOM 2711 O O . SER A 1 341 ? -26.046 7.433 -11.720 1.00 42.34 341 SER A O 1
ATOM 2713 N N . SER A 1 342 ? -27.473 7.697 -10.026 1.00 46.19 342 SER A N 1
ATOM 2714 C CA . SER A 1 342 ? -26.444 8.005 -9.016 1.00 46.19 342 SER A CA 1
ATOM 2715 C C . SER A 1 342 ? -25.680 6.762 -8.533 1.00 46.19 342 SER A C 1
ATOM 2717 O O . SER A 1 342 ? -24.852 6.861 -7.629 1.00 46.19 342 SER A O 1
ATOM 2719 N N . LYS A 1 343 ? -25.960 5.580 -9.102 1.00 47.41 343 LYS A N 1
ATOM 2720 C CA . LYS A 1 343 ? -25.402 4.299 -8.671 1.00 47.41 343 LYS A CA 1
ATOM 2721 C C . LYS A 1 343 ? -24.496 3.694 -9.753 1.00 47.41 343 LYS A C 1
ATOM 2723 O O . LYS A 1 343 ? -24.861 3.742 -10.930 1.00 47.41 343 LYS A O 1
ATOM 2728 N N . PRO A 1 344 ? -23.343 3.115 -9.372 1.00 52.34 344 PRO A N 1
ATOM 2729 C CA . PRO A 1 344 ? -22.511 2.334 -10.284 1.00 52.34 344 PRO A CA 1
ATOM 2730 C C . PRO A 1 344 ? -23.315 1.194 -10.913 1.00 52.34 344 PRO A C 1
ATOM 2732 O O . PRO A 1 344 ? -24.159 0.588 -10.246 1.00 52.34 344 PRO A O 1
ATOM 2735 N N . LEU A 1 345 ? -23.037 0.881 -12.179 1.00 53.62 345 LEU A N 1
ATOM 2736 C CA . LEU A 1 345 ? -23.554 -0.337 -12.796 1.00 53.62 345 LEU A CA 1
ATOM 2737 C C . LEU A 1 345 ? -22.714 -1.525 -12.322 1.00 53.62 345 LEU A C 1
ATOM 2739 O O . LEU A 1 345 ? -21.489 -1.511 -12.457 1.00 53.62 345 LEU A O 1
ATOM 2743 N N . VAL A 1 346 ? -23.390 -2.536 -11.775 1.00 55.66 346 VAL A N 1
ATOM 2744 C CA . VAL A 1 346 ? -22.779 -3.780 -11.292 1.00 55.66 346 VAL A CA 1
ATOM 2745 C C . VAL A 1 346 ? -22.989 -4.872 -12.335 1.00 55.66 346 VAL A C 1
ATOM 2747 O O . VAL A 1 346 ? -24.126 -5.166 -12.709 1.00 55.66 346 VAL A O 1
ATOM 2750 N N . TYR A 1 347 ? -21.901 -5.477 -12.803 1.00 53.62 347 TYR A N 1
ATOM 2751 C CA . TYR A 1 347 ? -21.911 -6.536 -13.809 1.00 53.62 347 TYR A CA 1
ATOM 2752 C C . TYR A 1 347 ? -21.376 -7.855 -13.247 1.00 53.62 347 TYR A C 1
ATOM 2754 O O . TYR A 1 347 ? -20.448 -7.876 -12.438 1.00 53.62 347 TYR A O 1
ATOM 2762 N N . GLY A 1 348 ? -21.917 -8.966 -13.755 1.00 52.00 348 GLY A N 1
ATOM 2763 C CA . GLY A 1 348 ? -21.300 -10.284 -13.612 1.00 52.00 348 GLY A CA 1
ATOM 2764 C C . GLY A 1 348 ? -20.038 -10.391 -14.475 1.00 52.00 348 GLY A C 1
ATOM 2765 O O . GLY A 1 348 ? -20.059 -10.028 -15.658 1.00 52.00 348 GLY A O 1
ATOM 2766 N N . HIS A 1 349 ? -18.940 -10.875 -13.889 1.00 50.44 349 HIS A N 1
ATOM 2767 C CA . HIS A 1 349 ? -17.588 -10.791 -14.454 1.00 50.44 349 HIS A CA 1
ATOM 2768 C C . HIS A 1 349 ? -17.487 -11.398 -15.862 1.00 50.44 349 HIS A C 1
ATOM 2770 O O . HIS A 1 349 ? -16.851 -10.820 -16.735 1.00 50.44 349 HIS A O 1
ATOM 2776 N N . ILE A 1 350 ? -18.131 -12.544 -16.120 1.00 50.28 350 ILE A N 1
ATOM 2777 C CA . ILE A 1 350 ? -17.989 -13.276 -17.395 1.00 50.28 350 ILE A CA 1
ATOM 2778 C C . ILE A 1 350 ? -18.652 -12.526 -18.557 1.00 50.28 350 ILE A C 1
ATOM 2780 O O . ILE A 1 350 ? -18.043 -12.355 -19.609 1.00 50.28 350 ILE A O 1
ATOM 2784 N N . ARG A 1 351 ? -19.875 -12.018 -18.359 1.00 49.03 351 ARG A N 1
ATOM 2785 C CA . ARG A 1 351 ? -20.625 -11.325 -19.424 1.00 49.03 351 ARG A CA 1
ATOM 2786 C C . ARG A 1 351 ? -19.978 -10.004 -19.826 1.00 49.03 351 ARG A C 1
ATOM 2788 O O . ARG A 1 351 ? -20.124 -9.568 -20.963 1.00 49.03 351 ARG A O 1
ATOM 2795 N N . TYR A 1 352 ? -19.260 -9.371 -18.901 1.00 53.16 352 TYR A N 1
ATOM 2796 C CA . TYR A 1 352 ? -18.678 -8.057 -19.126 1.00 53.16 352 TYR A CA 1
ATOM 2797 C C . TYR A 1 352 ? -17.561 -8.062 -20.181 1.00 53.16 352 TYR A C 1
ATOM 2799 O O . TYR A 1 352 ? -17.504 -7.190 -21.052 1.00 53.16 352 TYR A O 1
ATOM 2807 N N . TRP A 1 353 ? -16.672 -9.058 -20.135 1.00 56.94 353 TRP A N 1
ATOM 2808 C CA . TRP A 1 353 ? -15.514 -9.098 -21.032 1.00 56.94 353 TRP A CA 1
ATOM 2809 C C . TRP A 1 353 ? -15.875 -9.471 -22.477 1.00 56.94 353 TRP A C 1
ATOM 2811 O O . TRP A 1 353 ? -15.062 -9.218 -23.365 1.00 56.94 353 TRP A O 1
ATOM 2821 N N . GLU A 1 354 ? -17.085 -9.979 -22.728 1.00 54.12 354 GLU A N 1
ATOM 2822 C CA . GLU A 1 354 ? -17.586 -10.361 -24.057 1.00 54.12 354 GLU A CA 1
ATOM 2823 C C . GLU A 1 354 ? -18.190 -9.182 -24.851 1.00 54.12 354 GLU A C 1
ATOM 2825 O O . GLU A 1 354 ? -18.185 -9.202 -26.082 1.00 54.12 354 GLU A O 1
ATOM 2830 N N . THR A 1 355 ? -18.673 -8.123 -24.186 1.00 53.62 355 THR A N 1
ATOM 2831 C CA . THR A 1 355 ? -19.407 -7.008 -24.825 1.00 53.62 355 THR A CA 1
ATOM 2832 C C . THR A 1 355 ? -18.745 -5.646 -24.597 1.00 53.62 355 THR A C 1
ATOM 2834 O O . THR A 1 355 ? -19.380 -4.676 -24.183 1.00 53.62 355 THR A O 1
ATOM 2837 N N . GLN A 1 356 ? -17.441 -5.554 -24.859 1.00 54.38 356 GLN A N 1
ATOM 2838 C CA . GLN A 1 356 ? -16.649 -4.349 -24.595 1.00 54.38 356 GLN A CA 1
ATOM 2839 C C . GLN A 1 356 ? -16.871 -3.265 -25.653 1.00 54.38 356 GLN A C 1
ATOM 2841 O O . GLN A 1 356 ? -16.268 -3.304 -26.724 1.00 54.38 356 GLN A O 1
ATOM 2846 N N . LYS A 1 357 ? -17.711 -2.270 -25.358 1.00 52.47 357 LYS A N 1
ATOM 2847 C CA . LYS A 1 357 ? -17.846 -1.086 -26.225 1.00 52.47 357 LYS A CA 1
ATOM 2848 C C . LYS A 1 357 ? -17.790 0.260 -25.512 1.00 52.47 357 LYS A C 1
ATOM 2850 O O . LYS A 1 357 ? -17.806 1.270 -26.207 1.00 52.47 357 LYS A O 1
ATOM 2855 N N . HIS A 1 358 ? -17.736 0.304 -24.179 1.00 50.56 358 HIS A N 1
ATOM 2856 C CA . HIS A 1 358 ? -18.212 1.511 -23.502 1.00 50.56 358 HIS A CA 1
ATOM 2857 C C . HIS A 1 358 ? -17.216 2.269 -22.619 1.00 50.56 358 HIS A C 1
ATOM 2859 O O . HIS A 1 358 ? -17.435 3.468 -22.465 1.00 50.56 358 HIS A O 1
ATOM 2865 N N . THR A 1 359 ? -16.144 1.683 -22.068 1.00 57.22 359 THR A N 1
ATOM 2866 C CA . THR A 1 359 ? -15.485 2.336 -20.913 1.00 57.22 359 THR A CA 1
ATOM 2867 C C . THR A 1 359 ? -14.012 1.946 -20.662 1.00 57.22 359 THR A C 1
ATOM 2869 O O . THR A 1 359 ? -13.549 0.894 -21.116 1.00 57.22 359 THR A O 1
ATOM 2872 N N . ASP A 1 360 ? -13.272 2.786 -19.918 1.00 65.62 360 ASP A N 1
ATOM 2873 C CA . ASP A 1 360 ? -11.835 2.601 -19.618 1.00 65.62 360 ASP A CA 1
ATOM 2874 C C . ASP A 1 360 ? -11.510 2.359 -18.130 1.00 65.62 360 ASP A C 1
ATOM 2876 O O . ASP A 1 360 ? -10.427 1.842 -17.865 1.00 65.62 360 ASP A O 1
ATOM 2880 N N . TYR A 1 361 ? -12.407 2.664 -17.176 1.00 64.56 361 TYR A N 1
ATOM 2881 C CA . TYR A 1 361 ? -12.139 2.570 -15.726 1.00 64.56 361 TYR A CA 1
ATOM 2882 C C . TYR A 1 361 ? -13.139 1.686 -14.973 1.00 64.56 361 TYR A C 1
ATOM 2884 O O . TYR A 1 361 ? -14.352 1.886 -15.084 1.00 64.56 361 TYR A O 1
ATOM 2892 N N . TYR A 1 362 ? -12.632 0.779 -14.130 1.00 69.88 362 TYR A N 1
ATOM 2893 C CA . TYR A 1 362 ? -13.456 -0.202 -13.408 1.00 69.88 362 TYR A CA 1
ATOM 2894 C C . TYR A 1 362 ? -12.948 -0.499 -12.005 1.00 69.88 362 TYR A C 1
ATOM 2896 O O . TYR A 1 362 ? -11.758 -0.358 -11.732 1.00 69.88 362 TYR A O 1
ATOM 2904 N N . VAL A 1 363 ? -13.833 -1.001 -11.144 1.00 71.62 363 VAL A N 1
ATOM 2905 C CA . VAL A 1 363 ? -13.476 -1.548 -9.831 1.00 71.62 363 VAL A CA 1
ATOM 2906 C C . VAL A 1 363 ? -13.954 -2.988 -9.732 1.00 71.62 363 VAL A C 1
ATOM 2908 O O . VAL A 1 363 ? -15.155 -3.242 -9.779 1.00 71.62 363 VAL A O 1
ATOM 2911 N N . HIS A 1 364 ? -13.024 -3.927 -9.566 1.00 68.38 364 HIS A N 1
ATOM 2912 C CA . HIS A 1 364 ? -13.361 -5.279 -9.130 1.00 68.38 364 HIS A CA 1
ATOM 2913 C C . HIS A 1 364 ? -13.382 -5.299 -7.610 1.00 68.38 364 HIS A C 1
ATOM 2915 O O . HIS A 1 364 ? -12.393 -4.941 -6.974 1.00 68.38 364 HIS A O 1
ATOM 2921 N N . LEU A 1 365 ? -14.494 -5.719 -7.034 1.00 71.88 365 LEU A N 1
ATOM 2922 C CA . LEU A 1 365 ? -14.650 -5.882 -5.602 1.00 71.88 365 LEU A CA 1
ATOM 292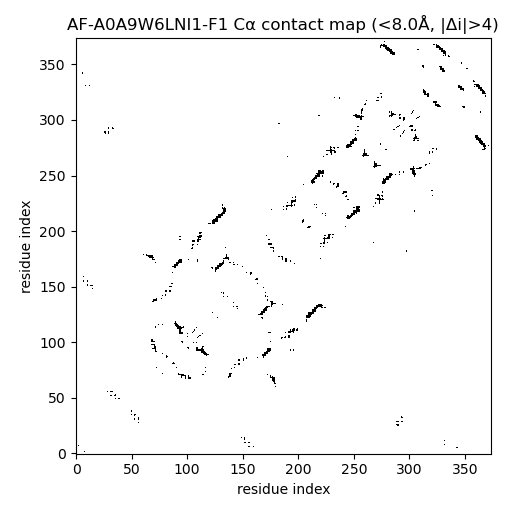3 C C . LEU A 1 365 ? -14.668 -7.364 -5.276 1.00 71.88 365 LEU A C 1
ATOM 2925 O O . LEU A 1 365 ? -15.413 -8.114 -5.894 1.00 71.88 365 LEU A O 1
ATOM 2929 N N . MET A 1 366 ? -13.849 -7.780 -4.318 1.00 69.25 366 MET A N 1
ATOM 2930 C CA . MET A 1 366 ? -13.872 -9.118 -3.758 1.00 69.25 366 MET A CA 1
ATOM 2931 C C . MET A 1 366 ? -14.147 -9.083 -2.268 1.00 69.25 366 MET A C 1
ATOM 2933 O O . MET A 1 366 ? -13.565 -8.271 -1.547 1.00 69.25 366 MET A O 1
ATOM 2937 N N . TYR A 1 367 ? -14.971 -10.014 -1.808 1.00 67.69 367 TYR A N 1
ATOM 2938 C CA . TYR A 1 367 ? -15.318 -10.143 -0.399 1.00 67.69 367 TYR A CA 1
ATOM 2939 C C . TYR A 1 367 ? -14.711 -11.417 0.186 1.00 67.69 367 TYR A C 1
ATOM 2941 O O . TYR A 1 367 ? -15.010 -12.524 -0.270 1.00 67.69 367 TYR A O 1
ATOM 2949 N N . GLY A 1 368 ? -13.859 -11.249 1.197 1.00 56.91 368 GLY A N 1
ATOM 2950 C CA . GLY A 1 368 ? -13.392 -12.338 2.052 1.00 56.91 368 GLY A CA 1
ATOM 2951 C C . GLY A 1 368 ? -14.386 -12.627 3.183 1.00 56.91 368 GLY A C 1
ATOM 2952 O O . GLY A 1 368 ? -15.307 -11.848 3.410 1.00 56.91 368 GLY A O 1
ATOM 2953 N N . ARG A 1 369 ? -14.210 -13.780 3.851 1.00 56.50 369 ARG A N 1
ATOM 2954 C CA . ARG A 1 369 ? -14.953 -14.309 5.026 1.00 56.50 369 ARG A CA 1
ATOM 2955 C C . ARG A 1 369 ? -16.211 -13.525 5.468 1.00 56.50 369 ARG A C 1
ATOM 2957 O O . ARG A 1 369 ? -16.118 -12.466 6.074 1.00 56.50 369 ARG A O 1
ATOM 2964 N N . GLU A 1 370 ? -17.378 -14.149 5.279 1.00 44.41 370 GLU A N 1
ATOM 2965 C CA . GLU A 1 370 ? -18.665 -13.799 5.916 1.00 44.41 370 GLU A CA 1
ATOM 2966 C C . GLU A 1 370 ? -19.120 -12.326 5.809 1.00 44.41 370 GLU A C 1
ATOM 2968 O O . GLU A 1 370 ? -19.650 -11.750 6.758 1.00 44.41 370 GLU A O 1
ATOM 2973 N N . ALA A 1 371 ? -19.045 -11.730 4.618 1.00 37.44 371 ALA A N 1
ATOM 2974 C CA . ALA A 1 371 ? -19.834 -10.530 4.308 1.00 37.44 371 ALA A CA 1
ATOM 2975 C C . ALA A 1 371 ? -21.322 -10.834 3.992 1.00 37.44 371 ALA A C 1
ATOM 2977 O O . ALA A 1 371 ? -22.095 -9.917 3.739 1.00 37.44 371 ALA A O 1
ATOM 2978 N N . ILE A 1 372 ? -21.750 -12.105 4.008 1.00 33.12 372 ILE A N 1
ATOM 2979 C CA . ILE A 1 372 ? -23.070 -12.526 3.490 1.00 33.12 372 ILE A CA 1
ATOM 2980 C C . ILE A 1 372 ? -24.198 -12.467 4.542 1.00 33.12 372 ILE A C 1
ATOM 2982 O O . ILE A 1 372 ? -25.363 -12.552 4.173 1.00 33.12 372 ILE A O 1
ATOM 2986 N N . ASN A 1 373 ? -23.913 -12.249 5.833 1.00 27.89 373 ASN A N 1
ATOM 2987 C CA . ASN A 1 373 ? -24.951 -12.252 6.883 1.00 27.89 373 ASN A CA 1
ATOM 2988 C C . ASN A 1 373 ? -24.881 -11.074 7.882 1.00 27.89 373 ASN A C 1
ATOM 2990 O O . ASN A 1 373 ? -25.076 -11.278 9.083 1.00 27.89 373 ASN A O 1
ATOM 2994 N N . LYS A 1 374 ? -24.635 -9.839 7.425 1.00 29.78 374 LYS A N 1
ATOM 2995 C CA . LYS A 1 374 ? -24.874 -8.634 8.245 1.00 29.78 374 LYS A CA 1
ATOM 2996 C C . LYS A 1 374 ? -25.665 -7.562 7.521 1.00 29.78 374 LYS A C 1
ATOM 2998 O O . LYS A 1 374 ? -25.265 -7.211 6.392 1.00 29.78 374 LYS A O 1
#

Sequence (374 aa):
MVVNLVELIDMIKDTVKSIPMSIKIQEKVIEDVIDFKYTMTGVLSGRGEALRTIGRVLDDMKKFKFGKPDTSPTREAVEEITSRMVKPFITVSCRGSLHHENDHPSFKIHGRVDSIIGDLKRCRDRELIIYVHGYNVDNHLALKEAQDIFTKLQRSLIENGKELEDYEFMLFTWPGDAGVVKFSEAQLYAQYSGNALYDFLLKLKREWGVKDINLLAHSLGAHVVLRSADLMEKHLTSGRDEFSYKNVILMGAAVEEDIFEGSPSKRYHFPRAPYAMDSLYIITSRADLPLKIAFNIMEQENALGCRGINGGEKIAKVPGVGEEVHSELHDLSPLLEEKNSSKPLVYGHIRYWETQKHTDYYVHLMYGREAINK